Protein AF-A0AAE3E027-F1 (afdb_monomer)

Secondary structure (DSSP, 8-state):
--PPPPGGGGGGTTTS-------------EETTEE-----------S---------------HHHHHHHHHHHH---TTB--SEEEEE--HHHHHHHHHTTPPP--EEETTEEEPPTT-EEEEEGGGS-TT---EEEEE--STT---EEEEEHHHHHHHHHHHSS--S--SHHHHHHHHT--HHHHHHHHHHHHHHHSSPPPGGG-STTTT-SS-HHHHHHHHHHTT--HHHHHHHHHGGG-SS--GGGHHHHHHHHHHHHHH-HHHHH-GGGGGSTTHHHHHT---HHHHHHT-SSTT--SHHHHHHHTT---SS--HHHHHHHHHHHHHH-SS---GGGG-S--TTPPPHHHHHHHHSSHHHHHHHTT----SS--------HHHHHHHHHHHHHHHHHTT-SEEEHHHHHH-TTSPPHHHHHHHHHHHHSS-HHHHHHTTT-EEEPTTS---EE-TT--EE-SHHHHHHHHHHHHTT--BTTTEEEEEEGGGT-TT--S--EEEEEEEETTEEEEEEE-GGGGGGHHHHHTT---TT-HHHHHHHHHHHHHHHHHHHTT-EEEEE-GGG--HHHHHHHHH---HHHHHHHHH---TTB-TTHHHHS-SS--TTS--B----------

Solvent-accessible surface area (backbone atoms only — not comparable to full-atom values): 38681 Å² total; per-residue (Å²): 143,79,84,86,77,72,79,79,62,66,76,67,62,80,78,62,96,74,90,80,87,84,83,87,82,90,77,89,64,88,51,100,88,54,79,70,84,75,82,82,84,82,85,85,79,84,82,85,84,93,79,92,77,84,79,84,78,93,69,90,70,57,71,71,59,54,47,52,56,46,37,76,74,67,70,67,65,85,24,60,66,52,66,58,42,78,42,71,60,45,83,72,51,47,59,54,41,47,75,72,70,51,88,74,80,62,44,80,54,95,96,36,80,41,65,60,87,80,42,66,49,80,39,50,48,88,74,54,59,74,80,32,75,56,73,38,45,31,37,30,62,47,92,94,40,90,55,70,46,77,40,35,44,30,59,51,49,55,42,24,73,72,53,71,44,33,61,86,57,87,49,69,69,48,50,27,61,61,69,60,62,43,75,63,53,54,51,52,42,51,48,57,38,24,76,74,63,80,44,77,81,56,77,88,51,44,30,64,92,64,63,29,97,51,43,49,70,57,51,53,57,48,30,52,74,71,75,45,48,68,65,59,61,45,39,75,75,45,50,55,71,48,94,65,76,52,75,94,48,46,67,61,51,51,53,50,48,52,52,50,23,71,79,38,38,67,35,54,68,38,53,66,53,36,55,43,85,64,36,26,68,72,68,42,41,76,38,53,67,56,54,38,74,66,41,88,56,81,85,34,80,43,69,68,54,35,27,58,74,71,73,43,68,56,98,75,65,50,72,67,60,43,49,55,52,51,55,53,50,48,72,73,39,101,53,66,82,52,77,71,78,27,62,73,86,55,55,83,57,65,31,57,66,56,40,34,73,76,48,62,33,72,65,51,40,28,60,76,68,75,46,68,79,80,71,88,65,89,64,74,82,77,73,50,72,64,62,47,53,54,49,52,51,53,52,53,50,55,34,51,76,70,75,46,52,58,52,40,62,53,58,42,53,54,39,88,91,47,68,39,42,72,56,46,37,52,47,28,37,71,77,66,73,36,56,47,52,64,58,35,47,77,71,65,25,46,65,54,63,90,91,60,64,44,79,46,68,48,98,85,70,51,75,33,59,32,64,69,48,47,56,50,54,50,51,43,45,77,73,69,46,42,81,81,75,30,31,40,63,63,43,49,46,48,81,82,33,96,88,44,87,63,90,52,56,36,52,32,42,35,54,51,96,94,41,66,40,38,36,38,75,40,61,90,44,52,94,39,58,71,34,59,80,66,71,50,83,49,84,93,37,70,69,56,33,53,50,50,54,52,48,50,54,50,50,50,53,43,57,77,67,74,54,52,63,47,78,36,36,61,94,50,68,37,74,68,50,52,50,43,52,73,75,58,74,43,74,65,55,42,52,50,56,71,67,59,65,73,89,28,60,38,63,66,55,54,72,68,46,68,83,59,78,60,82,92,51,91,57,58,52,80,76,74,74,75,73,79,83,126

pLDDT: mean 76.15, std 21.7, range [22.39, 96.75]

Mean predicted aligned error: 21.8 Å

Organism: NCBI:txid2885356

Structure (mmCIF, N/CA/C/O backbone):
data_AF-A0AAE3E027-F1
#
_entry.id   AF-A0AAE3E027-F1
#
loop_
_atom_site.group_PDB
_atom_site.id
_atom_site.type_symbol
_atom_site.label_atom_id
_atom_site.label_alt_id
_atom_site.label_comp_id
_atom_site.label_asym_id
_atom_site.label_entity_id
_atom_site.label_seq_id
_atom_site.pdbx_PDB_ins_code
_atom_site.Cartn_x
_atom_site.Cartn_y
_atom_site.Cartn_z
_atom_site.occupancy
_atom_site.B_iso_or_equiv
_atom_site.auth_seq_id
_atom_site.auth_comp_id
_atom_site.auth_asym_id
_atom_site.auth_atom_id
_atom_site.pdbx_PDB_model_num
ATOM 1 N N . MET A 1 1 ? 6.559 -37.395 -34.380 1.00 34.12 1 MET A N 1
ATOM 2 C CA . MET A 1 1 ? 8.025 -37.565 -34.264 1.00 34.12 1 MET A CA 1
ATOM 3 C C . MET A 1 1 ? 8.654 -37.269 -35.619 1.00 34.12 1 MET A C 1
ATOM 5 O O . MET A 1 1 ? 8.547 -38.095 -36.511 1.00 34.12 1 MET A O 1
ATOM 9 N N . GLY A 1 2 ? 9.248 -36.088 -35.795 1.00 24.17 2 GLY A N 1
ATOM 10 C CA . GLY A 1 2 ? 9.972 -35.703 -37.011 1.00 24.17 2 GLY A CA 1
ATOM 11 C C . GLY A 1 2 ? 11.315 -35.102 -36.610 1.00 24.17 2 GLY A C 1
ATOM 12 O O . GLY A 1 2 ? 11.348 -34.114 -35.883 1.00 24.17 2 GLY A O 1
ATOM 13 N N . LYS A 1 3 ? 12.409 -35.765 -36.992 1.00 25.02 3 LYS A N 1
ATOM 14 C CA . LYS A 1 3 ? 13.788 -35.429 -36.615 1.00 25.02 3 LYS A CA 1
ATOM 15 C C . LYS A 1 3 ? 14.210 -34.086 -37.230 1.00 25.02 3 LYS A C 1
ATOM 17 O O . LYS A 1 3 ? 14.207 -33.952 -38.450 1.00 25.02 3 LYS A O 1
ATOM 22 N N . MET A 1 4 ? 14.648 -33.139 -36.397 1.00 23.20 4 MET A N 1
ATOM 23 C CA . MET A 1 4 ? 15.481 -32.012 -36.834 1.00 23.20 4 MET A CA 1
ATOM 24 C C . MET A 1 4 ? 16.811 -32.565 -37.354 1.00 23.20 4 MET A C 1
ATOM 26 O O . MET A 1 4 ? 17.573 -33.172 -36.602 1.00 23.20 4 MET A O 1
ATOM 30 N N . VAL A 1 5 ? 17.087 -32.365 -38.640 1.00 25.25 5 VAL A N 1
ATOM 31 C CA . VAL A 1 5 ? 18.410 -32.600 -39.227 1.00 25.25 5 VAL A CA 1
ATOM 32 C C . VAL A 1 5 ? 19.217 -31.311 -39.083 1.00 25.25 5 VAL A C 1
ATOM 34 O O . VAL A 1 5 ? 18.739 -30.230 -39.421 1.00 25.25 5 VAL A O 1
ATOM 37 N N . SER A 1 6 ? 20.426 -31.421 -38.533 1.00 24.94 6 SER A N 1
ATOM 38 C CA . SER A 1 6 ? 21.315 -30.296 -38.250 1.00 24.94 6 SER A CA 1
ATOM 39 C C . SER A 1 6 ? 21.799 -29.591 -39.525 1.00 24.94 6 SER A C 1
ATOM 41 O O . SER A 1 6 ? 22.130 -30.218 -40.534 1.00 24.94 6 SER A O 1
ATOM 43 N N . LEU A 1 7 ? 21.929 -28.263 -39.437 1.00 26.86 7 LEU A N 1
ATOM 44 C CA . LEU A 1 7 ? 22.453 -27.363 -40.475 1.00 26.86 7 LEU A CA 1
ATOM 45 C C . LEU A 1 7 ? 23.914 -27.642 -40.898 1.00 26.86 7 LEU A C 1
ATOM 47 O O . LEU A 1 7 ? 24.432 -26.973 -41.790 1.00 26.86 7 LEU A O 1
ATOM 51 N N . SER A 1 8 ? 24.604 -28.618 -40.299 1.00 28.25 8 SER A N 1
ATOM 52 C CA . SER A 1 8 ? 26.025 -28.874 -40.570 1.00 28.25 8 SER A CA 1
ATOM 53 C C . SER A 1 8 ? 26.293 -29.574 -41.909 1.00 28.25 8 SER A C 1
ATOM 55 O O . SER A 1 8 ? 27.425 -29.542 -42.386 1.00 28.25 8 SER A O 1
ATOM 57 N N . ARG A 1 9 ? 25.277 -30.156 -42.565 1.00 27.02 9 ARG A N 1
ATOM 58 C CA . ARG A 1 9 ? 25.437 -30.810 -43.881 1.00 27.02 9 ARG A CA 1
ATOM 59 C C . ARG A 1 9 ? 25.280 -29.886 -45.093 1.00 27.02 9 ARG A C 1
ATOM 61 O O . ARG A 1 9 ? 25.721 -30.262 -46.176 1.00 27.02 9 ARG A O 1
ATOM 68 N N . PHE A 1 10 ? 24.732 -28.678 -44.941 1.00 27.59 10 PHE A N 1
ATOM 69 C CA . PHE A 1 10 ? 24.501 -27.780 -46.086 1.00 27.59 10 PHE A CA 1
ATOM 70 C C . PHE A 1 10 ? 25.797 -27.151 -46.631 1.00 27.59 10 PHE A C 1
ATOM 72 O O . PHE A 1 10 ? 25.920 -26.908 -47.829 1.00 27.59 10 PHE A O 1
ATOM 79 N N . ASN A 1 11 ? 26.817 -26.986 -45.781 1.00 28.62 11 ASN A N 1
ATOM 80 C CA . ASN A 1 11 ? 28.118 -26.446 -46.192 1.00 28.62 11 ASN A CA 1
ATOM 81 C C . ASN A 1 11 ? 28.963 -27.422 -47.032 1.00 28.62 11 ASN A C 1
ATOM 83 O O . ASN A 1 11 ? 29.933 -26.998 -47.653 1.00 28.62 11 ASN A O 1
ATOM 87 N N . SER A 1 12 ? 28.609 -28.712 -47.092 1.00 29.92 12 SER A N 1
ATOM 88 C CA . SER A 1 12 ? 29.393 -29.721 -47.823 1.00 29.92 12 SER A CA 1
ATOM 89 C C . SER A 1 12 ? 28.960 -29.910 -49.286 1.00 29.92 12 SER A C 1
ATOM 91 O O . SER A 1 12 ? 29.723 -30.488 -50.059 1.00 29.92 12 SER A O 1
ATOM 93 N N . LEU A 1 13 ? 27.783 -29.417 -49.689 1.00 28.62 13 LEU A N 1
ATOM 94 C CA . LEU A 1 13 ? 27.249 -29.594 -51.051 1.00 28.62 13 LEU A CA 1
ATOM 95 C C . LEU A 1 13 ? 27.563 -28.430 -52.004 1.00 28.62 13 LEU A C 1
ATOM 97 O O . LEU A 1 13 ? 27.483 -28.602 -53.215 1.00 28.62 13 LEU A O 1
ATOM 101 N N . ILE A 1 14 ? 28.014 -27.282 -51.490 1.00 33.12 14 ILE A N 1
ATOM 102 C CA . ILE A 1 14 ? 28.446 -26.132 -52.313 1.00 33.12 14 ILE A CA 1
ATOM 103 C C . ILE A 1 14 ? 29.815 -26.385 -52.988 1.00 33.12 14 ILE A C 1
ATOM 105 O O . ILE A 1 14 ? 30.245 -25.626 -53.850 1.00 33.12 14 ILE A O 1
ATOM 109 N N . ALA A 1 15 ? 30.495 -27.489 -52.662 1.00 30.72 15 ALA A N 1
ATOM 110 C CA . ALA A 1 15 ? 31.842 -27.775 -53.150 1.00 30.72 15 ALA A CA 1
ATOM 111 C C . ALA A 1 15 ? 31.930 -28.576 -54.469 1.00 30.72 15 ALA A C 1
ATOM 113 O O . ALA A 1 15 ? 33.044 -28.907 -54.872 1.00 30.72 15 ALA A O 1
ATOM 114 N N . ARG A 1 16 ? 30.833 -28.914 -55.170 1.00 28.50 16 ARG A N 1
ATOM 115 C CA . ARG A 1 16 ? 30.929 -29.648 -56.453 1.00 28.50 16 ARG A CA 1
ATOM 116 C C . ARG A 1 16 ? 29.951 -29.147 -57.523 1.00 28.50 16 ARG A C 1
ATOM 118 O O . ARG A 1 16 ? 28.751 -29.345 -57.408 1.00 28.50 16 ARG A O 1
ATOM 125 N N . ASN A 1 17 ? 30.522 -28.521 -58.559 1.00 32.72 17 ASN A N 1
ATOM 126 C CA . ASN A 1 17 ? 30.022 -28.297 -59.926 1.00 32.72 17 ASN A CA 1
ATOM 127 C C . ASN A 1 17 ? 28.503 -28.419 -60.161 1.00 32.72 17 ASN A C 1
ATOM 129 O O . ASN A 1 17 ? 28.043 -29.396 -60.747 1.00 32.72 17 ASN A O 1
ATOM 133 N N . VAL A 1 18 ? 27.746 -27.371 -59.827 1.00 25.92 18 VAL A N 1
ATOM 134 C CA . VAL A 1 18 ? 26.419 -27.128 -60.416 1.00 25.92 18 VAL A CA 1
ATOM 135 C C . VAL A 1 18 ? 26.422 -25.731 -61.031 1.00 25.92 18 VAL A C 1
ATOM 137 O O . VAL A 1 18 ? 26.598 -24.731 -60.335 1.00 25.92 18 VAL A O 1
ATOM 140 N N . MET A 1 19 ? 26.280 -25.667 -62.356 1.00 23.00 19 MET A N 1
ATOM 141 C CA . MET A 1 19 ? 26.126 -24.418 -63.101 1.00 23.00 19 MET A CA 1
ATOM 142 C C . MET A 1 19 ? 24.682 -23.928 -62.920 1.00 23.00 19 MET A C 1
ATOM 144 O O . MET A 1 19 ? 23.746 -24.598 -63.348 1.00 23.00 19 MET A O 1
ATOM 148 N N . PHE A 1 20 ? 24.490 -22.777 -62.273 1.00 25.72 20 PHE A N 1
ATOM 149 C CA . PHE A 1 20 ? 23.180 -22.132 -62.158 1.00 25.72 20 PHE A CA 1
ATOM 150 C C . PHE A 1 20 ? 23.041 -21.058 -63.238 1.00 25.72 20 PHE A C 1
ATOM 152 O O . PHE A 1 20 ? 23.797 -20.088 -63.236 1.00 25.72 20 PHE A O 1
ATOM 159 N N . PHE A 1 21 ? 22.052 -21.201 -64.121 1.00 24.36 21 PHE A N 1
ATOM 160 C CA . PHE A 1 21 ? 21.601 -20.115 -64.990 1.00 24.36 21 PHE A CA 1
ATOM 161 C C . PHE A 1 21 ? 20.495 -19.335 -64.273 1.00 24.36 21 PHE A C 1
ATOM 163 O O . PHE A 1 21 ? 19.489 -19.912 -63.862 1.00 24.36 21 PHE A O 1
ATOM 170 N N . VAL A 1 22 ? 20.696 -18.029 -64.101 1.00 26.83 22 VAL A N 1
ATOM 171 C CA . VAL A 1 22 ? 19.682 -17.092 -63.603 1.00 26.83 22 VAL A CA 1
ATOM 172 C C . VAL A 1 22 ? 19.236 -16.250 -64.792 1.00 26.83 22 VAL A C 1
ATOM 174 O O . VAL A 1 22 ? 20.073 -15.614 -65.425 1.00 26.83 22 VAL A O 1
ATOM 177 N N . TYR A 1 23 ? 17.940 -16.256 -65.091 1.00 26.05 23 TYR A N 1
ATOM 178 C CA . TYR A 1 23 ? 17.322 -15.303 -66.011 1.00 26.05 23 TYR A CA 1
ATOM 179 C C . TYR A 1 23 ? 16.543 -14.279 -65.180 1.00 26.05 23 TYR A C 1
ATOM 181 O O . TYR A 1 23 ? 15.740 -14.664 -64.329 1.00 26.05 23 TYR A O 1
ATOM 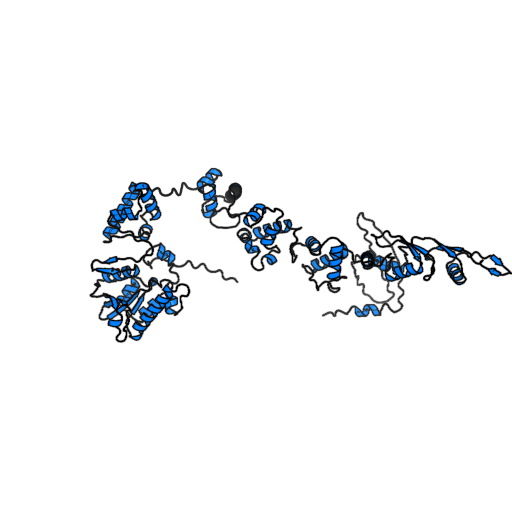189 N N . GLU A 1 24 ? 16.796 -12.991 -65.403 1.00 27.47 24 GLU A N 1
ATOM 190 C CA . GLU A 1 24 ? 16.038 -11.893 -64.802 1.00 27.47 24 GLU A CA 1
ATOM 191 C C . GLU A 1 24 ? 14.844 -11.517 -65.687 1.00 27.47 24 GLU A C 1
ATOM 193 O O . GLU A 1 24 ? 14.972 -11.367 -66.900 1.00 27.47 24 GLU A O 1
ATOM 198 N N . THR A 1 25 ? 13.690 -11.296 -65.061 1.00 25.61 25 THR A N 1
ATOM 199 C CA . THR A 1 25 ? 12.670 -10.380 -65.583 1.00 25.61 25 THR A CA 1
ATOM 200 C C . THR A 1 25 ? 12.332 -9.401 -64.468 1.00 25.61 25 THR A C 1
ATOM 202 O O . THR A 1 25 ? 11.731 -9.789 -63.462 1.00 25.61 25 THR A O 1
ATOM 205 N N . GLU A 1 26 ? 12.755 -8.150 -64.625 1.00 30.52 26 GLU A N 1
ATOM 206 C CA . GLU A 1 26 ? 12.481 -7.069 -63.683 1.00 30.52 26 GLU A CA 1
ATOM 207 C C . GLU A 1 26 ? 11.067 -6.512 -63.893 1.00 30.52 26 GLU A C 1
ATOM 209 O O . GLU A 1 26 ? 10.654 -6.233 -65.014 1.00 30.52 26 GLU A O 1
ATOM 214 N N . ASN A 1 27 ? 10.327 -6.297 -62.804 1.00 30.11 27 ASN A N 1
ATOM 215 C CA . ASN A 1 27 ? 9.174 -5.399 -62.795 1.00 30.11 27 ASN A CA 1
ATOM 216 C C . ASN A 1 27 ? 9.273 -4.505 -61.557 1.00 30.11 27 ASN A C 1
ATOM 218 O O . ASN A 1 27 ? 9.023 -4.938 -60.430 1.00 30.11 27 ASN A O 1
ATOM 222 N N . MET A 1 28 ? 9.665 -3.250 -61.774 1.00 25.52 28 MET A N 1
ATOM 223 C CA . MET A 1 28 ? 9.849 -2.238 -60.736 1.00 25.52 28 MET A CA 1
ATOM 224 C C . MET A 1 28 ? 8.574 -1.390 -60.613 1.00 25.52 28 MET A C 1
ATOM 226 O O . MET A 1 28 ? 8.144 -0.769 -61.581 1.00 25.52 28 MET A O 1
ATOM 230 N N . LYS A 1 29 ? 7.964 -1.321 -59.422 1.00 27.62 29 LYS A N 1
ATOM 231 C CA . LYS A 1 29 ? 6.956 -0.293 -59.100 1.00 27.62 29 LYS A CA 1
ATOM 232 C C . LYS A 1 29 ? 7.437 0.549 -57.925 1.00 27.62 29 LYS A C 1
ATOM 234 O O . LYS A 1 29 ? 7.725 0.027 -56.851 1.00 27.62 29 LYS A O 1
ATOM 239 N N . VAL A 1 30 ? 7.520 1.857 -58.155 1.00 26.28 30 VAL A N 1
ATOM 240 C CA . VAL A 1 30 ? 8.028 2.856 -57.208 1.00 26.28 30 VAL A CA 1
ATOM 241 C C . VAL A 1 30 ? 6.856 3.472 -56.443 1.00 26.28 30 VAL A C 1
ATOM 243 O O . VAL A 1 30 ? 5.947 4.036 -57.046 1.00 26.28 30 VAL A O 1
ATOM 246 N N . GLY A 1 31 ? 6.876 3.364 -55.113 1.00 27.48 31 GLY A N 1
ATOM 247 C CA . GLY A 1 31 ? 5.954 4.043 -54.201 1.00 27.48 31 GLY A CA 1
ATOM 248 C C . GLY A 1 31 ? 6.713 4.980 -53.260 1.00 27.48 31 GLY A C 1
ATOM 249 O O . GLY A 1 31 ? 7.850 4.704 -52.885 1.00 27.48 31 GLY A O 1
ATOM 250 N N . ARG A 1 32 ? 6.080 6.095 -52.874 1.00 32.22 32 ARG A N 1
ATOM 251 C CA . ARG A 1 32 ? 6.736 7.304 -52.336 1.00 32.22 32 ARG A CA 1
ATOM 252 C C . ARG A 1 32 ? 7.582 7.136 -51.058 1.00 32.22 32 ARG A C 1
ATOM 254 O O . ARG A 1 32 ? 8.336 8.051 -50.776 1.00 32.22 32 ARG A O 1
ATOM 261 N N . HIS A 1 33 ? 7.495 6.029 -50.310 1.00 26.09 33 HIS A N 1
ATOM 262 C CA . HIS A 1 33 ? 8.287 5.815 -49.077 1.00 26.09 33 HIS A CA 1
ATOM 263 C C . HIS A 1 33 ? 8.760 4.358 -48.847 1.00 26.09 33 HIS A C 1
ATOM 265 O O . HIS A 1 33 ? 9.191 4.018 -47.751 1.00 26.09 33 HIS A O 1
ATOM 271 N N . SER A 1 34 ? 8.702 3.473 -49.852 1.00 25.50 34 SER A N 1
ATOM 272 C CA . SER A 1 34 ? 9.380 2.161 -49.804 1.00 25.50 34 SER A CA 1
ATOM 273 C C . SER A 1 34 ? 9.502 1.539 -51.200 1.00 25.50 34 SER A C 1
ATOM 275 O O . SER A 1 34 ? 8.567 1.593 -51.999 1.00 25.50 34 SER A O 1
ATOM 277 N N . ILE A 1 35 ? 10.657 0.929 -51.495 1.00 26.38 35 ILE A N 1
ATOM 278 C CA . ILE A 1 35 ? 10.858 0.092 -52.687 1.00 26.38 35 ILE A CA 1
ATOM 279 C C . ILE A 1 35 ? 10.559 -1.351 -52.282 1.00 26.38 35 ILE A C 1
ATOM 281 O O . ILE A 1 35 ? 11.258 -1.928 -51.450 1.00 26.38 35 ILE A O 1
ATOM 285 N N . ARG A 1 36 ? 9.513 -1.942 -52.864 1.00 26.28 36 ARG A N 1
ATOM 286 C CA . ARG A 1 36 ? 9.154 -3.350 -52.656 1.00 26.28 36 ARG A CA 1
ATOM 287 C C . ARG A 1 36 ? 9.624 -4.155 -53.869 1.00 26.28 36 ARG A C 1
ATOM 289 O O . ARG A 1 36 ? 8.917 -4.249 -54.868 1.00 26.28 36 ARG A O 1
ATOM 296 N N . LEU A 1 37 ? 10.832 -4.710 -53.794 1.00 28.89 37 LEU A N 1
ATOM 297 C CA . LEU A 1 37 ? 11.343 -5.642 -54.802 1.00 28.89 37 LEU A CA 1
ATOM 298 C C . LEU A 1 37 ? 10.680 -7.006 -54.599 1.00 28.89 37 LEU A C 1
ATOM 300 O O . LEU A 1 37 ? 10.876 -7.658 -53.576 1.00 28.89 37 LEU A O 1
ATOM 304 N N . THR A 1 38 ? 9.869 -7.421 -55.570 1.00 28.81 38 THR A N 1
ATOM 305 C CA . THR A 1 38 ? 9.307 -8.775 -55.618 1.00 28.81 38 THR A CA 1
ATOM 306 C C . THR A 1 38 ? 10.137 -9.567 -56.617 1.00 28.81 38 THR A C 1
ATOM 308 O O . THR A 1 38 ? 9.944 -9.431 -57.821 1.00 28.81 38 THR A O 1
ATOM 311 N N . ILE A 1 39 ? 11.098 -10.349 -56.129 1.00 29.61 39 ILE A N 1
ATOM 312 C CA . ILE A 1 39 ? 11.898 -11.237 -56.978 1.00 29.61 39 ILE A CA 1
ATOM 313 C C . ILE A 1 39 ? 11.171 -12.582 -57.036 1.00 29.61 39 ILE A C 1
ATOM 315 O O . ILE A 1 39 ? 11.129 -13.316 -56.050 1.00 29.61 39 ILE A O 1
ATOM 319 N N . ASN A 1 40 ? 10.566 -12.892 -58.182 1.00 27.31 40 ASN A N 1
ATOM 320 C CA . ASN A 1 40 ? 10.004 -14.214 -58.444 1.00 27.31 40 ASN A CA 1
ATOM 321 C C . ASN A 1 40 ? 11.126 -15.129 -58.941 1.00 27.31 40 ASN A C 1
ATOM 323 O O . ASN A 1 40 ? 11.589 -14.985 -60.069 1.00 27.31 40 ASN A O 1
ATOM 327 N N . TYR A 1 41 ? 11.561 -16.077 -58.115 1.00 30.22 41 TYR A N 1
ATOM 328 C CA . TYR A 1 41 ? 12.465 -17.129 -58.572 1.00 30.22 41 TYR A CA 1
ATOM 329 C C . TYR A 1 41 ? 11.654 -18.241 -59.248 1.00 30.22 41 TYR A C 1
ATOM 331 O O . TYR A 1 41 ? 10.816 -18.873 -58.609 1.00 30.22 41 TYR A O 1
ATOM 339 N N . VAL A 1 42 ? 11.920 -18.506 -60.529 1.00 27.22 42 VAL A N 1
ATOM 340 C CA . VAL A 1 42 ? 11.448 -19.715 -61.218 1.00 27.22 42 VAL A CA 1
ATOM 341 C C . VAL A 1 42 ? 12.635 -20.662 -61.351 1.00 27.22 42 VAL A C 1
ATOM 343 O O . VAL A 1 42 ? 13.556 -20.412 -62.125 1.00 27.22 42 VAL A O 1
ATOM 346 N N . PHE A 1 43 ? 12.628 -21.753 -60.588 1.00 27.45 43 PHE A N 1
ATOM 347 C CA . PHE A 1 43 ? 13.632 -22.807 -60.709 1.00 27.45 43 PHE A CA 1
ATOM 348 C C . PHE A 1 43 ? 13.131 -23.864 -61.697 1.00 27.45 43 PHE A C 1
ATOM 350 O O . PHE A 1 43 ? 12.151 -24.555 -61.423 1.00 27.45 43 PHE A O 1
ATOM 357 N N . ARG A 1 44 ? 13.798 -24.017 -62.846 1.00 26.81 44 ARG A N 1
ATOM 358 C CA . ARG A 1 44 ? 13.620 -25.193 -63.711 1.00 26.81 44 ARG A CA 1
ATOM 359 C C . ARG A 1 44 ? 14.703 -26.212 -63.377 1.00 26.81 44 ARG A C 1
ATOM 361 O O . ARG A 1 44 ? 15.871 -25.992 -63.678 1.00 26.81 44 ARG A O 1
ATOM 368 N N . ILE A 1 45 ? 14.301 -27.328 -62.779 1.00 30.39 45 ILE A N 1
ATOM 369 C CA . ILE A 1 45 ? 15.127 -28.531 -62.662 1.00 30.39 45 ILE A CA 1
ATOM 370 C C . ILE A 1 45 ? 14.723 -29.441 -63.828 1.00 30.39 45 ILE A C 1
ATOM 372 O O . ILE A 1 45 ? 13.542 -29.743 -64.000 1.00 30.39 45 ILE A O 1
ATOM 376 N N . GLY A 1 46 ? 15.675 -29.820 -64.679 1.00 26.59 46 GLY A N 1
ATOM 377 C CA . GLY A 1 46 ? 15.421 -30.744 -65.782 1.00 26.59 46 GLY A CA 1
ATOM 378 C C . GLY A 1 46 ? 15.290 -32.186 -65.284 1.00 26.59 46 GLY A C 1
ATOM 379 O O . GLY A 1 46 ? 16.284 -32.721 -64.816 1.00 26.59 46 GLY A O 1
ATOM 380 N N . GLN A 1 47 ? 14.079 -32.753 -65.442 1.00 26.38 47 GLN A N 1
ATOM 381 C CA . GLN A 1 47 ? 13.677 -34.183 -65.484 1.00 26.38 47 GLN A CA 1
ATOM 382 C C . GLN A 1 47 ? 14.067 -35.078 -64.276 1.00 26.38 47 GLN A C 1
ATOM 384 O O . GLN A 1 47 ? 15.232 -35.193 -63.942 1.00 26.38 47 GLN A O 1
ATOM 389 N N . VAL A 1 48 ? 13.201 -35.822 -63.573 1.00 26.94 48 VAL A N 1
ATOM 390 C CA . VAL A 1 48 ? 11.799 -36.274 -63.697 1.00 26.94 48 VAL A CA 1
ATOM 391 C C . VAL A 1 48 ? 11.280 -36.477 -62.259 1.00 26.94 48 VAL A C 1
ATOM 393 O O . VAL A 1 48 ? 12.014 -37.019 -61.439 1.00 26.94 48 VAL A O 1
ATOM 396 N N . GLY A 1 49 ? 10.029 -36.108 -61.956 1.00 24.06 49 GLY A N 1
ATOM 397 C CA . GLY A 1 49 ? 9.342 -36.557 -60.730 1.00 24.06 49 GLY A CA 1
ATOM 398 C C . GLY A 1 49 ? 8.843 -35.448 -59.797 1.00 24.06 49 GLY A C 1
ATOM 399 O O . GLY A 1 49 ? 9.585 -34.900 -58.996 1.00 24.06 49 GLY A O 1
ATOM 400 N N . VAL A 1 50 ? 7.552 -35.157 -59.942 1.00 29.78 50 VAL A N 1
ATOM 401 C CA . VAL A 1 50 ? 6.573 -34.530 -59.033 1.00 29.78 50 VAL A CA 1
ATOM 402 C C . VAL A 1 50 ? 7.022 -34.228 -57.585 1.00 29.78 50 VAL A C 1
ATOM 404 O O . VAL A 1 50 ? 7.197 -35.148 -56.794 1.00 29.78 50 VAL A O 1
ATOM 407 N N . ALA A 1 51 ? 7.071 -32.936 -57.228 1.00 22.39 51 ALA A N 1
ATOM 408 C CA . ALA A 1 51 ? 6.496 -32.332 -56.008 1.00 22.39 51 ALA A CA 1
ATOM 409 C C . ALA A 1 51 ? 6.815 -30.821 -55.991 1.00 22.39 51 ALA A C 1
ATOM 411 O O . ALA A 1 51 ? 7.960 -30.411 -55.813 1.00 22.39 51 ALA A O 1
ATOM 412 N N . THR A 1 52 ? 5.813 -29.972 -56.220 1.00 23.98 52 THR A N 1
ATOM 413 C CA . THR A 1 52 ? 5.937 -28.513 -56.082 1.00 23.98 52 THR A CA 1
ATOM 414 C C . THR A 1 52 ? 5.664 -28.099 -54.639 1.00 23.98 52 THR A C 1
ATOM 416 O O . THR A 1 52 ? 4.523 -27.793 -54.303 1.00 23.98 52 THR A O 1
ATOM 419 N N . ASP A 1 53 ? 6.703 -28.034 -53.807 1.00 23.52 53 ASP A N 1
ATOM 420 C CA . ASP A 1 53 ? 6.638 -27.311 -52.534 1.00 23.52 53 ASP A CA 1
ATOM 421 C C . ASP A 1 53 ? 7.124 -25.868 -52.739 1.00 23.52 53 ASP A C 1
ATOM 423 O O . ASP A 1 53 ? 8.312 -25.574 -52.889 1.00 23.52 53 ASP A O 1
ATOM 427 N N . LEU A 1 54 ? 6.160 -24.948 -52.789 1.00 23.34 54 LEU A N 1
ATOM 428 C CA . LEU A 1 54 ? 6.364 -23.501 -52.832 1.00 23.34 54 LEU A CA 1
ATOM 429 C C . LEU A 1 54 ? 6.873 -23.009 -51.467 1.00 23.34 54 LEU A C 1
ATOM 431 O O . LEU A 1 54 ? 6.095 -22.633 -50.590 1.00 23.34 54 LEU A O 1
ATOM 435 N N . TYR A 1 55 ? 8.192 -22.959 -51.284 1.00 25.72 55 TYR A N 1
ATOM 436 C CA . TYR A 1 55 ? 8.784 -22.277 -50.133 1.00 25.72 55 TYR A CA 1
ATOM 437 C C . TYR A 1 55 ? 8.746 -20.756 -50.335 1.00 25.72 55 TYR A C 1
ATOM 439 O O . TYR A 1 55 ? 9.576 -20.172 -51.030 1.00 25.72 55 TYR A O 1
ATOM 447 N N . ARG A 1 56 ? 7.782 -20.089 -49.690 1.00 24.66 56 ARG A N 1
ATOM 448 C CA . ARG A 1 56 ? 7.822 -18.637 -49.457 1.00 24.66 56 ARG A CA 1
ATOM 449 C C . ARG A 1 56 ? 8.842 -18.349 -48.356 1.00 24.66 56 ARG A C 1
ATOM 451 O O . ARG A 1 56 ? 8.594 -18.663 -47.197 1.00 24.66 56 ARG A O 1
ATOM 458 N N . VAL A 1 57 ? 9.955 -17.711 -48.706 1.00 25.47 57 VAL A N 1
ATOM 459 C CA . VAL A 1 57 ? 10.896 -17.141 -47.733 1.00 25.47 57 VAL A CA 1
ATOM 460 C C . VAL A 1 57 ? 10.602 -15.640 -47.616 1.00 25.47 57 VAL A C 1
ATOM 462 O O . VAL A 1 57 ? 10.838 -14.911 -48.578 1.00 25.47 57 VAL A O 1
ATOM 465 N N . PRO A 1 58 ? 10.061 -15.141 -46.490 1.00 25.75 58 PRO A N 1
ATOM 466 C CA . PRO A 1 58 ? 9.927 -13.713 -46.267 1.00 25.75 58 PRO A CA 1
ATOM 467 C C . PRO A 1 58 ? 11.212 -13.208 -45.611 1.00 25.75 58 PRO A C 1
ATOM 469 O O . PRO A 1 58 ? 11.376 -13.306 -44.398 1.00 25.75 58 PRO A O 1
ATOM 472 N N . THR A 1 59 ? 12.142 -12.669 -46.394 1.00 34.47 59 THR A N 1
ATOM 473 C CA . THR A 1 59 ? 13.290 -11.950 -45.832 1.00 34.47 59 THR A CA 1
ATOM 474 C C . THR A 1 59 ? 13.478 -10.615 -46.534 1.00 34.47 59 THR A C 1
ATOM 476 O O . THR A 1 59 ? 14.005 -10.513 -47.637 1.00 34.47 59 THR A O 1
ATOM 479 N N . THR A 1 60 ? 13.073 -9.551 -45.845 1.00 37.00 60 THR A N 1
ATOM 480 C CA . THR A 1 60 ? 13.697 -8.235 -45.979 1.00 37.00 60 THR A CA 1
ATOM 481 C C . THR A 1 60 ? 15.157 -8.380 -45.553 1.00 37.00 60 THR A C 1
ATOM 483 O O . THR A 1 60 ? 15.478 -8.322 -44.368 1.00 37.00 60 THR A O 1
ATOM 486 N N . LEU A 1 61 ? 16.041 -8.668 -46.507 1.00 34.25 61 LEU A N 1
ATOM 487 C CA . LEU A 1 61 ? 17.481 -8.676 -46.274 1.00 34.25 61 LEU A CA 1
ATOM 488 C C . LEU A 1 61 ? 17.962 -7.233 -46.039 1.00 34.25 61 LEU A C 1
ATOM 490 O O . LEU A 1 61 ? 17.622 -6.354 -46.834 1.00 34.25 61 LEU A O 1
ATOM 494 N N . PRO A 1 62 ? 18.754 -6.969 -44.982 1.00 35.03 62 PRO A N 1
ATOM 495 C CA . PRO A 1 62 ? 19.397 -5.677 -44.789 1.00 35.03 62 PRO A CA 1
ATOM 496 C C . PRO A 1 62 ? 20.225 -5.305 -46.020 1.00 35.03 62 PRO A C 1
ATOM 498 O O . PRO A 1 62 ? 20.937 -6.146 -46.577 1.00 35.03 62 PRO A O 1
ATOM 501 N N . TYR A 1 63 ? 20.163 -4.033 -46.413 1.00 38.44 63 TYR A N 1
ATOM 502 C CA . TYR A 1 63 ? 20.847 -3.486 -47.589 1.00 38.44 63 TYR A CA 1
ATOM 503 C C . TYR A 1 63 ? 22.340 -3.876 -47.621 1.00 38.44 63 TYR A C 1
ATOM 505 O O . TYR A 1 63 ? 22.862 -4.270 -48.657 1.00 38.44 63 TYR A O 1
ATOM 513 N N . SER A 1 64 ? 23.015 -3.906 -46.468 1.00 39.59 64 SER A N 1
ATOM 514 C CA . SER A 1 64 ? 24.423 -4.313 -46.339 1.00 39.59 64 SER A CA 1
ATOM 515 C C . SER A 1 64 ? 24.715 -5.752 -46.795 1.00 39.59 64 SER A C 1
ATOM 517 O O . SER A 1 64 ? 25.754 -5.997 -47.407 1.00 39.59 64 SER A O 1
ATOM 519 N N . ILE A 1 65 ? 23.805 -6.703 -46.556 1.00 39.88 65 ILE A N 1
ATOM 520 C CA . ILE A 1 65 ? 23.992 -8.118 -46.922 1.00 39.88 65 ILE A CA 1
ATOM 521 C C . ILE A 1 65 ? 23.750 -8.323 -48.422 1.00 39.88 65 ILE A C 1
ATOM 523 O O . ILE A 1 65 ? 24.520 -9.028 -49.077 1.00 39.88 65 ILE A O 1
ATOM 527 N N . TYR A 1 66 ? 22.744 -7.648 -48.992 1.00 42.06 66 TYR A N 1
ATOM 528 C CA . TYR A 1 66 ? 22.522 -7.621 -50.443 1.00 42.06 66 TYR A CA 1
ATOM 529 C C . TYR A 1 66 ? 23.765 -7.099 -51.178 1.00 42.06 66 TYR A C 1
ATOM 531 O O . TYR A 1 66 ? 24.247 -7.736 -52.113 1.00 42.06 66 TYR A O 1
ATOM 539 N N . TYR A 1 67 ? 24.365 -6.008 -50.692 1.00 47.16 67 TYR A N 1
ATOM 540 C CA . TYR A 1 67 ? 25.582 -5.450 -51.282 1.00 47.16 67 TYR A CA 1
ATOM 541 C C . TYR A 1 67 ? 26.800 -6.356 -51.132 1.00 47.16 67 TYR A C 1
ATOM 543 O O . TYR A 1 67 ? 27.574 -6.462 -52.074 1.00 47.16 67 TYR A O 1
ATOM 551 N N . GLN A 1 68 ? 26.966 -7.071 -50.017 1.00 41.84 68 GLN A N 1
ATOM 552 C CA . GLN A 1 68 ? 28.046 -8.058 -49.899 1.00 41.84 68 GLN A CA 1
ATOM 553 C C . GLN A 1 68 ? 27.898 -9.206 -50.910 1.00 41.84 68 GLN A C 1
ATOM 555 O O . GLN A 1 68 ? 28.897 -9.683 -51.458 1.00 41.84 68 GLN A O 1
ATOM 560 N N . MET A 1 69 ? 26.664 -9.638 -51.192 1.00 40.56 69 MET A N 1
ATOM 561 C CA . MET A 1 69 ? 26.384 -10.678 -52.187 1.00 40.56 69 MET A CA 1
ATOM 562 C C . MET A 1 69 ? 26.576 -10.173 -53.625 1.00 40.56 69 MET A C 1
ATOM 564 O O . MET A 1 69 ? 27.191 -10.869 -54.435 1.00 40.56 69 MET A O 1
ATOM 568 N N . VAL A 1 70 ? 26.117 -8.956 -53.934 1.00 39.44 70 VAL A N 1
ATOM 569 C CA . VAL A 1 70 ? 26.260 -8.332 -55.260 1.00 39.44 70 VAL A CA 1
ATOM 570 C C . VAL A 1 70 ? 27.708 -7.909 -55.529 1.00 39.44 70 VAL A C 1
ATOM 572 O O . VAL A 1 70 ? 28.233 -8.195 -56.599 1.00 39.44 70 VAL A O 1
ATOM 575 N N . ALA A 1 71 ? 28.422 -7.335 -54.559 1.00 37.81 71 ALA A N 1
ATOM 576 C CA . ALA A 1 71 ? 29.826 -6.940 -54.709 1.00 37.81 71 ALA A CA 1
ATOM 577 C C . ALA A 1 71 ? 30.746 -8.143 -54.973 1.00 37.81 71 ALA A C 1
ATOM 579 O O . ALA A 1 71 ? 31.653 -8.052 -55.803 1.00 37.81 71 ALA A O 1
ATOM 580 N N . ARG A 1 72 ? 30.476 -9.299 -54.342 1.00 38.12 72 ARG A N 1
ATOM 581 C CA . ARG A 1 72 ? 31.206 -10.551 -54.614 1.00 38.12 72 ARG A CA 1
ATOM 582 C C . ARG A 1 72 ? 30.950 -11.117 -56.012 1.00 38.12 72 ARG A C 1
ATOM 584 O O . ARG A 1 72 ? 31.829 -11.797 -56.533 1.00 38.12 72 ARG A O 1
ATOM 591 N N . LYS A 1 73 ? 29.780 -10.858 -56.608 1.00 36.38 73 LYS A N 1
ATOM 592 C CA . LYS A 1 73 ? 29.407 -11.370 -57.938 1.00 36.38 73 LYS A CA 1
ATOM 593 C C . LYS A 1 73 ? 29.685 -10.397 -59.087 1.00 36.38 73 LYS A C 1
ATOM 595 O O . LYS A 1 73 ? 29.918 -10.862 -60.195 1.00 36.38 73 LYS A O 1
ATOM 600 N N . VAL A 1 74 ? 29.666 -9.084 -58.840 1.00 35.69 74 VAL A N 1
ATOM 601 C CA . VAL A 1 74 ? 29.627 -8.058 -59.904 1.00 35.69 74 VAL A CA 1
ATOM 602 C C . VAL A 1 74 ? 30.806 -7.070 -59.850 1.00 35.69 74 VAL A C 1
ATOM 604 O O . VAL A 1 74 ? 30.988 -6.288 -60.773 1.00 35.69 74 VAL A O 1
ATOM 607 N N . GLY A 1 75 ? 31.680 -7.112 -58.835 1.00 41.94 75 GLY A N 1
ATOM 608 C CA . GLY A 1 75 ? 32.933 -6.337 -58.860 1.00 41.94 75 GLY A CA 1
ATOM 609 C C . GLY A 1 75 ? 32.747 -4.812 -58.921 1.00 41.94 75 GLY A C 1
ATOM 610 O O . GLY A 1 75 ? 33.540 -4.121 -59.556 1.00 41.94 75 GLY A O 1
ATOM 611 N N . TYR A 1 76 ? 31.708 -4.277 -58.276 1.00 46.03 76 TYR A N 1
ATOM 612 C CA . TYR A 1 76 ? 31.524 -2.832 -58.125 1.00 46.03 76 TYR A CA 1
ATOM 613 C C . TYR A 1 76 ? 32.541 -2.262 -57.118 1.00 46.03 76 TYR A C 1
ATOM 615 O O . TYR A 1 76 ? 32.508 -2.580 -55.930 1.00 46.03 76 TYR A O 1
ATOM 623 N N . PHE A 1 77 ? 33.452 -1.411 -57.595 1.00 53.78 77 PHE A N 1
ATOM 624 C CA . PHE A 1 77 ? 34.488 -0.733 -56.803 1.00 53.78 77 PHE A CA 1
ATOM 625 C C . PHE A 1 77 ? 33.940 0.566 -56.194 1.00 53.78 77 PHE A C 1
ATOM 627 O O . PHE A 1 77 ? 34.206 1.652 -56.694 1.00 53.78 77 PHE A O 1
ATOM 634 N N . MET A 1 78 ? 33.133 0.452 -55.136 1.00 64.38 78 MET A N 1
ATOM 635 C CA . MET A 1 78 ? 32.277 1.550 -54.646 1.00 64.38 78 MET A CA 1
ATOM 636 C C . MET A 1 78 ? 33.036 2.805 -54.170 1.00 64.38 78 MET A C 1
ATOM 638 O O . MET A 1 78 ? 32.586 3.916 -54.435 1.00 64.38 78 MET A O 1
ATOM 642 N N . GLY A 1 79 ? 34.214 2.645 -53.559 1.00 69.94 79 GLY A N 1
ATOM 643 C CA . GLY A 1 79 ? 35.029 3.771 -53.085 1.00 69.94 79 GLY A CA 1
ATOM 644 C C . GLY A 1 79 ? 36.060 4.335 -54.076 1.00 69.94 79 GLY A C 1
ATOM 645 O O . GLY A 1 79 ? 36.837 5.202 -53.684 1.00 69.94 79 GLY A O 1
ATOM 646 N N . LEU A 1 80 ? 36.161 3.838 -55.316 1.00 85.00 80 LEU A N 1
ATOM 647 C CA . LEU A 1 80 ? 37.184 4.289 -56.275 1.00 85.00 80 LEU A CA 1
ATOM 648 C C . LEU A 1 80 ? 36.712 5.539 -57.031 1.00 85.00 80 LEU A C 1
ATOM 650 O O . LEU A 1 80 ? 35.703 5.485 -57.723 1.00 85.00 80 LEU A O 1
ATOM 654 N N . ILE A 1 81 ? 37.443 6.653 -56.910 1.00 86.38 81 ILE A N 1
ATOM 655 C CA . ILE A 1 81 ? 37.060 7.932 -57.536 1.00 86.38 81 ILE A CA 1
ATOM 656 C C . ILE A 1 81 ? 37.611 8.042 -58.962 1.00 86.38 81 ILE A C 1
ATOM 658 O O . ILE A 1 81 ? 36.947 8.583 -59.839 1.00 86.38 81 ILE A O 1
ATOM 662 N N . ASN A 1 82 ? 38.838 7.570 -59.203 1.00 84.88 82 ASN A N 1
ATOM 663 C CA . ASN A 1 82 ? 39.448 7.657 -60.529 1.00 84.88 82 ASN A CA 1
ATOM 664 C C . ASN A 1 82 ? 38.706 6.773 -61.535 1.00 84.88 82 ASN A C 1
ATOM 666 O O . ASN A 1 82 ? 38.648 5.558 -61.360 1.00 84.88 82 ASN A O 1
ATOM 670 N N . GLU A 1 83 ? 38.233 7.369 -62.626 1.00 82.12 83 GLU A N 1
ATOM 671 C CA . GLU A 1 83 ? 37.740 6.620 -63.785 1.00 82.12 83 GLU A CA 1
ATOM 672 C C . GLU A 1 83 ? 38.908 6.092 -64.628 1.00 82.12 83 GLU A C 1
ATOM 674 O O . GLU A 1 83 ? 38.934 4.914 -64.994 1.00 82.12 83 GLU A O 1
ATOM 679 N N . GLU A 1 84 ? 39.927 6.931 -64.839 1.00 87.69 84 GLU A N 1
ATOM 680 C CA . GLU A 1 84 ? 41.141 6.621 -65.595 1.00 87.69 84 GLU A CA 1
ATOM 681 C C . GLU A 1 84 ? 42.409 7.015 -64.828 1.00 87.69 84 GLU A C 1
ATOM 683 O O . GLU A 1 84 ? 42.408 7.921 -63.988 1.00 87.69 84 GLU A O 1
ATOM 688 N N . VAL A 1 85 ? 43.501 6.309 -65.119 1.00 88.56 85 VAL A N 1
ATOM 689 C CA . VAL A 1 85 ? 44.844 6.582 -64.602 1.00 88.56 85 VAL A CA 1
ATOM 690 C C . VAL A 1 85 ? 45.876 6.444 -65.714 1.00 88.56 85 VAL A C 1
ATOM 692 O O . VAL A 1 85 ? 45.746 5.597 -66.599 1.00 88.56 85 VAL A O 1
ATOM 695 N N . GLU A 1 86 ? 46.920 7.265 -65.655 1.00 89.00 86 GLU A N 1
ATOM 696 C CA . GLU A 1 86 ? 48.075 7.137 -66.539 1.00 89.00 86 GLU A CA 1
ATOM 697 C C . GLU A 1 86 ? 49.066 6.132 -65.962 1.00 89.00 86 GLU A C 1
ATOM 699 O O . GLU A 1 86 ? 49.416 6.177 -64.780 1.00 89.00 86 GLU A O 1
ATOM 704 N N . ILE A 1 87 ? 49.506 5.202 -66.805 1.00 88.44 87 ILE A N 1
ATOM 705 C CA . ILE A 1 87 ? 50.468 4.171 -66.432 1.00 88.44 87 ILE A CA 1
ATOM 706 C C . ILE A 1 87 ? 51.630 4.149 -67.409 1.00 88.44 87 ILE A C 1
ATOM 708 O O . ILE A 1 87 ? 51.432 4.256 -68.615 1.00 88.44 87 ILE A O 1
ATOM 712 N N . GLU A 1 88 ? 52.839 3.959 -66.894 1.00 88.31 88 GLU A N 1
ATOM 713 C CA . GLU A 1 88 ? 54.004 3.667 -67.723 1.00 88.31 88 GLU A CA 1
ATOM 714 C C . GLU A 1 88 ? 54.012 2.180 -68.097 1.00 88.31 88 GLU A C 1
ATOM 716 O O . GLU A 1 88 ? 53.865 1.297 -67.243 1.00 88.31 88 GLU A O 1
ATOM 721 N N . LEU A 1 89 ? 54.157 1.893 -69.390 1.00 84.25 89 LEU A N 1
ATOM 722 C CA . LEU A 1 89 ? 54.137 0.532 -69.906 1.00 84.25 89 LEU A CA 1
ATOM 723 C C . LEU A 1 89 ? 55.460 -0.188 -69.638 1.00 84.25 89 LEU A C 1
ATOM 725 O O . LEU A 1 89 ? 56.542 0.287 -69.966 1.00 84.25 89 LEU A O 1
ATOM 729 N N . ASN A 1 90 ? 55.354 -1.408 -69.115 1.00 83.38 90 ASN A N 1
ATOM 730 C CA . ASN A 1 90 ? 56.440 -2.383 -69.091 1.00 83.38 90 ASN A CA 1
ATOM 731 C C . ASN A 1 90 ? 56.002 -3.668 -69.810 1.00 83.38 90 ASN A C 1
ATOM 733 O O . ASN A 1 90 ? 54.811 -3.878 -70.040 1.00 83.38 90 ASN A O 1
ATOM 737 N N . ASN A 1 91 ? 56.948 -4.560 -70.117 1.00 79.25 91 ASN A N 1
ATOM 738 C CA . ASN A 1 91 ? 56.674 -5.795 -70.868 1.00 79.25 91 ASN A CA 1
ATOM 739 C C . ASN A 1 91 ? 55.536 -6.653 -70.283 1.00 79.25 91 ASN A C 1
ATOM 741 O O . ASN A 1 91 ? 54.819 -7.293 -71.041 1.00 79.25 91 ASN A O 1
ATOM 745 N N . ARG A 1 92 ? 55.333 -6.655 -68.955 1.00 81.88 92 ARG A N 1
ATOM 746 C CA . ARG A 1 92 ? 54.234 -7.401 -68.311 1.00 81.88 92 ARG A CA 1
ATOM 747 C C . ARG A 1 92 ? 52.882 -6.705 -68.477 1.00 81.88 92 ARG A C 1
ATOM 749 O O . ARG A 1 92 ? 51.869 -7.375 -68.642 1.00 81.88 92 ARG A O 1
ATOM 756 N N . LEU A 1 93 ? 52.860 -5.375 -68.412 1.00 84.31 93 LEU A N 1
ATOM 757 C CA . LEU A 1 93 ? 51.644 -4.576 -68.563 1.00 84.31 93 LEU A CA 1
ATOM 758 C C . LEU A 1 93 ? 51.162 -4.540 -70.016 1.00 84.31 93 LEU A C 1
ATOM 760 O O . LEU A 1 93 ? 49.958 -4.564 -70.238 1.00 84.31 93 LEU A O 1
ATOM 764 N N . ILE A 1 94 ? 52.078 -4.554 -70.989 1.00 84.00 94 ILE A N 1
ATOM 765 C CA . ILE A 1 94 ? 51.745 -4.572 -72.422 1.00 84.00 94 ILE A CA 1
ATOM 766 C C . ILE A 1 94 ? 50.838 -5.766 -72.747 1.00 84.00 94 ILE A C 1
ATOM 768 O O . ILE A 1 94 ? 49.727 -5.568 -73.229 1.00 84.00 94 ILE A O 1
ATOM 772 N N . THR A 1 95 ? 51.245 -6.987 -72.380 1.00 84.81 95 THR A N 1
ATOM 773 C CA . THR A 1 95 ? 50.431 -8.195 -72.600 1.00 84.81 95 THR A CA 1
ATOM 774 C C . THR A 1 95 ? 49.077 -8.125 -71.888 1.00 84.81 95 THR A C 1
ATOM 776 O O . THR A 1 95 ? 48.066 -8.554 -72.439 1.00 84.81 95 THR A O 1
ATOM 779 N N . HIS A 1 96 ? 49.041 -7.580 -70.665 1.00 86.69 96 HIS A N 1
ATOM 780 C CA . HIS A 1 96 ? 47.811 -7.451 -69.876 1.00 86.69 96 HIS A CA 1
ATOM 781 C C . HIS A 1 96 ? 46.791 -6.529 -70.554 1.00 86.69 96 HIS A C 1
ATOM 783 O O . HIS A 1 96 ? 45.638 -6.915 -70.719 1.00 86.69 96 HIS A O 1
ATOM 789 N N . TYR A 1 97 ? 47.204 -5.332 -70.977 1.00 88.62 97 TYR A N 1
ATOM 790 C CA . TYR A 1 97 ? 46.284 -4.358 -71.569 1.00 88.62 97 TYR A CA 1
ATOM 791 C C . TYR A 1 97 ? 45.931 -4.668 -73.026 1.00 88.62 97 TYR A C 1
ATOM 793 O O . TYR A 1 97 ? 44.794 -4.421 -73.420 1.00 88.62 97 TYR A O 1
ATOM 801 N N . GLU A 1 98 ? 46.830 -5.282 -73.802 1.00 85.94 98 GLU A N 1
ATOM 802 C CA . GLU A 1 98 ? 46.481 -5.824 -75.126 1.00 85.94 98 GLU A CA 1
ATOM 803 C C . GLU A 1 98 ? 45.401 -6.907 -75.015 1.00 85.94 98 GLU A C 1
ATOM 805 O O . GLU A 1 98 ? 44.431 -6.885 -75.771 1.00 85.94 98 GLU A O 1
ATOM 810 N N . GLY A 1 99 ? 45.504 -7.798 -74.021 1.00 84.94 99 GLY A N 1
ATOM 811 C CA . GLY A 1 99 ? 44.480 -8.811 -73.740 1.00 84.94 99 GLY A CA 1
ATOM 812 C C . GLY A 1 99 ? 43.127 -8.235 -73.301 1.00 84.94 99 GLY A C 1
ATOM 813 O O . GLY A 1 99 ? 42.103 -8.893 -73.460 1.00 84.94 99 GLY A O 1
ATOM 814 N N . LEU A 1 100 ? 43.110 -7.001 -72.786 1.00 86.94 100 LEU A N 1
ATOM 815 C CA . LEU A 1 100 ? 41.897 -6.249 -72.447 1.00 86.94 100 LEU A CA 1
ATOM 816 C C . LEU A 1 100 ? 41.399 -5.349 -73.597 1.00 86.94 100 LEU A C 1
ATOM 818 O O . LEU A 1 100 ? 40.387 -4.671 -73.434 1.00 86.94 100 LEU A O 1
ATOM 822 N N . GLY A 1 101 ? 42.080 -5.344 -74.750 1.00 87.12 101 GLY A N 1
ATOM 823 C CA . GLY A 1 101 ? 41.676 -4.606 -75.952 1.00 87.12 101 GLY A CA 1
ATOM 824 C C . GLY A 1 101 ? 42.176 -3.160 -76.047 1.00 87.12 101 GLY A C 1
ATOM 825 O O . GLY A 1 101 ? 41.679 -2.404 -76.880 1.00 87.12 101 GLY A O 1
ATOM 826 N N . TYR A 1 102 ? 43.145 -2.747 -75.224 1.00 88.62 102 TYR A N 1
ATOM 827 C CA . TYR A 1 102 ? 43.749 -1.414 -75.321 1.00 88.62 102 TYR A CA 1
ATOM 828 C C . TYR A 1 102 ? 44.736 -1.329 -76.496 1.00 88.62 102 TYR A C 1
ATOM 830 O O . TYR A 1 102 ? 45.534 -2.239 -76.725 1.00 88.62 102 TYR A O 1
ATOM 838 N N . ILE A 1 103 ? 44.726 -0.204 -77.217 1.00 85.06 103 ILE A N 1
ATOM 839 C CA . ILE A 1 103 ? 45.614 0.033 -78.365 1.00 85.06 103 ILE A CA 1
ATOM 840 C C . ILE A 1 103 ? 46.998 0.459 -77.867 1.00 85.06 103 ILE A C 1
ATOM 842 O O . ILE A 1 103 ? 47.129 1.468 -77.174 1.00 85.06 103 ILE A O 1
ATOM 846 N N . MET A 1 104 ? 48.038 -0.296 -78.236 1.00 85.81 104 MET A N 1
ATOM 847 C CA . MET A 1 104 ? 49.413 0.003 -77.832 1.00 85.81 104 MET A CA 1
ATOM 848 C C . MET A 1 104 ? 50.141 0.888 -78.858 1.00 85.81 104 MET A C 1
ATOM 850 O O . MET A 1 104 ? 50.216 0.522 -80.035 1.00 85.81 104 MET A O 1
ATOM 854 N N . PRO A 1 105 ? 50.756 2.005 -78.433 1.00 82.88 105 PRO A N 1
ATOM 855 C CA . PRO A 1 105 ? 51.538 2.888 -79.301 1.00 82.88 105 PRO A CA 1
ATOM 856 C C . PRO A 1 105 ? 52.893 2.253 -79.671 1.00 82.88 105 PRO A C 1
ATOM 858 O O . PRO A 1 105 ? 53.915 2.456 -79.013 1.00 82.88 105 PRO A O 1
ATOM 861 N N . ARG A 1 106 ? 52.903 1.439 -80.730 1.00 85.06 106 ARG A N 1
ATOM 862 C CA . ARG A 1 106 ? 54.104 0.769 -81.255 1.00 85.06 106 ARG A CA 1
ATOM 863 C C . ARG A 1 106 ? 54.761 1.623 -82.343 1.00 85.06 106 ARG A C 1
ATOM 865 O O . ARG A 1 106 ? 54.091 2.089 -83.258 1.00 85.06 106 ARG A O 1
ATOM 872 N N . ILE A 1 107 ? 56.084 1.758 -82.294 1.00 83.62 107 ILE A N 1
ATOM 873 C CA . ILE A 1 107 ? 56.901 2.351 -83.362 1.00 83.62 107 ILE A CA 1
ATOM 874 C C . ILE A 1 107 ? 57.759 1.278 -84.034 1.00 83.62 107 ILE A C 1
ATOM 876 O O . ILE A 1 107 ? 58.124 0.274 -83.421 1.00 83.62 107 ILE A O 1
ATOM 880 N N . LYS A 1 108 ? 58.116 1.481 -85.302 1.00 81.75 108 LYS A N 1
ATOM 881 C CA . LYS A 1 108 ? 59.001 0.567 -86.030 1.00 81.75 108 LYS A CA 1
ATOM 882 C C . LYS A 1 108 ? 60.461 0.966 -85.791 1.00 81.75 108 LYS A C 1
ATOM 884 O O . LYS A 1 108 ? 60.885 2.029 -86.230 1.00 81.75 108 LYS A O 1
ATOM 889 N N . LYS A 1 109 ? 61.240 0.112 -85.122 1.00 79.12 109 LYS A N 1
ATOM 890 C CA . LYS A 1 109 ? 62.687 0.286 -84.899 1.00 79.12 109 LYS A CA 1
ATOM 891 C C . LYS A 1 109 ? 63.417 -0.972 -85.366 1.00 79.12 109 LYS A C 1
ATOM 893 O O . LYS A 1 109 ? 63.076 -2.067 -84.930 1.00 79.12 109 LYS A O 1
ATOM 898 N N . ASN A 1 110 ? 64.394 -0.834 -86.267 1.00 76.19 110 ASN A N 1
ATOM 899 C CA . ASN A 1 110 ? 65.191 -1.947 -86.814 1.00 76.19 110 ASN A CA 1
ATOM 900 C C . ASN A 1 110 ? 64.332 -3.155 -87.250 1.00 76.19 110 ASN A C 1
ATOM 902 O O . ASN A 1 110 ? 64.545 -4.277 -86.796 1.00 76.19 110 ASN A O 1
ATOM 906 N N . TYR A 1 111 ? 63.319 -2.909 -88.090 1.00 77.25 111 TYR A N 1
ATOM 907 C CA . TYR A 1 111 ? 62.378 -3.918 -88.612 1.00 77.25 111 TYR A CA 1
ATOM 908 C C . TYR A 1 111 ? 61.469 -4.612 -87.576 1.00 77.25 111 TYR A C 1
ATOM 910 O O . TYR A 1 111 ? 60.713 -5.506 -87.946 1.00 77.25 111 TYR A O 1
ATOM 918 N N . LYS A 1 112 ? 61.463 -4.177 -86.308 1.00 77.75 112 LYS A N 1
ATOM 919 C CA . LYS A 1 112 ? 60.575 -4.692 -85.253 1.00 77.75 112 LYS A CA 1
ATOM 920 C C . LYS A 1 112 ? 59.644 -3.600 -84.727 1.00 77.75 112 LYS A C 1
ATOM 922 O O . LYS A 1 112 ? 60.039 -2.443 -84.593 1.00 77.75 112 LYS A O 1
ATOM 927 N N . TRP A 1 113 ? 58.406 -3.974 -84.411 1.00 79.81 113 TRP A N 1
ATOM 928 C CA . TRP A 1 113 ? 57.459 -3.106 -83.711 1.00 79.81 113 TRP A CA 1
ATOM 929 C C . TRP A 1 113 ? 57.772 -3.115 -82.218 1.00 79.81 113 TRP A C 1
ATOM 931 O O . TRP A 1 113 ? 57.589 -4.133 -81.550 1.00 79.81 113 TRP A O 1
ATOM 941 N N . VAL A 1 114 ? 58.250 -1.988 -81.703 1.00 81.44 114 VAL A N 1
ATOM 942 C CA . VAL A 1 114 ? 58.645 -1.818 -80.303 1.00 81.44 114 VAL A CA 1
ATOM 943 C C . VAL A 1 114 ? 57.863 -0.674 -79.670 1.00 81.44 114 VAL A C 1
ATOM 945 O O . VAL A 1 114 ? 57.491 0.281 -80.347 1.00 81.44 114 VAL A O 1
ATOM 948 N N . ILE A 1 115 ? 57.617 -0.765 -78.368 1.00 82.88 115 ILE A N 1
ATOM 949 C CA . ILE A 1 115 ? 57.044 0.333 -77.584 1.00 82.88 115 ILE A CA 1
ATOM 950 C C . ILE A 1 115 ? 58.221 1.111 -76.982 1.00 82.88 115 ILE A C 1
ATOM 952 O O . ILE A 1 115 ? 59.088 0.482 -76.366 1.00 82.88 115 ILE A O 1
ATOM 956 N N . PRO A 1 116 ? 58.318 2.437 -77.191 1.00 81.56 116 PRO A N 1
ATOM 957 C CA . PRO A 1 116 ? 59.385 3.241 -76.602 1.00 81.56 116 PRO A CA 1
ATOM 958 C C . PRO A 1 116 ? 59.409 3.130 -75.073 1.00 81.56 116 PRO A C 1
ATOM 960 O O . PRO A 1 116 ? 58.365 3.031 -74.425 1.00 81.56 116 PRO A O 1
ATOM 963 N N . GLN A 1 117 ? 60.600 3.181 -74.481 1.00 79.12 117 GLN A N 1
ATOM 964 C CA . GLN A 1 117 ? 60.736 3.266 -73.026 1.00 79.12 117 GLN A CA 1
ATOM 965 C C . GLN A 1 117 ? 60.128 4.585 -72.521 1.00 79.12 117 GLN A C 1
ATOM 967 O O . GLN A 1 117 ? 60.274 5.611 -73.182 1.00 79.12 117 GLN A O 1
ATOM 972 N N . GLY A 1 118 ? 59.434 4.553 -71.380 1.00 80.94 118 GLY A N 1
ATOM 973 C CA . GLY A 1 118 ? 58.729 5.720 -70.839 1.00 80.94 118 GLY A CA 1
ATOM 974 C C . GLY A 1 118 ? 57.365 5.996 -71.479 1.00 80.94 118 GLY A C 1
ATOM 975 O O . GLY A 1 118 ? 56.739 7.000 -71.152 1.00 80.94 118 GLY A O 1
ATOM 976 N N . THR A 1 119 ? 56.878 5.135 -72.383 1.00 86.62 119 THR A N 1
ATOM 977 C CA . THR A 1 119 ? 55.553 5.327 -72.988 1.00 86.62 119 THR A CA 1
ATOM 978 C C . THR A 1 119 ? 54.452 5.137 -71.952 1.00 86.62 119 THR A C 1
ATOM 980 O O . THR A 1 119 ? 54.374 4.084 -71.311 1.00 86.62 119 THR A O 1
ATOM 983 N N . THR A 1 120 ? 53.571 6.128 -71.832 1.00 88.31 120 THR A N 1
ATOM 984 C CA . THR A 1 120 ? 52.396 6.071 -70.965 1.00 88.31 120 THR A CA 1
ATOM 985 C C . THR A 1 120 ? 51.111 5.879 -71.764 1.00 88.31 120 THR A C 1
ATOM 987 O O . THR A 1 120 ? 50.990 6.324 -72.905 1.00 88.31 120 THR A O 1
ATOM 990 N N . ILE A 1 121 ? 50.136 5.195 -71.165 1.00 88.69 121 ILE A N 1
ATOM 991 C CA . ILE A 1 121 ? 48.769 5.094 -71.690 1.00 88.69 121 ILE A CA 1
ATOM 992 C C . ILE A 1 121 ? 47.761 5.421 -70.589 1.00 88.69 121 ILE A C 1
ATOM 994 O O . ILE A 1 121 ? 48.022 5.185 -69.407 1.00 88.69 121 ILE A O 1
ATOM 998 N N . LYS A 1 122 ? 46.594 5.937 -70.983 1.00 89.31 122 LYS A N 1
ATOM 999 C CA . LYS A 1 122 ? 45.437 6.080 -70.095 1.00 89.31 122 LYS A CA 1
ATOM 1000 C C . LYS A 1 122 ? 44.654 4.777 -70.086 1.00 89.31 122 LYS A C 1
ATOM 1002 O O . LYS A 1 122 ? 44.242 4.288 -71.136 1.00 89.31 122 LYS A O 1
ATOM 1007 N N . VAL A 1 123 ? 44.471 4.211 -68.900 1.00 90.12 123 VAL A N 1
ATOM 1008 C CA . VAL A 1 123 ? 43.687 2.989 -68.694 1.00 90.12 123 VAL A CA 1
ATOM 1009 C C . VAL A 1 123 ? 42.606 3.234 -67.663 1.00 90.12 123 VAL A C 1
ATOM 1011 O O . VAL A 1 123 ? 42.782 4.043 -66.750 1.00 90.12 123 VAL A O 1
ATOM 1014 N N . LYS A 1 124 ? 41.494 2.502 -67.762 1.00 88.31 124 LYS A N 1
ATOM 1015 C CA . LYS A 1 124 ? 40.452 2.562 -66.736 1.00 88.31 124 LYS A CA 1
ATOM 1016 C C . LYS A 1 124 ? 41.011 2.039 -65.419 1.00 88.31 124 LYS A C 1
ATOM 1018 O O . LYS A 1 124 ? 41.625 0.973 -65.378 1.00 88.31 124 LYS A O 1
ATOM 1023 N N . ALA A 1 125 ? 40.752 2.738 -64.318 1.00 86.25 125 ALA A N 1
ATOM 1024 C CA . ALA A 1 125 ? 41.313 2.376 -63.015 1.00 86.25 125 ALA A CA 1
ATOM 1025 C C . ALA A 1 125 ? 40.879 0.969 -62.542 1.00 86.25 125 ALA A C 1
ATOM 1027 O O . ALA A 1 125 ? 41.626 0.288 -61.841 1.00 86.25 125 ALA A O 1
ATOM 1028 N N . LYS A 1 126 ? 39.703 0.492 -62.978 1.00 82.75 126 LYS A N 1
ATOM 1029 C CA . LYS A 1 126 ? 39.200 -0.870 -62.713 1.00 82.75 126 LYS A CA 1
ATOM 1030 C C . LYS A 1 126 ? 39.999 -1.983 -63.410 1.00 82.75 126 LYS A C 1
ATOM 1032 O O . LYS A 1 126 ? 40.008 -3.113 -62.924 1.00 82.75 126 LYS A O 1
ATOM 1037 N N . ASP A 1 127 ? 40.676 -1.655 -64.511 1.00 87.38 127 ASP A N 1
ATOM 1038 C CA . ASP A 1 127 ? 41.435 -2.599 -65.341 1.00 87.38 127 ASP A CA 1
ATOM 1039 C C . ASP A 1 127 ? 42.889 -2.750 -64.859 1.00 87.38 127 ASP A C 1
ATOM 1041 O O . ASP A 1 127 ? 43.652 -3.569 -65.384 1.00 87.38 127 ASP A O 1
ATOM 1045 N N . LEU A 1 128 ? 43.273 -1.996 -63.818 1.00 88.12 128 LEU A N 1
ATOM 1046 C CA . LEU A 1 128 ? 44.561 -2.135 -63.153 1.00 88.12 128 LEU A CA 1
ATOM 1047 C C . LEU A 1 128 ? 44.743 -3.563 -62.595 1.00 88.12 128 LEU A C 1
ATOM 1049 O O . LEU A 1 128 ? 43.846 -4.098 -61.929 1.00 88.12 128 LEU A O 1
ATOM 1053 N N . PRO A 1 129 ? 45.931 -4.174 -62.765 1.00 86.94 129 PRO A N 1
ATOM 1054 C CA . PRO A 1 129 ? 46.260 -5.445 -62.135 1.00 86.94 129 PRO A CA 1
ATOM 1055 C C . PRO A 1 129 ? 46.105 -5.397 -60.610 1.00 86.94 129 PRO A C 1
ATOM 1057 O O . PRO A 1 129 ? 46.432 -4.397 -59.968 1.00 86.94 129 PRO A O 1
ATOM 1060 N N . LYS A 1 130 ? 45.696 -6.518 -59.999 1.00 85.19 130 LYS A N 1
ATOM 1061 C CA . LYS A 1 130 ? 45.472 -6.625 -58.539 1.00 85.19 130 LYS A CA 1
ATOM 1062 C C . LYS A 1 130 ? 46.683 -6.192 -57.695 1.00 85.19 130 LYS A C 1
ATOM 1064 O O . LYS A 1 130 ? 46.515 -5.676 -56.596 1.00 85.19 130 LYS A O 1
ATOM 1069 N N . SER A 1 131 ? 47.898 -6.397 -58.202 1.00 85.94 131 SER A N 1
ATOM 1070 C CA . SER A 1 131 ? 49.160 -6.039 -57.545 1.00 85.94 131 SER A CA 1
ATOM 1071 C C . SER A 1 131 ? 49.717 -4.669 -57.964 1.00 85.94 131 SER A C 1
ATOM 1073 O O . SER A 1 131 ? 50.885 -4.396 -57.704 1.00 85.94 131 SER A O 1
ATOM 1075 N N . SER A 1 132 ? 48.930 -3.821 -58.636 1.00 87.94 132 SER A N 1
ATOM 1076 C CA . SER A 1 132 ? 49.392 -2.520 -59.132 1.00 87.94 132 SER A CA 1
ATOM 1077 C C . SER A 1 132 ? 49.767 -1.558 -57.996 1.00 87.94 132 SER A C 1
ATOM 1079 O O . SER A 1 132 ? 49.028 -1.401 -57.021 1.00 87.94 132 SER A O 1
ATOM 1081 N N . ASN A 1 133 ? 50.910 -0.884 -58.149 1.00 89.12 133 ASN A N 1
ATOM 1082 C CA . ASN A 1 133 ? 51.395 0.155 -57.232 1.00 89.12 133 ASN A CA 1
ATOM 1083 C C . ASN A 1 133 ? 50.982 1.573 -57.657 1.00 89.12 133 ASN A C 1
ATOM 1085 O O . ASN A 1 133 ? 51.388 2.536 -57.012 1.00 89.12 133 ASN A O 1
ATOM 1089 N N . VAL A 1 134 ? 50.185 1.704 -58.722 1.00 90.12 134 VAL A N 1
ATOM 1090 C CA . VAL A 1 134 ? 49.639 2.990 -59.178 1.00 90.12 134 VAL A CA 1
ATOM 1091 C C . VAL A 1 134 ? 48.777 3.592 -58.072 1.00 90.12 134 VAL A C 1
ATOM 1093 O O . VAL A 1 134 ? 47.987 2.883 -57.439 1.00 90.12 134 VAL A O 1
ATOM 1096 N N . TYR A 1 135 ? 48.949 4.888 -57.822 1.00 91.31 135 TYR A N 1
ATOM 1097 C CA . TYR A 1 135 ? 48.163 5.615 -56.835 1.00 91.31 135 TYR A CA 1
ATOM 1098 C C . TYR A 1 135 ? 46.799 5.990 -57.410 1.00 91.31 135 TYR A C 1
ATOM 1100 O O . TYR A 1 135 ? 46.696 6.502 -58.521 1.00 91.31 135 TYR A O 1
ATOM 1108 N N . VAL A 1 136 ? 45.758 5.731 -56.628 1.00 90.94 136 VAL A N 1
ATOM 1109 C CA . VAL A 1 136 ? 44.367 6.060 -56.923 1.00 90.94 136 VAL A CA 1
ATOM 1110 C C . VAL A 1 136 ? 43.770 6.830 -55.750 1.00 90.94 136 VAL A C 1
ATOM 1112 O O . VAL A 1 136 ? 44.058 6.552 -54.583 1.00 90.94 136 VAL A O 1
ATOM 1115 N N . ASN A 1 137 ? 42.918 7.793 -56.064 1.00 90.38 137 ASN A N 1
ATOM 1116 C CA . ASN A 1 137 ? 42.080 8.498 -55.115 1.00 90.38 137 ASN A CA 1
ATOM 1117 C C . ASN A 1 137 ? 40.857 7.641 -54.800 1.00 90.38 137 ASN A C 1
ATOM 1119 O O . ASN A 1 137 ? 40.119 7.203 -55.686 1.00 90.38 137 ASN A O 1
ATOM 1123 N N . VAL A 1 138 ? 40.652 7.408 -53.510 1.00 89.75 138 VAL A N 1
ATOM 1124 C CA . VAL A 1 138 ? 39.562 6.583 -52.996 1.00 89.75 138 VAL A CA 1
ATOM 1125 C C . VAL A 1 138 ? 38.815 7.334 -51.903 1.00 89.75 138 VAL A C 1
ATOM 1127 O O . VAL A 1 138 ? 39.430 7.948 -51.024 1.00 89.75 138 VAL A O 1
ATOM 1130 N N . LYS A 1 139 ? 37.485 7.289 -51.957 1.00 88.06 139 LYS A N 1
ATOM 1131 C CA . LYS A 1 139 ? 36.580 7.831 -50.944 1.00 88.06 139 LYS A CA 1
ATOM 1132 C C . LYS A 1 139 ? 36.190 6.719 -49.981 1.00 88.06 139 LYS A C 1
ATOM 1134 O O . LYS A 1 139 ? 35.877 5.616 -50.416 1.00 88.06 139 LYS A O 1
ATOM 1139 N N . CYS A 1 140 ? 36.212 7.005 -48.681 1.00 86.62 140 CYS A N 1
ATOM 1140 C CA . CYS A 1 140 ? 35.695 6.082 -47.673 1.00 86.62 140 CYS A CA 1
ATOM 1141 C C . CYS A 1 140 ? 34.213 5.752 -47.927 1.00 86.62 140 CYS A C 1
ATOM 1143 O O . CYS A 1 140 ? 33.415 6.663 -48.132 1.00 86.62 140 CYS A O 1
ATOM 1145 N N . ASP A 1 141 ? 33.844 4.470 -47.851 1.00 79.19 141 ASP A N 1
ATOM 1146 C CA . ASP A 1 141 ? 32.459 4.013 -48.033 1.00 79.19 141 ASP A CA 1
ATOM 1147 C C . ASP A 1 141 ? 31.597 4.177 -46.762 1.00 79.19 141 ASP A C 1
ATOM 1149 O O . ASP A 1 141 ? 30.391 3.931 -46.790 1.00 79.19 141 ASP A O 1
ATOM 1153 N N . CYS A 1 142 ? 32.188 4.574 -45.627 1.00 77.19 142 CYS A N 1
ATOM 1154 C CA . CYS A 1 142 ? 31.447 4.833 -44.390 1.00 77.19 142 CYS A CA 1
ATOM 1155 C C . CYS A 1 142 ? 30.648 6.152 -44.507 1.00 77.19 142 CYS A C 1
ATOM 1157 O O . CYS A 1 142 ? 31.259 7.193 -44.738 1.00 77.19 142 CYS A O 1
ATOM 1159 N N . PRO A 1 143 ? 29.316 6.163 -44.283 1.00 67.88 143 PRO A N 1
ATOM 1160 C CA . PRO A 1 143 ? 28.445 7.315 -44.565 1.00 67.88 143 PRO A CA 1
ATOM 1161 C C . PRO A 1 143 ? 28.779 8.561 -43.740 1.00 67.88 143 PRO A C 1
ATOM 1163 O O . PRO A 1 143 ? 28.575 9.685 -44.183 1.00 67.88 143 PRO A O 1
ATOM 1166 N N . ASN A 1 144 ? 29.350 8.359 -42.555 1.00 70.12 144 ASN A N 1
ATOM 1167 C CA . ASN A 1 144 ? 29.758 9.429 -41.648 1.00 70.12 144 ASN A CA 1
ATOM 1168 C C . ASN A 1 144 ? 31.249 9.790 -41.808 1.00 70.12 144 ASN A C 1
ATOM 1170 O O . ASN A 1 144 ? 31.816 10.464 -40.950 1.00 70.12 144 ASN A O 1
ATOM 1174 N N . CYS A 1 145 ? 31.906 9.316 -42.872 1.00 76.62 145 CYS A N 1
ATOM 1175 C CA . CYS A 1 145 ? 33.301 9.594 -43.176 1.00 76.62 145 CYS A CA 1
ATOM 1176 C C . CYS A 1 145 ? 33.445 10.125 -44.606 1.00 76.62 145 CYS A C 1
ATOM 1178 O O . CYS A 1 145 ? 33.309 9.390 -45.577 1.00 76.62 145 CYS A O 1
ATOM 1180 N N . ASN A 1 146 ? 33.818 11.396 -44.742 1.00 78.19 146 ASN A N 1
ATOM 1181 C CA . ASN A 1 146 ? 34.060 12.023 -46.046 1.00 78.19 146 ASN A CA 1
ATOM 1182 C C . ASN A 1 146 ? 35.544 12.027 -46.452 1.00 78.19 146 ASN A C 1
ATOM 1184 O O . ASN A 1 146 ? 35.947 12.791 -47.324 1.00 78.19 146 ASN A O 1
ATOM 1188 N N . ASN A 1 147 ? 36.370 11.179 -45.831 1.00 85.88 147 ASN A N 1
ATOM 1189 C CA . ASN A 1 147 ? 37.803 11.160 -46.102 1.00 85.88 147 ASN A CA 1
ATOM 1190 C C . ASN A 1 147 ? 38.104 10.601 -47.495 1.00 85.88 147 ASN A C 1
ATOM 1192 O O . ASN A 1 147 ? 37.720 9.476 -47.831 1.00 85.88 147 ASN A O 1
ATOM 1196 N N . ILE A 1 148 ? 38.879 11.370 -48.254 1.00 89.06 148 ILE A N 1
ATOM 1197 C CA . ILE A 1 148 ? 39.473 10.965 -49.525 1.00 89.06 148 ILE A CA 1
ATOM 1198 C C . ILE A 1 148 ? 40.970 10.772 -49.295 1.00 89.06 148 ILE A C 1
ATOM 1200 O O . ILE A 1 148 ? 41.622 11.614 -48.678 1.00 89.06 148 ILE A O 1
ATOM 1204 N N . LYS A 1 149 ? 41.522 9.648 -49.755 1.00 88.62 149 LYS A N 1
ATOM 1205 C CA . LYS A 1 149 ? 42.960 9.360 -49.659 1.00 88.62 149 LYS A CA 1
ATOM 1206 C C . LYS A 1 149 ? 43.505 8.940 -51.016 1.00 88.62 149 LYS A C 1
ATOM 1208 O O . LYS A 1 149 ? 42.846 8.194 -51.733 1.00 88.62 149 LYS A O 1
ATOM 1213 N N . SER A 1 150 ? 44.728 9.363 -51.316 1.00 91.00 150 SER A N 1
ATOM 1214 C CA . SER A 1 150 ? 45.517 8.803 -52.413 1.00 91.00 150 SER A CA 1
ATOM 1215 C C . SER A 1 150 ? 46.305 7.603 -51.890 1.00 91.00 150 SER A C 1
ATOM 1217 O O . SER A 1 150 ? 47.142 7.744 -50.995 1.00 91.00 150 SER A O 1
ATOM 1219 N N . ILE A 1 151 ? 46.000 6.403 -52.387 1.00 91.31 151 ILE A N 1
ATOM 1220 C CA . ILE A 1 151 ? 46.654 5.153 -51.973 1.00 91.31 151 ILE A CA 1
ATOM 1221 C C . ILE A 1 151 ? 46.967 4.274 -53.181 1.00 91.31 151 ILE A C 1
ATOM 1223 O O . ILE A 1 151 ? 46.341 4.381 -54.226 1.00 91.31 151 ILE A O 1
ATOM 1227 N N . GLN A 1 152 ? 47.904 3.343 -53.022 1.00 93.12 152 GLN A N 1
ATOM 1228 C CA . GLN A 1 152 ? 48.196 2.341 -54.049 1.00 93.12 152 GLN A CA 1
ATOM 1229 C C . GLN A 1 152 ? 46.978 1.439 -54.309 1.00 93.12 152 GLN A C 1
ATOM 1231 O O . GLN A 1 152 ? 46.350 0.957 -53.359 1.00 93.12 152 GLN A O 1
ATOM 1236 N N . TYR A 1 153 ? 46.693 1.139 -55.578 1.00 90.12 153 TYR A N 1
ATOM 1237 C CA . TYR A 1 153 ? 45.566 0.293 -55.985 1.00 90.12 153 TYR A CA 1
ATOM 1238 C C . TYR A 1 153 ? 45.594 -1.093 -55.323 1.00 90.12 153 TYR A C 1
ATOM 1240 O O . TYR A 1 153 ? 44.569 -1.586 -54.853 1.00 90.12 153 TYR A O 1
ATOM 1248 N N . SER A 1 154 ? 46.777 -1.694 -55.171 1.00 89.88 154 SER A N 1
ATOM 1249 C CA . SER A 1 154 ? 46.949 -2.959 -54.446 1.00 89.88 154 SER A CA 1
ATOM 1250 C C . SER A 1 154 ? 46.508 -2.887 -52.974 1.00 89.88 154 SER A C 1
ATOM 1252 O O . SER A 1 154 ? 45.948 -3.850 -52.447 1.00 89.88 154 SER A O 1
ATOM 1254 N N . LYS A 1 155 ? 46.707 -1.745 -52.298 1.00 89.88 155 LYS A N 1
ATOM 1255 C CA . LYS A 1 155 ? 46.250 -1.520 -50.914 1.00 89.88 155 LYS A CA 1
ATOM 1256 C C . LYS A 1 155 ? 44.740 -1.301 -50.848 1.00 89.88 155 LYS A C 1
ATOM 1258 O O . LYS A 1 155 ? 44.098 -1.862 -49.961 1.00 89.88 155 LYS A O 1
ATOM 1263 N N . TYR A 1 156 ? 44.180 -0.541 -51.791 1.00 89.50 156 TYR A N 1
ATOM 1264 C CA . TYR A 1 156 ? 42.730 -0.378 -51.945 1.00 89.50 156 TYR A CA 1
ATOM 1265 C C . TYR A 1 156 ? 42.042 -1.738 -52.107 1.00 89.50 156 TYR A C 1
ATOM 1267 O O . TYR A 1 156 ? 41.163 -2.091 -51.322 1.00 89.50 156 TYR A O 1
ATOM 1275 N N . ARG A 1 157 ? 42.522 -2.550 -53.056 1.00 86.56 157 ARG A N 1
ATOM 1276 C CA . ARG A 1 157 ? 42.001 -3.892 -53.339 1.00 86.56 157 ARG A CA 1
ATOM 1277 C C . ARG A 1 157 ? 42.016 -4.795 -52.114 1.00 86.56 157 ARG A C 1
ATOM 1279 O O . ARG A 1 157 ? 40.991 -5.388 -51.805 1.00 86.56 157 ARG A O 1
ATOM 1286 N N . LYS A 1 158 ? 43.130 -4.851 -51.378 1.00 87.12 158 LYS A N 1
ATOM 1287 C CA . LYS A 1 158 ? 43.223 -5.641 -50.136 1.00 87.12 158 LYS A CA 1
ATOM 1288 C C . LYS A 1 158 ? 42.218 -5.191 -49.069 1.00 87.12 158 LYS A C 1
ATOM 1290 O O . LYS A 1 158 ? 41.696 -6.027 -48.338 1.00 87.12 158 LYS A O 1
ATOM 1295 N N . ASN A 1 159 ? 41.951 -3.888 -48.962 1.00 87.19 159 ASN A N 1
ATOM 1296 C CA . ASN A 1 159 ? 40.972 -3.349 -48.014 1.00 87.19 159 ASN A CA 1
ATOM 1297 C C . ASN A 1 159 ? 39.541 -3.767 -48.396 1.00 87.19 159 ASN A C 1
ATOM 1299 O O . ASN A 1 159 ? 38.828 -4.325 -47.562 1.00 87.19 159 ASN A O 1
ATOM 1303 N N . VAL A 1 160 ? 39.177 -3.602 -49.672 1.00 83.88 160 VAL A N 1
ATOM 1304 C CA . VAL A 1 160 ? 37.867 -4.005 -50.206 1.00 83.88 160 VAL A CA 1
ATOM 1305 C C . VAL A 1 160 ? 37.671 -5.518 -50.140 1.00 83.88 160 VAL A C 1
ATOM 1307 O O . VAL A 1 160 ? 36.612 -5.974 -49.734 1.00 83.88 160 VAL A O 1
ATOM 1310 N N . GLU A 1 161 ? 38.680 -6.325 -50.467 1.00 82.69 161 GLU A N 1
ATOM 1311 C CA . GLU A 1 161 ? 38.587 -7.791 -50.385 1.00 82.69 161 GLU A CA 1
ATOM 1312 C C . GLU A 1 161 ? 38.385 -8.278 -48.942 1.00 82.69 161 GLU A C 1
ATOM 1314 O O . GLU A 1 161 ? 37.665 -9.250 -48.714 1.00 82.69 161 GLU A O 1
ATOM 1319 N N . ARG A 1 162 ? 38.971 -7.580 -47.961 1.00 79.00 162 ARG A N 1
ATOM 1320 C CA . ARG A 1 162 ? 38.812 -7.897 -46.537 1.00 79.00 162 ARG A CA 1
ATOM 1321 C C . ARG A 1 162 ? 37.437 -7.507 -45.991 1.00 79.00 162 ARG A C 1
ATOM 1323 O O . ARG A 1 162 ? 36.863 -8.276 -45.227 1.00 79.00 162 ARG A O 1
ATOM 1330 N N . ASN A 1 163 ? 36.940 -6.320 -46.336 1.00 73.12 163 ASN A N 1
ATOM 1331 C CA . ASN A 1 163 ? 35.754 -5.726 -45.702 1.00 73.12 163 ASN A CA 1
ATOM 1332 C C . ASN A 1 163 ? 34.495 -5.749 -46.594 1.00 73.12 163 ASN A C 1
ATOM 1334 O O . ASN A 1 163 ? 33.415 -5.389 -46.140 1.00 73.12 163 ASN A O 1
ATOM 1338 N N . GLY A 1 164 ? 34.626 -6.113 -47.871 1.00 75.69 164 GLY A N 1
ATOM 1339 C CA . GLY A 1 164 ? 33.598 -5.942 -48.907 1.00 75.69 164 GLY A CA 1
ATOM 1340 C C . GLY A 1 164 ? 33.450 -4.504 -49.429 1.00 75.69 164 GLY A C 1
ATOM 1341 O O . GLY A 1 164 ? 32.731 -4.287 -50.397 1.00 75.69 164 GLY A O 1
ATOM 1342 N N . MET A 1 165 ? 34.127 -3.535 -48.807 1.00 82.31 165 MET A N 1
ATOM 1343 C CA . MET A 1 165 ? 34.054 -2.089 -49.063 1.00 82.31 165 MET A CA 1
ATOM 1344 C C . MET A 1 165 ? 35.368 -1.416 -48.640 1.00 82.31 165 MET A C 1
ATOM 1346 O O . MET A 1 165 ? 36.163 -2.020 -47.917 1.00 82.31 165 MET A O 1
ATOM 1350 N N . TYR A 1 166 ? 35.613 -0.176 -49.054 1.00 86.31 166 TYR A N 1
ATOM 1351 C CA . TYR A 1 166 ? 36.801 0.574 -48.663 1.00 86.31 166 TYR A CA 1
ATOM 1352 C C . TYR A 1 166 ? 36.576 1.412 -47.398 1.00 86.31 166 TYR A C 1
ATOM 1354 O O . TYR A 1 166 ? 35.742 2.316 -47.350 1.00 86.31 166 TYR A O 1
ATOM 1362 N N . LEU A 1 167 ? 37.401 1.156 -46.381 1.00 85.25 167 LEU A N 1
ATOM 1363 C CA . LEU A 1 167 ? 37.428 1.907 -45.127 1.00 85.25 167 LEU A CA 1
ATOM 1364 C C . LEU A 1 167 ? 38.780 2.597 -44.940 1.00 85.25 167 LEU A C 1
ATOM 1366 O O . LEU A 1 167 ? 39.832 1.954 -44.989 1.00 85.25 167 LEU A O 1
ATOM 1370 N N . CYS A 1 168 ? 38.758 3.912 -44.704 1.00 85.06 168 CYS A N 1
ATOM 1371 C CA . CYS A 1 168 ? 39.970 4.735 -44.661 1.00 85.06 168 CYS A CA 1
ATOM 1372 C C . CYS A 1 168 ? 40.810 4.558 -43.379 1.00 85.06 168 CYS A C 1
ATOM 1374 O O . CYS A 1 168 ? 41.994 4.923 -43.360 1.00 85.06 168 CYS A O 1
ATOM 1376 N N . THR A 1 169 ? 40.201 4.018 -42.322 1.00 81.50 169 THR A N 1
ATOM 1377 C CA . THR A 1 169 ? 40.780 3.714 -41.006 1.00 81.50 169 THR A CA 1
ATOM 1378 C C . THR A 1 169 ? 40.187 2.404 -40.471 1.00 81.50 169 THR A C 1
ATOM 1380 O O . THR A 1 169 ? 39.209 1.878 -40.999 1.00 81.50 169 THR A O 1
ATOM 1383 N N . CYS A 1 170 ? 40.802 1.853 -39.420 1.00 74.19 170 CYS A N 1
ATOM 1384 C CA . CYS A 1 170 ? 40.315 0.662 -38.705 1.00 74.19 170 CYS A CA 1
ATOM 1385 C C . CYS A 1 170 ? 39.726 1.016 -37.329 1.00 74.19 170 CYS A C 1
ATOM 1387 O O . CYS A 1 170 ? 39.778 0.206 -36.399 1.00 74.19 170 CYS A O 1
ATOM 1389 N N . ASP A 1 171 ? 39.221 2.240 -37.169 1.00 79.88 171 ASP A N 1
ATOM 1390 C CA . ASP A 1 171 ? 38.583 2.645 -35.920 1.00 79.88 171 ASP A CA 1
ATOM 1391 C C . ASP A 1 171 ? 37.279 1.862 -35.672 1.00 79.88 171 ASP A C 1
ATOM 1393 O O . ASP A 1 171 ? 36.849 1.008 -36.452 1.00 79.88 171 ASP A O 1
ATOM 1397 N N . VAL A 1 172 ? 36.685 2.087 -34.503 1.00 71.19 172 VAL A N 1
ATOM 1398 C CA . VAL A 1 172 ? 35.471 1.384 -34.079 1.00 71.19 172 VAL A CA 1
ATOM 1399 C C . VAL A 1 172 ? 34.308 1.656 -35.039 1.00 71.19 172 VAL A C 1
ATOM 1401 O O . VAL A 1 172 ? 33.663 0.710 -35.472 1.00 71.19 172 VAL A O 1
ATOM 1404 N N . GLN A 1 173 ? 34.118 2.908 -35.455 1.00 73.56 173 GLN A N 1
ATOM 1405 C CA . GLN A 1 173 ? 33.026 3.327 -36.334 1.00 73.56 173 GLN A CA 1
ATOM 1406 C C . GLN A 1 173 ? 33.085 2.641 -37.705 1.00 73.56 173 GLN A C 1
ATOM 1408 O O . GLN A 1 173 ? 32.073 2.147 -38.201 1.00 73.56 173 GLN A O 1
ATOM 1413 N N . HIS A 1 174 ? 34.272 2.561 -38.305 1.00 77.94 174 HIS A N 1
ATOM 1414 C CA . HIS A 1 174 ? 34.466 1.894 -39.590 1.00 77.94 174 HIS A CA 1
ATOM 1415 C C . HIS A 1 174 ? 34.285 0.374 -39.473 1.00 77.94 174 HIS A C 1
ATOM 1417 O O . HIS A 1 174 ? 33.679 -0.242 -40.349 1.00 77.94 174 HIS A O 1
ATOM 1423 N N . ARG A 1 175 ? 34.747 -0.240 -38.374 1.00 73.31 175 ARG A N 1
ATOM 1424 C CA . ARG A 1 175 ? 34.529 -1.675 -38.111 1.00 73.31 175 ARG A CA 1
ATOM 1425 C C . ARG A 1 175 ? 33.059 -2.016 -37.869 1.00 73.31 175 ARG A C 1
ATOM 1427 O O . ARG A 1 175 ? 32.597 -3.064 -38.314 1.00 73.31 175 ARG A O 1
ATOM 1434 N N . ASP A 1 176 ? 32.320 -1.143 -37.198 1.00 70.81 176 ASP A N 1
ATOM 1435 C CA . ASP A 1 176 ? 30.884 -1.319 -36.972 1.00 70.81 176 ASP A CA 1
ATOM 1436 C C . ASP A 1 176 ? 30.100 -1.213 -38.271 1.00 70.81 176 ASP A C 1
ATOM 1438 O O . ASP A 1 176 ? 29.256 -2.059 -38.552 1.00 70.81 176 ASP A O 1
ATOM 1442 N N . TYR A 1 177 ? 30.442 -0.232 -39.107 1.00 70.69 177 TYR A N 1
ATOM 1443 C CA . TYR A 1 177 ? 29.842 -0.094 -40.427 1.00 70.69 177 TYR A CA 1
ATOM 1444 C C . TYR A 1 177 ? 30.109 -1.325 -41.307 1.00 70.69 177 TYR A C 1
ATOM 1446 O O . TYR A 1 177 ? 29.171 -1.885 -41.870 1.00 70.69 177 TYR A O 1
ATOM 1454 N N . ALA A 1 178 ? 31.351 -1.823 -41.347 1.00 68.81 178 ALA A N 1
ATOM 1455 C CA . ALA A 1 178 ? 31.670 -3.060 -42.068 1.00 68.81 178 ALA A CA 1
ATOM 1456 C C . ALA A 1 178 ? 30.973 -4.305 -41.497 1.00 68.81 178 ALA A C 1
ATOM 1458 O O . ALA A 1 178 ? 30.663 -5.224 -42.253 1.00 68.81 178 ALA A O 1
ATOM 1459 N N . SER A 1 179 ? 30.726 -4.358 -40.185 1.00 68.50 179 SER A N 1
ATOM 1460 C CA . SER A 1 179 ? 30.026 -5.482 -39.547 1.00 68.50 179 SER A CA 1
ATOM 1461 C C . SER A 1 179 ? 28.496 -5.363 -39.580 1.00 68.50 179 SER A C 1
ATOM 1463 O O . SER A 1 179 ? 27.812 -6.325 -39.239 1.00 68.50 179 SER A O 1
ATOM 1465 N N . GLY A 1 180 ? 27.950 -4.217 -40.007 1.00 71.44 180 GLY A N 1
ATOM 1466 C CA . GLY A 1 180 ? 26.511 -3.937 -39.995 1.00 71.44 180 GLY A CA 1
ATOM 1467 C C . GLY A 1 180 ? 25.939 -3.648 -38.601 1.00 71.44 180 GLY A C 1
ATOM 1468 O O . GLY A 1 180 ? 24.723 -3.649 -38.428 1.00 71.44 180 GLY A O 1
ATOM 1469 N N . LEU A 1 181 ? 26.792 -3.404 -37.602 1.00 77.25 181 LEU A N 1
ATOM 1470 C CA . LEU A 1 181 ? 26.399 -3.165 -36.215 1.00 77.25 181 LEU A CA 1
ATOM 1471 C C . LEU A 1 181 ? 26.030 -1.687 -35.994 1.00 77.25 181 LEU A C 1
ATOM 1473 O O . LEU A 1 181 ? 26.802 -0.920 -35.420 1.00 77.25 181 LEU A O 1
ATOM 1477 N N . THR A 1 182 ? 24.856 -1.274 -36.470 1.00 80.75 182 THR A N 1
ATOM 1478 C CA . THR A 1 182 ? 24.332 0.085 -36.238 1.00 80.75 182 THR A CA 1
ATOM 1479 C C . THR A 1 182 ? 23.497 0.174 -34.958 1.00 80.75 182 THR A C 1
ATOM 1481 O O . THR A 1 182 ? 23.128 -0.843 -34.359 1.00 80.75 182 THR A O 1
ATOM 1484 N N . LYS A 1 183 ? 23.169 1.403 -34.532 1.00 83.31 183 LYS A N 1
ATOM 1485 C CA . LYS A 1 183 ? 22.263 1.645 -33.399 1.00 83.31 183 LYS A CA 1
ATOM 1486 C C . LYS A 1 183 ? 20.897 1.000 -33.644 1.00 83.31 183 LYS A C 1
ATOM 1488 O O . LYS A 1 183 ? 20.356 0.354 -32.752 1.00 83.31 183 LYS A O 1
ATOM 1493 N N . GLU A 1 184 ? 20.375 1.152 -34.855 1.00 85.12 184 GLU A N 1
ATOM 1494 C CA . GLU A 1 184 ? 19.086 0.616 -35.292 1.00 85.12 184 GLU A CA 1
ATOM 1495 C C . GLU A 1 184 ? 19.100 -0.910 -35.231 1.00 85.12 184 GLU A C 1
ATOM 1497 O O . GLU A 1 184 ? 18.214 -1.495 -34.621 1.00 85.12 184 GLU A O 1
ATOM 1502 N N . HIS A 1 185 ? 20.162 -1.553 -35.734 1.00 85.88 185 HIS A N 1
ATOM 1503 C CA . HIS A 1 185 ? 20.315 -3.010 -35.662 1.00 85.88 185 HIS A CA 1
ATOM 1504 C C . HIS A 1 185 ? 20.306 -3.535 -34.218 1.00 85.88 185 HIS A C 1
ATOM 1506 O O . HIS A 1 185 ? 19.681 -4.558 -33.922 1.00 85.88 185 HIS A O 1
ATOM 1512 N N . ILE A 1 186 ? 20.973 -2.831 -33.296 1.00 89.62 186 ILE A N 1
ATOM 1513 C CA . ILE A 1 186 ? 20.964 -3.183 -31.869 1.00 89.62 186 ILE A CA 1
ATOM 1514 C C . ILE A 1 186 ? 19.544 -3.066 -31.296 1.00 89.62 186 ILE A C 1
ATOM 1516 O O . ILE A 1 186 ? 19.081 -3.990 -30.626 1.00 89.62 186 ILE A O 1
ATOM 1520 N N . ILE A 1 187 ? 18.847 -1.960 -31.570 1.00 90.75 187 ILE A N 1
ATOM 1521 C CA . ILE A 1 187 ? 17.479 -1.716 -31.085 1.00 90.75 187 ILE A CA 1
ATOM 1522 C C . ILE A 1 187 ? 16.499 -2.744 -31.659 1.00 90.75 187 ILE A C 1
ATOM 1524 O O . ILE A 1 187 ? 15.689 -3.292 -30.913 1.00 90.75 187 ILE A O 1
ATOM 1528 N N . ASP A 1 188 ? 16.588 -3.055 -32.948 1.00 91.12 188 ASP A N 1
ATOM 1529 C CA . ASP A 1 188 ? 15.719 -4.033 -33.603 1.00 91.12 188 ASP A CA 1
ATOM 1530 C C . ASP A 1 188 ? 15.961 -5.446 -33.063 1.00 91.12 188 ASP A C 1
ATOM 1532 O O . ASP A 1 188 ? 15.014 -6.200 -32.844 1.00 91.12 188 ASP A O 1
ATOM 1536 N N . SER A 1 189 ? 17.213 -5.797 -32.756 1.00 91.81 189 SER A N 1
ATOM 1537 C CA . SER A 1 189 ? 17.536 -7.064 -32.086 1.00 91.81 189 SER A CA 1
ATOM 1538 C C . SER A 1 189 ? 16.912 -7.138 -30.684 1.00 91.81 189 SER A C 1
ATOM 1540 O O . SER A 1 189 ? 16.356 -8.171 -30.308 1.00 91.81 189 SER A O 1
ATOM 1542 N N . LEU A 1 190 ? 16.947 -6.037 -29.921 1.00 93.81 190 LEU A N 1
ATOM 1543 C CA . LEU A 1 190 ? 16.316 -5.949 -28.598 1.00 93.81 190 LEU A CA 1
ATOM 1544 C C . LEU A 1 190 ? 14.786 -6.060 -28.677 1.00 93.81 190 LEU A C 1
ATOM 1546 O O . LEU A 1 190 ? 14.199 -6.797 -27.885 1.00 93.81 190 LEU A O 1
ATOM 1550 N N . LYS A 1 191 ? 14.150 -5.388 -29.645 1.00 93.56 191 LYS A N 1
ATOM 1551 C CA . LYS A 1 191 ? 12.702 -5.495 -29.901 1.00 93.56 191 LYS A CA 1
ATOM 1552 C C . LYS A 1 191 ? 12.304 -6.914 -30.286 1.00 93.56 191 LYS A C 1
ATOM 1554 O O . LYS A 1 191 ? 11.435 -7.489 -29.650 1.00 93.56 191 LYS A O 1
ATOM 1559 N N . ASN A 1 192 ? 13.017 -7.528 -31.230 1.00 92.88 192 ASN A N 1
ATOM 1560 C CA . ASN A 1 192 ? 12.759 -8.907 -31.645 1.00 92.88 192 ASN A CA 1
ATOM 1561 C C . ASN A 1 192 ? 12.874 -9.905 -30.483 1.00 92.88 192 ASN A C 1
ATOM 1563 O O . ASN A 1 192 ? 12.112 -10.870 -30.418 1.00 92.88 192 ASN A O 1
ATOM 1567 N N . PHE A 1 193 ? 13.828 -9.704 -29.567 1.00 94.19 193 PHE A N 1
ATOM 1568 C CA . PHE A 1 193 ? 13.916 -10.522 -28.358 1.00 94.19 193 PHE A CA 1
ATOM 1569 C C . PHE A 1 193 ? 12.721 -10.279 -27.432 1.00 94.19 193 PHE A C 1
ATOM 1571 O O . PHE A 1 193 ? 12.133 -11.242 -26.932 1.00 94.19 193 PHE A O 1
ATOM 1578 N N . TYR A 1 194 ? 12.361 -9.012 -27.215 1.00 94.00 194 TYR A N 1
ATOM 1579 C CA . TYR A 1 194 ? 11.233 -8.620 -26.378 1.00 94.00 194 TYR A CA 1
ATOM 1580 C C . TYR A 1 194 ? 9.914 -9.195 -26.899 1.00 94.00 194 TYR A C 1
ATOM 1582 O O . TYR A 1 194 ? 9.212 -9.856 -26.143 1.00 94.00 194 TYR A O 1
ATOM 1590 N N . ASP A 1 195 ? 9.629 -9.061 -28.192 1.00 92.94 195 ASP A N 1
ATOM 1591 C CA . ASP A 1 195 ? 8.395 -9.550 -28.814 1.00 92.94 195 ASP A CA 1
ATOM 1592 C C . ASP A 1 195 ? 8.246 -11.074 -28.690 1.00 92.94 195 ASP A C 1
ATOM 1594 O O . ASP A 1 195 ? 7.143 -11.593 -28.532 1.00 92.94 195 ASP A O 1
ATOM 1598 N N . LYS A 1 196 ? 9.365 -11.812 -28.708 1.00 92.44 196 LYS A N 1
ATOM 1599 C CA . LYS A 1 196 ? 9.373 -13.275 -28.548 1.00 92.44 196 LY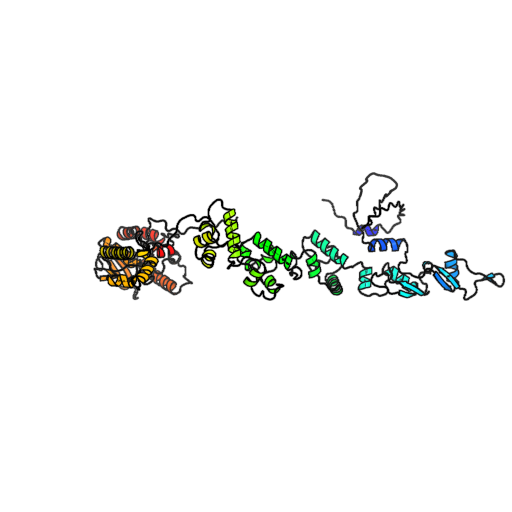S A CA 1
ATOM 1600 C C . LYS A 1 196 ? 9.218 -13.736 -27.100 1.00 92.44 196 LYS A C 1
ATOM 1602 O O . LYS A 1 196 ? 8.669 -14.808 -26.867 1.00 92.44 196 LYS A O 1
ATOM 1607 N N . ASN A 1 197 ? 9.748 -12.979 -26.140 1.00 90.88 197 ASN A N 1
ATOM 1608 C CA . ASN A 1 197 ? 9.897 -13.435 -24.751 1.00 90.88 197 ASN A CA 1
ATOM 1609 C C . ASN A 1 197 ? 9.049 -12.646 -23.743 1.00 90.88 197 ASN A C 1
ATOM 1611 O O . ASN A 1 197 ? 8.989 -13.028 -22.575 1.00 90.88 197 ASN A O 1
ATOM 1615 N N . ASN A 1 198 ? 8.433 -11.542 -24.169 1.00 90.31 198 ASN A N 1
ATOM 1616 C CA . ASN A 1 198 ? 7.705 -10.575 -23.347 1.00 90.31 198 ASN A CA 1
ATOM 1617 C C . ASN A 1 198 ? 8.509 -10.067 -22.131 1.00 90.31 198 ASN A C 1
ATOM 1619 O O . ASN A 1 198 ? 7.964 -9.840 -21.052 1.00 90.31 198 ASN A O 1
ATOM 1623 N N . ARG A 1 199 ? 9.833 -9.954 -22.291 1.00 91.88 199 ARG A N 1
ATOM 1624 C CA . ARG A 1 199 ? 10.785 -9.446 -21.292 1.00 91.88 199 ARG A CA 1
ATOM 1625 C C . ARG A 1 199 ? 12.082 -9.019 -21.965 1.00 91.88 199 ARG A C 1
ATOM 1627 O O . ARG A 1 199 ? 12.401 -9.478 -23.062 1.00 91.88 199 ARG A O 1
ATOM 1634 N N . PHE A 1 200 ? 12.882 -8.219 -21.271 1.00 93.38 200 PHE A N 1
ATOM 1635 C CA . PHE A 1 200 ? 14.215 -7.853 -21.744 1.00 93.38 200 PHE A CA 1
ATOM 1636 C C . PHE A 1 200 ? 15.269 -8.951 -21.485 1.00 93.38 200 PHE A C 1
ATOM 1638 O O . PHE A 1 200 ? 15.116 -9.761 -20.557 1.00 93.38 200 PHE A O 1
ATOM 1645 N N . PRO A 1 201 ? 16.333 -9.009 -22.311 1.00 92.38 201 PRO A N 1
ATOM 1646 C CA . PRO A 1 201 ? 17.418 -9.975 -22.156 1.00 92.38 201 PRO A CA 1
ATOM 1647 C C . PRO A 1 201 ? 18.300 -9.644 -20.947 1.00 92.38 201 PRO A C 1
ATOM 1649 O O . PRO A 1 201 ? 18.640 -8.486 -20.692 1.00 92.38 201 PRO A O 1
ATOM 1652 N N . LYS A 1 202 ? 18.723 -10.679 -20.219 1.00 91.88 202 LYS A N 1
ATOM 1653 C CA . LYS A 1 202 ? 19.748 -10.593 -19.173 1.00 91.88 202 LYS A CA 1
ATOM 1654 C C . LYS A 1 202 ? 21.140 -10.499 -19.796 1.00 91.88 202 LYS A C 1
ATOM 1656 O O . LYS A 1 202 ? 21.350 -10.865 -20.949 1.00 91.88 202 LYS A O 1
ATOM 1661 N N . ASN A 1 203 ? 22.124 -10.072 -19.008 1.00 89.75 203 ASN A N 1
ATOM 1662 C CA . ASN A 1 203 ? 23.495 -9.829 -19.479 1.00 89.75 203 ASN A CA 1
ATOM 1663 C C . ASN A 1 203 ? 24.137 -11.039 -20.187 1.00 89.75 203 ASN A C 1
ATOM 1665 O O . ASN A 1 203 ? 24.922 -10.856 -21.112 1.00 89.75 203 ASN A O 1
ATOM 1669 N N . ASN A 1 204 ? 23.802 -12.266 -19.780 1.00 91.38 204 ASN A N 1
ATOM 1670 C CA . ASN A 1 204 ? 24.319 -13.507 -20.363 1.00 91.38 204 ASN A CA 1
ATOM 1671 C C . ASN A 1 204 ? 23.510 -14.029 -21.567 1.00 91.38 204 ASN A C 1
ATOM 1673 O O . ASN A 1 204 ? 23.879 -15.047 -22.140 1.00 91.38 204 ASN A O 1
ATOM 1677 N N . GLU A 1 205 ? 22.424 -13.358 -21.955 1.00 92.50 205 GLU A N 1
ATOM 1678 C CA . GLU A 1 205 ? 21.526 -13.789 -23.036 1.00 92.50 205 GLU A CA 1
ATOM 1679 C C . GLU A 1 205 ? 21.817 -13.100 -24.375 1.00 92.50 205 GLU A C 1
ATOM 1681 O O . GLU A 1 205 ? 21.160 -13.392 -25.370 1.00 92.50 205 GLU A O 1
ATOM 1686 N N . TYR A 1 206 ? 22.824 -12.226 -24.429 1.00 91.75 206 TYR A N 1
ATOM 1687 C CA . TYR A 1 206 ? 23.297 -11.579 -25.655 1.00 91.75 206 TYR A CA 1
ATOM 1688 C C . TYR A 1 206 ? 24.161 -12.553 -26.471 1.00 91.75 206 TYR A C 1
ATOM 1690 O O . TYR A 1 206 ? 25.383 -12.415 -26.547 1.00 91.75 206 TYR A O 1
ATOM 1698 N N . THR A 1 207 ? 23.515 -13.584 -27.019 1.00 89.56 207 THR A N 1
ATOM 1699 C CA . THR A 1 207 ? 24.130 -14.689 -27.764 1.00 89.56 207 THR A CA 1
ATOM 1700 C C . THR A 1 207 ? 23.509 -14.844 -29.152 1.00 89.56 207 THR A C 1
ATOM 1702 O O . THR A 1 207 ? 22.380 -14.411 -29.401 1.00 89.56 207 THR A O 1
ATOM 1705 N N . ILE A 1 208 ? 24.232 -15.519 -30.053 1.00 85.94 208 ILE A N 1
ATOM 1706 C CA . ILE A 1 208 ? 23.767 -15.814 -31.419 1.00 85.94 208 ILE A CA 1
ATOM 1707 C C . ILE A 1 208 ? 22.472 -16.637 -31.393 1.00 85.94 208 ILE A C 1
ATOM 1709 O O . ILE A 1 208 ? 21.567 -16.377 -32.181 1.00 85.94 208 ILE A O 1
ATOM 1713 N N . GLU A 1 209 ? 22.354 -17.585 -30.458 1.00 87.00 209 GLU A N 1
ATOM 1714 C CA . GLU A 1 209 ? 21.158 -18.422 -30.276 1.00 87.00 209 GLU A CA 1
ATOM 1715 C C . GLU A 1 209 ? 19.908 -17.590 -29.967 1.00 87.00 209 GLU A C 1
ATOM 1717 O O . GLU A 1 209 ? 18.827 -17.868 -30.483 1.00 87.00 209 GLU A O 1
ATOM 1722 N N . ASN A 1 210 ? 20.073 -16.513 -29.198 1.00 86.88 210 ASN A N 1
ATOM 1723 C CA . ASN A 1 210 ? 19.005 -15.574 -28.865 1.00 86.88 210 ASN A CA 1
ATOM 1724 C C . ASN A 1 210 ? 18.805 -14.477 -29.927 1.00 86.88 210 ASN A C 1
ATOM 1726 O O . ASN A 1 210 ? 18.012 -13.558 -29.721 1.00 86.88 210 ASN A O 1
ATOM 1730 N N . GLY A 1 211 ? 19.490 -14.574 -31.071 1.00 84.19 211 GLY A N 1
ATOM 1731 C CA . GLY A 1 211 ? 19.352 -13.651 -32.197 1.00 84.19 211 GLY A CA 1
ATOM 1732 C C . GLY A 1 211 ? 20.235 -12.405 -32.123 1.00 84.19 211 GLY A C 1
ATOM 1733 O O . GLY A 1 211 ? 20.023 -11.481 -32.905 1.00 84.19 211 GLY A O 1
ATOM 1734 N N . PHE A 1 212 ? 21.227 -12.361 -31.229 1.00 89.19 212 PHE A N 1
ATOM 1735 C CA . PHE A 1 212 ? 22.161 -11.239 -31.123 1.00 89.19 212 PHE A CA 1
ATOM 1736 C C . PHE A 1 212 ? 23.473 -11.530 -31.856 1.00 89.19 212 PHE A C 1
ATOM 1738 O O . PHE A 1 212 ? 24.168 -12.503 -31.567 1.00 89.19 212 PHE A O 1
ATOM 1745 N N . SER A 1 213 ? 23.868 -10.637 -32.766 1.00 84.69 213 SER A N 1
ATOM 1746 C CA . SER A 1 213 ? 25.185 -10.672 -33.427 1.00 84.69 213 SER A CA 1
ATOM 1747 C C . SER A 1 213 ? 26.291 -9.972 -32.621 1.00 84.69 213 SER A C 1
ATOM 1749 O O . SER A 1 213 ? 27.407 -9.802 -33.109 1.00 84.69 213 SER A O 1
ATOM 1751 N N . PHE A 1 214 ? 25.986 -9.537 -31.397 1.00 86.75 214 PHE A N 1
ATOM 1752 C CA . PHE A 1 214 ? 26.854 -8.731 -30.544 1.00 86.75 214 PHE A CA 1
ATOM 1753 C C . PHE A 1 214 ? 26.722 -9.133 -29.075 1.00 86.75 214 PHE A C 1
ATOM 1755 O O . PHE A 1 214 ? 25.711 -9.688 -28.652 1.00 86.75 214 PHE A O 1
ATOM 1762 N N . THR A 1 215 ? 27.746 -8.807 -28.284 1.00 89.50 215 THR A N 1
ATOM 1763 C CA . THR A 1 215 ? 27.759 -9.071 -26.838 1.00 89.50 215 THR A CA 1
ATOM 1764 C C . THR A 1 215 ? 27.173 -7.904 -26.042 1.00 89.50 215 THR A C 1
ATOM 1766 O O . THR A 1 215 ? 27.140 -6.765 -26.520 1.00 89.50 215 THR A O 1
ATOM 1769 N N . TYR A 1 216 ? 26.791 -8.163 -24.787 1.00 91.38 216 TYR A N 1
ATOM 1770 C CA . TYR A 1 216 ? 26.336 -7.136 -23.843 1.00 91.38 216 TYR A CA 1
ATOM 1771 C C . TYR A 1 216 ? 27.335 -5.972 -23.711 1.00 91.38 216 TYR A C 1
ATOM 1773 O O . TYR A 1 216 ? 26.962 -4.807 -23.842 1.00 91.38 216 TYR A O 1
ATOM 1781 N N . SER A 1 217 ? 28.625 -6.281 -23.530 1.00 90.62 217 SER A N 1
ATOM 1782 C CA . SER A 1 217 ? 29.687 -5.275 -23.394 1.00 90.62 217 SER A CA 1
ATOM 1783 C C . SER A 1 217 ? 29.854 -4.427 -24.654 1.00 90.62 217 SER A C 1
ATOM 1785 O O . SER A 1 217 ? 30.063 -3.218 -24.560 1.00 90.62 217 SER A O 1
ATOM 1787 N N . THR A 1 218 ? 29.730 -5.044 -25.836 1.00 88.12 218 THR A N 1
ATOM 1788 C CA . THR A 1 218 ? 29.769 -4.324 -27.114 1.00 88.12 218 THR A CA 1
ATOM 1789 C C . THR A 1 218 ? 28.622 -3.325 -27.194 1.00 88.12 218 THR A C 1
ATOM 1791 O O . THR A 1 218 ? 28.860 -2.153 -27.467 1.00 88.12 218 THR A O 1
ATOM 1794 N N . MET A 1 219 ? 27.395 -3.758 -26.903 1.00 90.31 219 MET A N 1
ATOM 1795 C CA . MET A 1 219 ? 26.217 -2.891 -26.931 1.00 90.31 219 MET A CA 1
A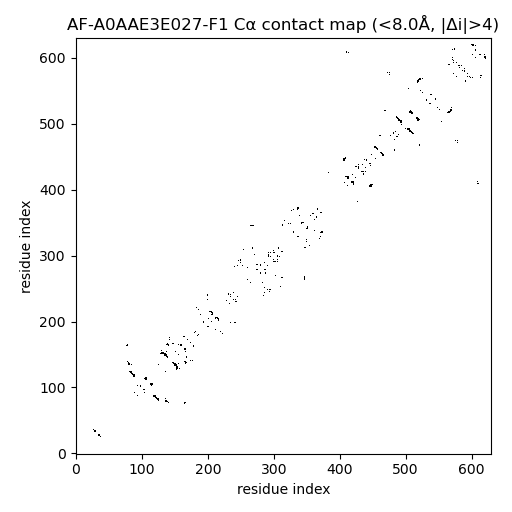TOM 1796 C C . MET A 1 219 ? 26.344 -1.712 -25.949 1.00 90.31 219 MET A C 1
ATOM 1798 O O . MET A 1 219 ? 26.070 -0.577 -26.339 1.00 90.31 219 MET A O 1
ATOM 1802 N N . LEU A 1 220 ? 26.834 -1.938 -24.721 1.00 91.69 220 LEU A N 1
ATOM 1803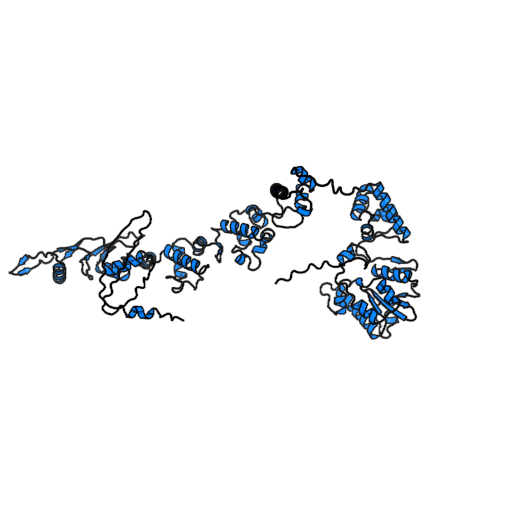 C CA . LEU A 1 220 ? 27.013 -0.859 -23.741 1.00 91.69 220 LEU A CA 1
ATOM 1804 C C . LEU A 1 220 ? 28.006 0.210 -24.214 1.00 91.69 220 LEU A C 1
ATOM 1806 O O . LEU A 1 220 ? 27.738 1.404 -24.063 1.00 91.69 220 LEU A O 1
ATOM 1810 N N . ASP A 1 221 ? 29.140 -0.199 -24.795 1.00 88.25 221 ASP A N 1
ATOM 1811 C CA . ASP A 1 221 ? 30.110 0.741 -25.371 1.00 88.25 221 ASP A CA 1
ATOM 1812 C C . ASP A 1 221 ? 29.482 1.556 -26.512 1.00 88.25 221 ASP A C 1
ATOM 1814 O O . ASP A 1 221 ? 29.711 2.762 -26.611 1.00 88.25 221 ASP A O 1
ATOM 1818 N N . ARG A 1 222 ? 28.640 0.928 -27.345 1.00 86.19 222 ARG A N 1
ATOM 1819 C CA . ARG A 1 222 ? 27.943 1.619 -28.440 1.00 86.19 222 ARG A CA 1
ATOM 1820 C C . ARG A 1 222 ? 26.946 2.647 -27.937 1.00 86.19 222 ARG A C 1
ATOM 1822 O O . ARG A 1 222 ? 27.032 3.798 -28.353 1.00 86.19 222 ARG A O 1
ATOM 1829 N N . PHE A 1 223 ? 26.058 2.287 -27.013 1.00 89.50 223 PHE A N 1
ATOM 1830 C CA . PHE A 1 223 ? 25.115 3.260 -26.459 1.00 89.50 223 PHE A CA 1
ATOM 1831 C C . PHE A 1 223 ? 25.828 4.437 -25.793 1.00 89.50 223 PHE A C 1
ATOM 1833 O O . PHE A 1 223 ? 25.467 5.581 -26.070 1.00 89.50 223 PHE A O 1
ATOM 1840 N N . ARG A 1 224 ? 26.925 4.192 -25.060 1.00 88.75 224 ARG A N 1
ATOM 1841 C CA . ARG A 1 224 ? 27.755 5.272 -24.505 1.00 88.75 224 ARG A CA 1
ATOM 1842 C C . ARG A 1 224 ? 28.272 6.222 -25.590 1.00 88.75 224 ARG A C 1
ATOM 1844 O O . ARG A 1 224 ? 28.190 7.434 -25.418 1.00 88.75 224 ARG A O 1
ATOM 1851 N N . ARG A 1 225 ? 28.776 5.697 -26.714 1.00 84.44 225 ARG A N 1
ATOM 1852 C CA . ARG A 1 225 ? 29.235 6.513 -27.858 1.00 84.44 225 ARG A CA 1
ATOM 1853 C C . ARG A 1 225 ? 28.101 7.284 -28.531 1.00 84.44 225 ARG A C 1
ATOM 1855 O O . ARG A 1 225 ? 28.338 8.373 -29.035 1.00 84.44 225 ARG A O 1
ATOM 1862 N N . TYR A 1 226 ? 26.887 6.740 -28.522 1.00 83.88 226 TYR A N 1
ATOM 1863 C CA . TYR A 1 226 ? 25.691 7.417 -29.025 1.00 83.88 226 TYR A CA 1
ATOM 1864 C C . TYR A 1 226 ? 25.081 8.412 -28.025 1.00 83.88 226 TYR A C 1
ATOM 1866 O O . TYR A 1 226 ? 24.013 8.952 -28.302 1.00 83.88 226 TYR A O 1
ATOM 1874 N N . GLY A 1 227 ? 25.716 8.642 -26.869 1.00 87.06 227 GLY A N 1
ATOM 1875 C CA . GLY A 1 227 ? 25.214 9.566 -25.849 1.00 87.06 227 GLY A CA 1
ATOM 1876 C C . GLY A 1 227 ? 23.932 9.084 -25.167 1.00 87.06 227 GLY A C 1
ATOM 1877 O O . GLY A 1 227 ? 23.122 9.898 -24.740 1.00 87.06 227 GLY A O 1
ATOM 1878 N N . THR A 1 228 ? 23.715 7.770 -25.093 1.00 91.75 228 THR A N 1
ATOM 1879 C CA . THR A 1 228 ? 22.528 7.171 -24.473 1.00 91.75 228 THR A CA 1
ATOM 1880 C C . THR A 1 228 ? 22.912 5.994 -23.578 1.00 91.75 228 THR A C 1
ATOM 1882 O O . THR A 1 228 ? 24.064 5.554 -23.554 1.00 91.75 228 THR A O 1
ATOM 1885 N N . THR A 1 229 ? 21.957 5.469 -22.819 1.00 92.12 229 THR A N 1
ATOM 1886 C CA . THR A 1 229 ? 22.153 4.277 -21.994 1.00 92.12 229 THR A CA 1
ATOM 1887 C C . THR A 1 229 ? 21.257 3.138 -22.463 1.00 92.12 229 THR A C 1
ATOM 1889 O O . THR A 1 229 ? 20.228 3.357 -23.098 1.00 92.12 229 THR A O 1
ATOM 1892 N N . LEU A 1 230 ? 21.617 1.901 -22.105 1.00 91.56 230 LEU A N 1
ATOM 1893 C CA . LEU A 1 230 ? 20.727 0.757 -22.318 1.00 91.56 230 LEU A CA 1
ATOM 1894 C C . LEU A 1 230 ? 19.357 1.002 -21.674 1.00 91.56 230 LEU A C 1
ATOM 1896 O O . LEU A 1 230 ? 18.340 0.708 -22.288 1.00 91.56 230 LEU A O 1
ATOM 1900 N N . ASN A 1 231 ? 19.322 1.567 -20.465 1.00 92.69 231 ASN A N 1
ATOM 1901 C CA . ASN A 1 231 ? 18.067 1.820 -19.765 1.00 92.69 231 ASN A CA 1
ATOM 1902 C C . ASN A 1 231 ? 17.168 2.810 -20.520 1.00 92.69 231 ASN A C 1
ATOM 1904 O O . ASN A 1 231 ? 15.954 2.644 -20.523 1.00 92.69 231 ASN A O 1
ATOM 1908 N N . ASP A 1 232 ? 17.745 3.820 -21.178 1.00 92.31 232 ASP A N 1
ATOM 1909 C CA . ASP A 1 232 ? 16.987 4.776 -21.997 1.00 92.31 232 ASP A CA 1
ATOM 1910 C C . ASP A 1 232 ? 16.416 4.124 -23.252 1.00 92.31 232 ASP A C 1
ATOM 1912 O O . ASP A 1 232 ? 15.257 4.344 -23.595 1.00 92.31 232 ASP A O 1
ATOM 1916 N N . GLU A 1 233 ? 17.210 3.302 -23.935 1.00 92.31 233 GLU A N 1
ATOM 1917 C CA . GLU A 1 233 ? 16.764 2.638 -25.160 1.00 92.31 233 GLU A CA 1
ATOM 1918 C C . GLU A 1 233 ? 15.743 1.523 -24.876 1.00 92.31 233 GLU A C 1
ATOM 1920 O O . GLU A 1 233 ? 14.792 1.363 -25.638 1.00 92.31 233 GLU A O 1
ATOM 1925 N N . LEU A 1 234 ? 15.862 0.801 -23.755 1.00 93.25 234 LEU A N 1
ATOM 1926 C CA . LEU A 1 234 ? 14.848 -0.170 -23.326 1.00 93.25 234 LEU A CA 1
ATOM 1927 C C . LEU A 1 234 ? 13.550 0.511 -22.870 1.00 93.25 234 LEU A C 1
ATOM 1929 O O . LEU A 1 234 ? 12.464 0.021 -23.184 1.00 93.25 234 LEU A O 1
ATOM 1933 N N . ALA A 1 235 ? 13.640 1.654 -22.180 1.00 92.94 235 ALA A N 1
ATOM 1934 C CA . ALA A 1 235 ? 12.465 2.405 -21.737 1.00 92.94 235 ALA A CA 1
ATOM 1935 C C . ALA A 1 235 ? 11.579 2.860 -22.907 1.00 92.94 235 ALA A C 1
ATOM 1937 O O . ALA A 1 235 ? 10.357 2.849 -22.781 1.00 92.94 235 ALA A O 1
ATOM 1938 N N . LYS A 1 236 ? 12.183 3.178 -24.062 1.00 92.88 236 LYS A N 1
ATOM 1939 C CA . LYS A 1 236 ? 11.461 3.496 -25.309 1.00 92.88 236 LYS A CA 1
ATOM 1940 C C . LYS A 1 236 ? 10.641 2.329 -25.854 1.00 92.88 236 LYS A C 1
ATOM 1942 O O . LYS A 1 236 ? 9.686 2.568 -26.585 1.00 92.88 236 LYS A O 1
ATOM 1947 N N . ILE A 1 237 ? 11.036 1.090 -25.555 1.00 92.12 237 ILE A N 1
ATOM 1948 C CA . ILE A 1 237 ? 10.302 -0.114 -25.957 1.00 92.12 237 ILE A CA 1
ATOM 1949 C C . ILE A 1 237 ? 9.166 -0.356 -24.963 1.00 92.12 237 ILE A C 1
ATOM 1951 O O . ILE A 1 237 ? 8.004 -0.405 -25.354 1.00 92.12 237 ILE A O 1
ATOM 1955 N N . ASN A 1 238 ? 9.501 -0.493 -23.677 1.00 91.44 238 ASN A N 1
ATOM 1956 C CA . ASN A 1 238 ? 8.524 -0.625 -22.601 1.00 91.44 238 ASN A CA 1
ATOM 1957 C C . ASN A 1 238 ? 9.153 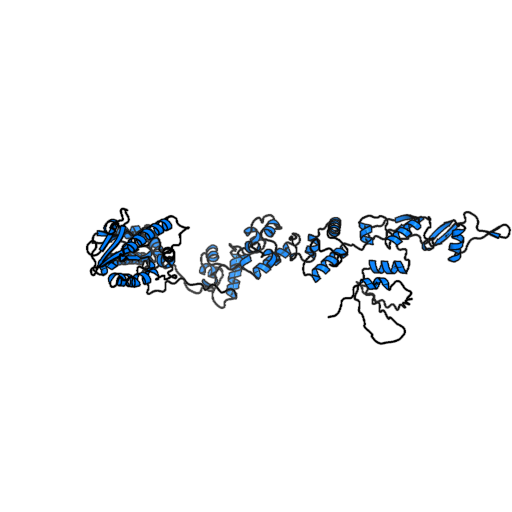-0.259 -21.249 1.00 91.44 238 ASN A C 1
ATOM 1959 O O . ASN A 1 238 ? 9.954 -1.016 -20.697 1.00 91.44 238 ASN A O 1
ATOM 1963 N N . CYS A 1 239 ? 8.758 0.878 -20.676 1.00 91.19 239 CYS A N 1
ATOM 1964 C CA . CYS A 1 239 ? 9.305 1.352 -19.407 1.00 91.19 239 CYS A CA 1
ATOM 1965 C C . CYS A 1 239 ? 8.850 0.532 -18.183 1.00 91.19 239 CYS A C 1
ATOM 1967 O O . CYS A 1 239 ? 9.514 0.580 -17.146 1.00 91.19 239 CYS A O 1
ATOM 1969 N N . TYR A 1 240 ? 7.757 -0.231 -18.269 1.00 91.25 240 TYR A N 1
ATOM 1970 C CA . TYR A 1 240 ? 7.219 -1.018 -17.150 1.00 91.25 240 TYR A CA 1
ATOM 1971 C C . TYR A 1 240 ? 7.971 -2.341 -16.919 1.00 91.25 240 TYR A C 1
ATOM 1973 O O . TYR A 1 240 ? 7.910 -2.901 -15.829 1.00 91.25 240 TYR A O 1
ATOM 1981 N N . GLU A 1 241 ? 8.708 -2.836 -17.918 1.00 89.44 241 GLU A N 1
ATOM 1982 C CA . GLU A 1 241 ? 9.458 -4.107 -17.848 1.00 89.44 241 GLU A CA 1
ATOM 1983 C C . GLU A 1 241 ? 10.924 -3.934 -17.421 1.00 89.44 241 GLU A C 1
ATOM 1985 O O . GLU A 1 241 ? 11.717 -4.879 -17.438 1.00 89.44 241 GLU A O 1
ATOM 1990 N N . LEU A 1 242 ? 11.314 -2.713 -17.055 1.00 88.75 242 LEU A N 1
ATOM 1991 C CA . LEU A 1 242 ? 12.676 -2.406 -16.642 1.00 88.75 242 LEU A CA 1
ATOM 1992 C C . LEU A 1 242 ? 12.961 -2.913 -15.229 1.00 88.75 242 LEU A C 1
ATOM 1994 O O . LEU A 1 242 ? 12.140 -2.808 -14.320 1.00 88.75 242 LEU A O 1
ATOM 1998 N N . SER A 1 243 ? 14.190 -3.385 -15.018 1.00 83.94 243 SER A N 1
ATOM 1999 C CA . SER A 1 243 ? 14.692 -3.697 -13.677 1.00 83.94 243 SER A CA 1
ATOM 2000 C C . SER A 1 243 ? 14.918 -2.439 -12.836 1.00 83.94 243 SER A C 1
ATOM 2002 O O . SER A 1 243 ? 14.737 -2.470 -11.619 1.00 83.94 243 SER A O 1
ATOM 2004 N N . VAL A 1 244 ? 15.304 -1.336 -13.483 1.00 88.19 244 VAL A N 1
ATOM 2005 C CA . VAL A 1 244 ? 15.514 -0.027 -12.864 1.00 88.19 244 VAL A CA 1
ATOM 2006 C C . VAL A 1 244 ? 14.620 0.989 -13.578 1.00 88.19 244 VAL A C 1
ATOM 2008 O O . VAL A 1 244 ? 14.811 1.216 -14.773 1.00 88.19 244 VAL A O 1
ATOM 2011 N N . PRO A 1 245 ? 13.659 1.619 -12.882 1.00 91.81 245 PRO A N 1
ATOM 2012 C CA . PRO A 1 245 ? 12.764 2.586 -13.504 1.00 91.81 245 PRO A CA 1
ATOM 2013 C C . PRO A 1 245 ? 13.507 3.767 -14.127 1.00 91.81 245 PRO A C 1
ATOM 2015 O O . PRO A 1 245 ? 14.481 4.269 -13.560 1.00 91.81 245 PRO A O 1
ATOM 2018 N N . ASN A 1 246 ? 13.025 4.234 -15.278 1.00 93.69 246 ASN A N 1
ATOM 2019 C CA . ASN A 1 246 ? 13.634 5.347 -15.997 1.00 93.69 246 ASN A CA 1
ATOM 2020 C C . ASN A 1 246 ? 12.908 6.669 -15.700 1.00 93.69 246 ASN A C 1
ATOM 2022 O O . ASN A 1 246 ? 11.731 6.824 -16.012 1.00 93.69 246 ASN A O 1
ATOM 2026 N N . VAL A 1 247 ? 13.622 7.643 -15.132 1.00 93.31 247 VAL A N 1
ATOM 2027 C CA . VAL A 1 247 ? 13.055 8.945 -14.733 1.00 93.31 247 VAL A CA 1
ATOM 2028 C C . VAL A 1 247 ? 12.477 9.725 -15.920 1.00 93.31 247 VAL A C 1
ATOM 2030 O O . VAL A 1 247 ? 11.497 10.439 -15.749 1.00 93.31 247 VAL A O 1
ATOM 2033 N N . ASN A 1 248 ? 12.987 9.527 -17.138 1.00 93.00 248 ASN A N 1
ATOM 2034 C CA . ASN A 1 248 ? 12.451 10.181 -18.340 1.00 93.00 248 ASN A CA 1
ATOM 2035 C C . ASN A 1 248 ? 11.002 9.765 -18.658 1.00 93.00 248 ASN A C 1
ATOM 2037 O O . ASN A 1 248 ? 10.323 10.442 -19.422 1.00 93.00 248 ASN A O 1
ATOM 2041 N N . TYR A 1 249 ? 10.530 8.663 -18.069 1.00 94.00 249 TYR A N 1
ATOM 2042 C CA . TYR A 1 249 ? 9.185 8.112 -18.242 1.00 94.00 249 TYR A CA 1
ATOM 2043 C C . TYR A 1 249 ? 8.341 8.249 -16.967 1.00 94.00 249 TYR A C 1
ATOM 2045 O O . TYR A 1 249 ? 7.383 7.504 -16.764 1.00 94.00 249 TYR A O 1
ATOM 2053 N N . TYR A 1 250 ? 8.695 9.199 -16.093 1.00 93.94 250 TYR A N 1
ATOM 2054 C CA . TYR A 1 250 ? 8.014 9.436 -14.820 1.00 93.94 250 TYR A CA 1
ATOM 2055 C C . TYR A 1 250 ? 6.491 9.574 -14.972 1.00 93.94 250 TYR A C 1
ATOM 2057 O O . TYR A 1 250 ? 5.744 8.919 -14.245 1.00 93.94 250 TYR A O 1
ATOM 2065 N N . ASP A 1 251 ? 6.030 10.338 -15.964 1.00 92.88 251 ASP A N 1
ATOM 2066 C CA . ASP A 1 251 ? 4.599 10.564 -16.205 1.00 92.88 251 ASP A CA 1
ATOM 2067 C C . ASP A 1 251 ? 3.847 9.268 -16.546 1.00 92.88 251 ASP A C 1
ATOM 2069 O O . ASP A 1 251 ? 2.760 9.027 -16.020 1.00 92.88 251 ASP A O 1
ATOM 2073 N N . GLN A 1 252 ? 4.457 8.359 -17.317 1.00 93.88 252 GLN A N 1
ATOM 2074 C CA . GLN A 1 252 ? 3.864 7.046 -17.609 1.00 93.88 252 GLN A CA 1
ATOM 2075 C C . GLN A 1 252 ? 3.740 6.186 -16.346 1.00 93.88 252 GLN A C 1
ATOM 2077 O O . GLN A 1 252 ? 2.770 5.438 -16.178 1.00 93.88 252 GLN A O 1
ATOM 2082 N N . TYR A 1 253 ? 4.690 6.291 -15.414 1.00 94.88 253 TYR A N 1
ATOM 2083 C CA . TYR A 1 253 ? 4.566 5.618 -14.124 1.00 94.88 253 TYR A CA 1
ATOM 2084 C C . TYR A 1 253 ? 3.472 6.243 -13.249 1.00 94.88 253 TYR A C 1
ATOM 2086 O O . TYR A 1 253 ? 2.808 5.507 -12.520 1.00 94.88 253 TYR A O 1
ATOM 2094 N N . ILE A 1 254 ? 3.232 7.558 -13.330 1.00 94.00 254 ILE A N 1
ATOM 2095 C CA . ILE A 1 254 ? 2.112 8.221 -12.637 1.00 94.00 254 ILE A CA 1
ATOM 2096 C C . ILE A 1 254 ? 0.767 7.754 -13.197 1.00 94.00 254 ILE A C 1
ATOM 2098 O O . ILE A 1 254 ? -0.138 7.422 -12.429 1.00 94.00 254 ILE A O 1
ATOM 2102 N N . GLU A 1 255 ? 0.629 7.665 -14.517 1.00 93.25 255 GLU A N 1
ATOM 2103 C CA . GLU A 1 255 ? -0.570 7.113 -15.155 1.00 93.25 255 GLU A CA 1
ATOM 2104 C C . GLU A 1 255 ? -0.796 5.650 -14.758 1.00 93.25 255 GLU A C 1
ATOM 2106 O O . GLU A 1 255 ? -1.900 5.272 -14.354 1.00 93.25 255 GLU A O 1
ATOM 2111 N N . GLY A 1 256 ? 0.269 4.844 -14.776 1.00 93.00 256 GLY A N 1
ATOM 2112 C CA . GLY A 1 256 ? 0.240 3.463 -14.297 1.00 93.00 256 GLY A CA 1
ATOM 2113 C C . GLY A 1 256 ? -0.185 3.368 -12.830 1.00 93.00 256 GLY A C 1
ATOM 2114 O O . GLY A 1 256 ? -1.008 2.523 -12.477 1.00 93.00 256 GLY A O 1
ATOM 2115 N N . LEU A 1 257 ? 0.306 4.273 -11.977 1.00 93.56 257 LEU A N 1
ATOM 2116 C CA . LEU A 1 257 ? -0.077 4.352 -10.569 1.00 93.56 257 LEU A CA 1
ATOM 2117 C C . LEU A 1 257 ? -1.562 4.688 -10.407 1.00 93.56 257 LEU A C 1
ATOM 2119 O O . LEU A 1 257 ? -2.254 4.022 -9.637 1.00 93.56 257 LEU A O 1
ATOM 2123 N N . ARG A 1 258 ? -2.078 5.670 -11.154 1.00 90.94 258 ARG A N 1
ATOM 2124 C CA . ARG A 1 258 ? -3.507 6.024 -11.149 1.00 90.94 258 ARG A CA 1
ATOM 2125 C C . ARG A 1 258 ? -4.374 4.841 -11.572 1.00 90.94 258 ARG A C 1
ATOM 2127 O O . ARG A 1 258 ? -5.362 4.543 -10.902 1.00 90.94 258 ARG A O 1
ATOM 2134 N N . LYS A 1 259 ? -3.972 4.115 -12.618 1.00 91.69 259 LYS A N 1
ATOM 2135 C CA . LYS A 1 259 ? -4.656 2.895 -13.068 1.00 91.69 259 LYS A CA 1
ATOM 2136 C C . LYS A 1 259 ? -4.637 1.800 -11.996 1.00 91.69 259 LYS A C 1
ATOM 2138 O O . LYS A 1 259 ? -5.682 1.235 -11.683 1.00 91.69 259 LYS A O 1
ATOM 2143 N N . ALA A 1 260 ? -3.484 1.550 -11.377 1.00 91.19 260 ALA A N 1
ATOM 2144 C CA . ALA A 1 260 ? -3.355 0.559 -10.310 1.00 91.19 260 ALA A CA 1
ATOM 2145 C C . ALA A 1 260 ? -4.231 0.901 -9.092 1.00 91.19 260 ALA A C 1
ATOM 2147 O O . ALA A 1 260 ? -4.830 0.008 -8.493 1.00 91.19 260 ALA A O 1
ATOM 2148 N N . ILE A 1 261 ? -4.345 2.186 -8.745 1.00 90.50 261 ILE A N 1
ATOM 2149 C CA . ILE A 1 261 ? -5.236 2.670 -7.684 1.00 90.50 261 ILE A CA 1
ATOM 2150 C C . ILE A 1 261 ? -6.707 2.500 -8.078 1.00 90.50 261 ILE A C 1
ATOM 2152 O O . ILE A 1 261 ? -7.502 2.073 -7.245 1.00 90.50 261 ILE A O 1
ATOM 2156 N N . HIS A 1 262 ? -7.075 2.791 -9.326 1.00 85.94 262 HIS A N 1
ATOM 2157 C CA . HIS A 1 262 ? -8.439 2.592 -9.818 1.00 85.94 262 HIS A CA 1
ATOM 2158 C C . HIS A 1 262 ? -8.861 1.113 -9.740 1.00 85.94 262 HIS A C 1
ATOM 2160 O O . HIS A 1 262 ? -9.943 0.799 -9.251 1.00 85.94 262 HIS A O 1
ATOM 2166 N N . GLU A 1 263 ? -7.988 0.193 -10.157 1.00 87.69 263 GLU A N 1
ATOM 2167 C CA . GLU A 1 263 ? -8.234 -1.254 -10.082 1.00 87.69 263 GLU A CA 1
ATOM 2168 C C . GLU A 1 263 ? -8.170 -1.793 -8.642 1.00 87.69 263 GLU A C 1
ATOM 2170 O O . GLU A 1 263 ? -8.882 -2.733 -8.292 1.00 87.69 263 GLU A O 1
ATOM 2175 N N . ASN A 1 264 ? -7.324 -1.205 -7.789 1.00 86.88 264 ASN A N 1
ATOM 2176 C CA . ASN A 1 264 ? -7.128 -1.612 -6.397 1.00 86.88 264 ASN A CA 1
ATOM 2177 C C . ASN A 1 264 ? -7.122 -0.391 -5.454 1.00 86.88 264 ASN A C 1
ATOM 2179 O O . ASN A 1 264 ? -6.055 0.033 -4.992 1.00 86.88 264 ASN A O 1
ATOM 2183 N N . PRO A 1 265 ? -8.306 0.125 -5.062 1.00 84.31 265 PRO A N 1
ATOM 2184 C CA . PRO A 1 265 ? -8.435 1.361 -4.276 1.00 84.31 265 PRO A CA 1
ATOM 2185 C C . PRO A 1 265 ? -7.669 1.365 -2.945 1.00 84.31 265 PRO A C 1
ATOM 2187 O O . PRO A 1 265 ? -7.274 2.415 -2.445 1.00 84.31 265 PRO A O 1
ATOM 2190 N N . GLN A 1 266 ? -7.394 0.190 -2.369 1.00 82.81 266 GLN A N 1
ATOM 2191 C CA . GLN A 1 266 ? -6.595 0.061 -1.145 1.00 82.81 266 GLN A CA 1
ATOM 2192 C C . GLN A 1 266 ? -5.183 0.657 -1.285 1.00 82.81 266 GLN A C 1
ATOM 2194 O O . GLN A 1 266 ? -4.655 1.201 -0.316 1.00 82.81 266 GLN A O 1
ATOM 2199 N N . ILE A 1 267 ? -4.590 0.611 -2.485 1.00 86.00 267 ILE A N 1
ATOM 2200 C CA . ILE A 1 267 ? -3.273 1.206 -2.755 1.00 86.00 267 ILE A CA 1
ATOM 2201 C C . ILE A 1 267 ? -3.334 2.724 -2.574 1.00 86.00 267 ILE A C 1
ATOM 2203 O O . ILE A 1 267 ? -2.449 3.297 -1.946 1.00 86.00 267 ILE A O 1
ATOM 2207 N N . GLY A 1 268 ? -4.403 3.377 -3.037 1.00 83.25 268 GLY A N 1
ATOM 2208 C CA . GLY A 1 268 ? -4.582 4.819 -2.851 1.00 83.25 268 GLY A CA 1
ATOM 2209 C C . GLY A 1 268 ? -4.685 5.210 -1.370 1.00 83.25 268 GLY A C 1
ATOM 2210 O O . GLY A 1 268 ? -4.085 6.197 -0.928 1.00 83.25 268 GLY A O 1
ATOM 2211 N N . ASN A 1 269 ? -5.383 4.393 -0.569 1.00 78.38 269 ASN A N 1
ATOM 2212 C CA . ASN A 1 269 ? -5.493 4.589 0.882 1.00 78.38 269 ASN A CA 1
ATOM 2213 C C . ASN A 1 269 ? -4.121 4.561 1.565 1.00 78.38 269 ASN A C 1
ATOM 2215 O O . ASN A 1 269 ? -3.821 5.415 2.405 1.00 78.38 269 ASN A O 1
ATOM 2219 N N . ASN A 1 270 ? -3.275 3.603 1.185 1.00 85.94 270 ASN A N 1
ATOM 2220 C CA . ASN A 1 270 ? -1.930 3.459 1.718 1.00 85.94 270 ASN A CA 1
ATOM 2221 C C . ASN A 1 270 ? -0.927 3.131 0.605 1.00 85.94 270 ASN A C 1
ATOM 2223 O O . ASN A 1 270 ? -0.705 1.963 0.286 1.00 85.94 270 ASN A O 1
ATOM 2227 N N . LEU A 1 271 ? -0.259 4.161 0.075 1.00 87.88 271 LEU A N 1
ATOM 2228 C CA . LEU A 1 271 ? 0.711 4.001 -1.013 1.00 87.88 271 LEU A CA 1
ATOM 2229 C C . LEU A 1 271 ? 1.925 3.146 -0.613 1.00 87.88 271 LEU A C 1
ATOM 2231 O O . LEU A 1 271 ? 2.575 2.579 -1.487 1.00 87.88 271 LEU A O 1
ATOM 2235 N N . TYR A 1 272 ? 2.204 2.955 0.685 1.00 88.44 272 TYR A N 1
ATOM 2236 C CA . TYR A 1 272 ? 3.228 1.997 1.119 1.00 88.44 272 TYR A CA 1
ATOM 2237 C C . TYR A 1 272 ? 2.904 0.557 0.723 1.00 88.44 272 TYR A C 1
ATOM 2239 O O . TYR A 1 272 ? 3.829 -0.241 0.596 1.00 88.44 272 TYR A O 1
ATOM 2247 N N . LEU A 1 273 ? 1.631 0.219 0.485 1.00 87.12 273 LEU A N 1
ATOM 2248 C CA . LEU A 1 273 ? 1.246 -1.099 -0.021 1.00 87.12 273 LEU A CA 1
ATOM 2249 C C . LEU A 1 273 ? 1.894 -1.395 -1.375 1.00 87.12 273 LEU A C 1
ATOM 2251 O O . LEU A 1 273 ? 2.190 -2.554 -1.648 1.00 87.12 273 LEU A O 1
ATOM 2255 N N . LEU A 1 274 ? 2.184 -0.374 -2.187 1.00 87.38 274 LEU A N 1
ATOM 2256 C CA . LEU A 1 274 ? 2.925 -0.548 -3.436 1.00 87.38 274 LEU A CA 1
ATOM 2257 C C . LEU A 1 274 ? 4.325 -1.127 -3.188 1.00 87.38 274 LEU A C 1
ATOM 2259 O O . LEU A 1 274 ? 4.786 -1.980 -3.939 1.00 87.38 274 LEU A O 1
ATOM 2263 N N . SER A 1 275 ? 4.968 -0.706 -2.098 1.00 86.44 275 SER A N 1
ATOM 2264 C CA . SER A 1 275 ? 6.319 -1.120 -1.706 1.00 86.44 275 SER A CA 1
ATOM 2265 C C . SER A 1 275 ? 6.363 -2.417 -0.890 1.00 86.44 275 SER A C 1
ATOM 2267 O O . SER A 1 275 ? 7.448 -2.849 -0.508 1.00 86.44 275 SER A O 1
ATOM 2269 N N . GLN A 1 276 ? 5.217 -3.021 -0.562 1.00 83.50 276 GLN A N 1
ATOM 2270 C CA . GLN A 1 276 ? 5.163 -4.245 0.241 1.00 83.50 276 GLN A CA 1
ATOM 2271 C C . GLN A 1 276 ? 5.222 -5.505 -0.629 1.00 83.50 276 GLN A C 1
ATOM 2273 O O . GLN A 1 276 ? 4.489 -5.634 -1.610 1.00 83.50 276 GLN A O 1
ATOM 2278 N N . GLY A 1 277 ? 6.055 -6.467 -0.220 1.00 80.62 277 GLY A N 1
ATOM 2279 C CA . GLY A 1 277 ? 6.199 -7.757 -0.900 1.00 80.62 277 GLY A CA 1
ATOM 2280 C C . GLY A 1 277 ? 6.594 -7.600 -2.372 1.00 80.62 277 GLY A C 1
ATOM 2281 O O . GLY A 1 277 ? 7.439 -6.775 -2.710 1.00 80.62 277 GLY A O 1
ATOM 2282 N N . ASP A 1 278 ? 5.950 -8.368 -3.252 1.00 84.06 278 ASP A N 1
ATOM 2283 C CA . ASP A 1 278 ? 6.170 -8.322 -4.704 1.00 84.06 278 ASP A CA 1
ATOM 2284 C C . ASP A 1 278 ? 5.216 -7.362 -5.446 1.00 84.06 278 ASP A C 1
ATOM 2286 O O . ASP A 1 278 ? 5.083 -7.438 -6.669 1.00 84.06 278 ASP A O 1
ATOM 2290 N N . ASN A 1 279 ? 4.549 -6.430 -4.751 1.00 86.19 279 ASN A N 1
ATOM 2291 C CA . ASN A 1 279 ? 3.566 -5.540 -5.381 1.00 86.19 279 ASN A CA 1
ATOM 2292 C C . ASN A 1 279 ? 4.171 -4.636 -6.467 1.00 86.19 279 ASN A C 1
ATOM 2294 O O . ASN A 1 279 ? 3.536 -4.447 -7.502 1.00 86.19 279 ASN A O 1
ATOM 2298 N N . CYS A 1 280 ? 5.407 -4.151 -6.302 1.00 86.25 280 CYS A N 1
ATOM 2299 C CA . CYS A 1 280 ? 6.110 -3.414 -7.363 1.00 86.25 280 CYS A CA 1
ATOM 2300 C C . CYS A 1 280 ? 6.213 -4.242 -8.657 1.00 86.25 280 CYS A C 1
ATOM 2302 O O . CYS A 1 280 ? 5.949 -3.727 -9.739 1.00 86.25 280 CYS A O 1
ATOM 2304 N N . LYS A 1 281 ? 6.515 -5.547 -8.553 1.00 85.69 281 LYS A N 1
ATOM 2305 C CA . LYS A 1 281 ? 6.558 -6.456 -9.712 1.00 85.69 281 LYS A CA 1
ATOM 2306 C C . LYS A 1 281 ? 5.162 -6.736 -10.258 1.00 85.69 281 LYS A C 1
ATOM 2308 O O . LYS A 1 281 ? 4.965 -6.715 -11.465 1.00 85.69 281 LYS A O 1
ATOM 2313 N N . LYS A 1 282 ? 4.189 -6.972 -9.370 1.00 88.38 282 LYS A N 1
ATOM 2314 C CA . LYS A 1 282 ? 2.793 -7.255 -9.734 1.00 88.38 282 LYS A CA 1
ATOM 2315 C C . LYS A 1 282 ? 2.186 -6.126 -10.568 1.00 88.38 282 LYS A C 1
ATOM 2317 O O . LYS A 1 282 ? 1.558 -6.396 -11.584 1.00 88.38 282 LYS A O 1
ATOM 2322 N N . TYR A 1 283 ? 2.367 -4.882 -10.129 1.00 88.25 283 TYR A N 1
ATOM 2323 C CA . TYR A 1 283 ? 1.831 -3.707 -10.817 1.00 88.25 283 TYR A CA 1
ATOM 2324 C C . TYR A 1 283 ? 2.790 -3.142 -11.867 1.00 88.25 283 TYR A C 1
ATOM 2326 O O . TYR A 1 283 ? 2.407 -2.224 -12.581 1.00 88.25 283 TYR A O 1
ATOM 2334 N N . LYS A 1 284 ? 4.010 -3.691 -11.976 1.00 90.12 284 LYS A N 1
ATOM 2335 C CA . LYS A 1 284 ? 5.081 -3.203 -12.858 1.00 90.12 284 LYS A CA 1
ATOM 2336 C C . LYS A 1 284 ? 5.373 -1.714 -12.650 1.00 90.12 284 LYS A C 1
ATOM 2338 O O . LYS A 1 284 ? 5.566 -0.954 -13.593 1.00 90.12 284 LYS A O 1
ATOM 2343 N N . LEU A 1 285 ? 5.359 -1.294 -11.386 1.00 93.06 285 LEU A N 1
ATOM 2344 C CA . LEU A 1 285 ? 5.532 0.095 -10.976 1.00 93.06 285 LEU A CA 1
ATOM 2345 C C . LEU A 1 285 ? 6.711 0.238 -10.008 1.00 93.06 285 LEU A C 1
ATOM 2347 O O . LEU A 1 285 ? 6.987 -0.679 -9.225 1.00 93.06 285 LEU A O 1
ATOM 2351 N N . PRO A 1 286 ? 7.374 1.406 -10.002 1.00 92.75 286 PRO A N 1
ATOM 2352 C CA . PRO A 1 286 ? 8.362 1.746 -8.989 1.00 92.75 286 PRO A CA 1
ATOM 2353 C C . PRO A 1 286 ? 7.767 1.729 -7.577 1.00 92.75 286 PRO A C 1
ATOM 2355 O O . PRO A 1 286 ? 6.566 1.903 -7.377 1.00 92.75 286 PRO A O 1
ATOM 2358 N N . ASN A 1 287 ? 8.625 1.583 -6.569 1.00 92.50 287 ASN A N 1
ATOM 2359 C CA . ASN A 1 287 ? 8.199 1.747 -5.180 1.00 92.50 287 ASN A CA 1
ATOM 2360 C C . ASN A 1 287 ? 7.837 3.216 -4.876 1.00 92.50 287 ASN A C 1
ATOM 2362 O O . ASN A 1 287 ? 8.286 4.135 -5.563 1.00 92.50 287 ASN A O 1
ATOM 2366 N N . ILE A 1 288 ? 7.071 3.460 -3.805 1.00 92.38 288 ILE A N 1
ATOM 2367 C CA . ILE A 1 288 ? 6.598 4.821 -3.486 1.00 92.38 288 ILE A CA 1
ATOM 2368 C C . ILE A 1 288 ? 7.737 5.818 -3.230 1.00 92.38 288 ILE A C 1
ATOM 2370 O O . ILE A 1 288 ? 7.617 6.999 -3.539 1.00 92.38 288 ILE A O 1
ATOM 2374 N N . ARG A 1 289 ? 8.871 5.350 -2.697 1.00 92.12 289 ARG A N 1
ATOM 2375 C CA . ARG A 1 289 ? 10.023 6.211 -2.416 1.00 92.12 289 ARG A CA 1
ATOM 2376 C C . ARG A 1 289 ? 10.684 6.693 -3.704 1.00 92.12 289 ARG A C 1
ATOM 2378 O O . ARG A 1 289 ? 11.168 7.816 -3.744 1.00 92.12 289 ARG A O 1
ATOM 2385 N N . TRP A 1 290 ? 10.671 5.874 -4.754 1.00 94.19 290 TRP A N 1
ATOM 2386 C CA . TRP A 1 290 ? 11.141 6.275 -6.074 1.00 94.19 290 TRP A CA 1
ATOM 2387 C C . TRP A 1 290 ? 10.292 7.413 -6.644 1.00 94.19 290 TRP A C 1
ATOM 2389 O O . TRP A 1 290 ? 10.874 8.378 -7.129 1.00 94.19 290 TRP A O 1
ATOM 2399 N N . PHE A 1 291 ? 8.960 7.343 -6.522 1.00 94.50 291 PHE A N 1
ATOM 2400 C CA . PHE A 1 291 ? 8.069 8.426 -6.955 1.00 94.50 291 PHE A CA 1
ATOM 2401 C C . PHE A 1 291 ? 8.391 9.738 -6.233 1.00 94.50 291 PHE A C 1
ATOM 2403 O O . PHE A 1 291 ? 8.704 10.729 -6.877 1.00 94.50 291 PHE A O 1
ATOM 2410 N N . VAL A 1 292 ? 8.428 9.724 -4.897 1.00 93.81 292 VAL A N 1
ATOM 2411 C CA . VAL A 1 292 ? 8.732 10.930 -4.107 1.00 93.81 292 VAL A CA 1
ATOM 2412 C C . VAL A 1 292 ? 10.111 11.504 -4.464 1.00 93.81 292 VAL A C 1
ATOM 2414 O O . VAL A 1 292 ? 10.231 12.695 -4.725 1.00 93.81 292 VAL A O 1
ATOM 2417 N N . ASN A 1 293 ? 11.148 10.664 -4.541 1.00 94.06 293 ASN A N 1
ATOM 2418 C CA . ASN A 1 293 ? 12.519 11.120 -4.793 1.00 94.06 293 ASN A CA 1
ATOM 2419 C C . ASN A 1 293 ? 12.743 11.667 -6.212 1.00 94.06 293 ASN A C 1
ATOM 2421 O O . ASN A 1 293 ? 13.627 12.499 -6.410 1.00 94.06 293 ASN A O 1
ATOM 2425 N N . ASN A 1 294 ? 12.001 11.161 -7.200 1.00 94.31 294 ASN A N 1
ATOM 2426 C CA . ASN A 1 294 ? 12.157 11.538 -8.607 1.00 94.31 294 ASN A CA 1
ATOM 2427 C C . ASN A 1 294 ? 11.044 12.470 -9.091 1.00 94.31 294 ASN A C 1
ATOM 2429 O O . ASN A 1 294 ? 10.939 12.710 -10.291 1.00 94.31 294 ASN A O 1
ATOM 2433 N N . CYS A 1 295 ? 10.244 13.015 -8.170 1.00 93.56 295 CYS A N 1
ATOM 2434 C CA . CYS A 1 295 ? 9.232 13.999 -8.503 1.00 93.56 295 CYS A CA 1
ATOM 2435 C C . CYS A 1 295 ? 9.878 15.201 -9.231 1.00 93.56 295 CYS A C 1
ATOM 2437 O O . CYS A 1 295 ? 10.919 15.716 -8.781 1.00 93.56 295 CYS A O 1
ATOM 2439 N N . PRO A 1 296 ? 9.296 15.654 -10.360 1.00 92.62 296 PRO A N 1
ATOM 2440 C CA . PRO A 1 296 ? 9.743 16.865 -11.043 1.00 92.62 296 PRO A CA 1
ATOM 2441 C C . PRO A 1 296 ? 9.680 18.095 -10.131 1.00 92.62 296 PRO A C 1
ATOM 2443 O O . PRO A 1 296 ? 10.588 18.926 -10.149 1.00 92.62 296 PRO A O 1
ATOM 2446 N N . ASP A 1 297 ? 8.650 18.168 -9.283 1.00 91.81 297 ASP A N 1
ATOM 2447 C CA . ASP A 1 297 ? 8.489 19.217 -8.283 1.00 91.81 297 ASP A CA 1
ATOM 2448 C C . ASP A 1 297 ? 9.329 18.924 -7.031 1.00 91.81 297 ASP A C 1
ATOM 2450 O O . ASP A 1 297 ? 9.119 17.932 -6.329 1.00 91.81 297 ASP A O 1
ATOM 2454 N N . LYS A 1 298 ? 10.290 19.810 -6.745 1.00 90.81 298 LYS A N 1
ATOM 2455 C CA . LYS A 1 298 ? 11.239 19.681 -5.628 1.00 90.81 298 LYS A CA 1
ATOM 2456 C C . LYS A 1 298 ? 10.647 20.032 -4.266 1.00 90.81 298 LYS A C 1
ATOM 2458 O O . LYS A 1 298 ? 11.290 19.767 -3.252 1.00 90.81 298 LYS A O 1
ATOM 2463 N N . THR A 1 299 ? 9.445 20.601 -4.224 1.00 91.25 299 THR A N 1
ATOM 2464 C CA . THR A 1 299 ? 8.720 20.840 -2.967 1.00 91.25 299 THR A CA 1
ATOM 2465 C C . THR A 1 299 ? 8.145 19.544 -2.386 1.00 91.25 299 THR A C 1
ATOM 2467 O O . THR A 1 299 ? 7.950 19.435 -1.173 1.00 91.25 299 THR A O 1
ATOM 2470 N N . VAL A 1 300 ? 7.950 18.523 -3.227 1.00 91.62 300 VAL A N 1
ATOM 2471 C CA . VAL A 1 300 ? 7.480 17.197 -2.824 1.00 91.62 300 VAL A CA 1
ATOM 2472 C C . VAL A 1 300 ? 8.599 16.441 -2.110 1.00 91.62 300 VAL A C 1
ATOM 2474 O O . VAL A 1 300 ? 9.577 16.013 -2.716 1.00 91.62 300 VAL A O 1
ATOM 2477 N N . ASN A 1 301 ? 8.443 16.250 -0.800 1.00 90.56 301 ASN A N 1
ATOM 2478 C CA . ASN A 1 301 ? 9.435 15.575 0.049 1.00 90.56 301 ASN A CA 1
ATOM 2479 C C . ASN A 1 301 ? 8.860 14.410 0.868 1.00 90.56 301 ASN A C 1
ATOM 2481 O O . ASN A 1 301 ? 9.602 13.682 1.530 1.00 90.56 301 ASN A O 1
ATOM 2485 N N . ASN A 1 302 ? 7.542 14.218 0.832 1.00 89.69 302 ASN A N 1
ATOM 2486 C CA . ASN A 1 302 ? 6.854 13.168 1.565 1.00 89.69 302 ASN A CA 1
ATOM 2487 C C . ASN A 1 302 ? 5.638 12.661 0.775 1.00 89.69 302 ASN A C 1
ATOM 2489 O O . ASN A 1 302 ? 5.333 13.134 -0.316 1.00 89.69 302 ASN A O 1
ATOM 2493 N N . ILE A 1 303 ? 4.962 11.643 1.309 1.00 87.62 303 ILE A N 1
ATOM 2494 C CA . ILE A 1 303 ? 3.848 10.986 0.613 1.00 87.62 303 ILE A CA 1
ATOM 2495 C C . ILE A 1 303 ? 2.608 11.874 0.534 1.00 87.62 303 ILE A C 1
ATOM 2497 O O . ILE A 1 303 ? 1.879 11.784 -0.449 1.00 87.62 303 ILE A O 1
ATOM 2501 N N . ASP A 1 304 ? 2.348 12.697 1.545 1.00 83.88 304 ASP A N 1
ATOM 2502 C CA . ASP A 1 304 ? 1.156 13.542 1.564 1.00 83.88 304 ASP A CA 1
ATOM 2503 C C . ASP A 1 304 ? 1.300 14.681 0.547 1.00 83.88 304 ASP A C 1
ATOM 2505 O O . ASP A 1 304 ? 0.425 14.839 -0.302 1.00 83.88 304 ASP A O 1
ATOM 2509 N N . THR A 1 305 ? 2.461 15.348 0.510 1.00 88.88 305 THR A N 1
ATOM 2510 C CA . THR A 1 305 ? 2.781 16.350 -0.527 1.00 88.88 305 THR A CA 1
ATOM 2511 C C . THR A 1 305 ? 2.827 15.735 -1.927 1.00 88.88 305 THR A C 1
ATOM 2513 O O . THR A 1 305 ? 2.360 16.341 -2.888 1.00 88.88 305 THR A O 1
ATOM 2516 N N . PHE A 1 306 ? 3.300 14.490 -2.058 1.00 92.12 306 PHE A N 1
ATOM 2517 C CA . PHE A 1 306 ? 3.239 13.760 -3.326 1.00 92.12 306 PHE A CA 1
ATOM 2518 C C . PHE A 1 306 ? 1.804 13.464 -3.767 1.00 92.12 306 PHE A C 1
ATOM 2520 O O . PHE A 1 306 ? 1.494 13.593 -4.948 1.00 92.12 306 PHE A O 1
ATOM 2527 N N . LYS A 1 307 ? 0.921 13.050 -2.848 1.00 88.38 307 LYS A N 1
ATOM 2528 C CA . LYS A 1 307 ? -0.483 12.775 -3.175 1.00 88.38 307 LYS A CA 1
ATOM 2529 C C . LYS A 1 307 ? -1.177 14.026 -3.699 1.00 88.38 307 LYS A C 1
ATOM 2531 O O . LYS A 1 307 ? -1.861 13.933 -4.713 1.00 88.38 307 LYS A O 1
ATOM 2536 N N . GLU A 1 308 ? -0.968 15.164 -3.044 1.00 85.88 308 GLU A N 1
ATOM 2537 C CA . GLU A 1 308 ? -1.505 16.454 -3.485 1.00 85.88 308 GLU A CA 1
ATOM 2538 C C . GLU A 1 308 ? -1.008 16.807 -4.888 1.00 85.88 308 GLU A C 1
ATOM 2540 O O . GLU A 1 308 ? -1.819 17.016 -5.789 1.00 85.88 308 GLU A O 1
ATOM 2545 N N . TRP A 1 309 ? 0.310 16.756 -5.103 1.00 90.00 309 TRP A N 1
ATOM 2546 C CA . TRP A 1 309 ? 0.927 17.028 -6.402 1.00 90.00 309 TRP A CA 1
ATOM 2547 C C . TRP A 1 309 ? 0.426 16.086 -7.510 1.00 90.00 309 TRP A C 1
ATOM 2549 O O . TRP A 1 309 ? 0.103 16.515 -8.615 1.00 90.00 309 TRP A O 1
ATOM 2559 N N . ALA A 1 310 ? 0.296 14.791 -7.211 1.00 87.12 310 ALA A N 1
ATOM 2560 C CA . ALA A 1 310 ? -0.156 13.782 -8.165 1.00 87.12 310 ALA A CA 1
ATOM 2561 C C . ALA A 1 310 ? -1.675 13.829 -8.437 1.00 87.12 310 ALA A C 1
ATOM 2563 O O . ALA A 1 310 ? -2.170 13.041 -9.255 1.00 87.12 310 ALA A O 1
ATOM 2564 N N . GLY A 1 311 ? -2.423 14.716 -7.768 1.00 83.38 311 GLY A N 1
ATOM 2565 C CA . GLY A 1 311 ? -3.882 14.804 -7.865 1.00 83.38 311 GLY A CA 1
ATOM 2566 C C . GLY A 1 311 ? -4.598 13.588 -7.267 1.00 83.38 311 GLY A C 1
ATOM 2567 O O . GLY A 1 311 ? -5.663 13.193 -7.736 1.00 83.38 311 GLY A O 1
ATOM 2568 N N . LEU A 1 312 ? -3.987 12.945 -6.273 1.00 85.19 312 LEU A N 1
ATOM 2569 C CA . LEU A 1 312 ? -4.515 11.783 -5.566 1.00 85.19 312 LEU A CA 1
ATOM 2570 C C . LEU A 1 312 ? -5.265 12.225 -4.304 1.00 85.19 312 LEU A C 1
ATOM 2572 O O . LEU A 1 312 ? -4.844 13.142 -3.602 1.00 85.19 312 LEU A O 1
ATOM 2576 N N . TYR A 1 313 ? -6.339 11.516 -3.948 1.00 77.56 313 TYR A N 1
ATOM 2577 C CA . TYR A 1 313 ? -7.066 11.795 -2.708 1.00 77.56 313 TYR A CA 1
ATOM 2578 C C . TYR A 1 313 ? -6.176 11.587 -1.474 1.00 77.56 313 TYR A C 1
ATOM 2580 O O . TYR A 1 313 ? -5.542 10.538 -1.290 1.00 77.56 313 TYR A O 1
ATOM 2588 N N . THR A 1 314 ? -6.152 12.589 -0.603 1.00 72.00 314 THR A N 1
ATOM 2589 C CA . THR A 1 314 ? -5.484 12.536 0.698 1.00 72.00 314 THR A CA 1
ATOM 2590 C C . THR A 1 314 ? -6.478 12.127 1.790 1.00 72.00 314 THR A C 1
ATOM 2592 O O . THR A 1 314 ? -7.679 11.975 1.559 1.00 72.00 314 THR A O 1
ATOM 2595 N N . ARG A 1 315 ? -5.988 11.946 3.024 1.00 66.00 315 ARG A N 1
ATOM 2596 C CA . ARG A 1 315 ? -6.865 11.798 4.202 1.00 66.00 315 ARG A CA 1
ATOM 2597 C C . ARG A 1 315 ? -7.625 13.086 4.540 1.00 66.00 315 ARG A C 1
ATOM 2599 O O . ARG A 1 315 ? -8.576 13.031 5.314 1.00 66.00 315 ARG A O 1
ATOM 2606 N N . HIS A 1 316 ? -7.206 14.215 3.979 1.00 72.31 316 HIS A N 1
ATOM 2607 C CA . HIS A 1 316 ? -7.738 15.545 4.235 1.00 72.31 316 HIS A CA 1
ATOM 2608 C C . HIS A 1 316 ? -8.154 16.165 2.900 1.00 72.31 316 HIS A C 1
ATOM 2610 O O . HIS A 1 316 ? -7.461 17.017 2.358 1.00 72.31 316 HIS A O 1
ATOM 2616 N N . MET A 1 317 ? -9.265 15.677 2.343 1.00 78.69 317 MET A N 1
ATOM 2617 C CA . MET A 1 317 ? -9.827 16.245 1.118 1.00 78.69 317 MET A CA 1
ATOM 2618 C C . MET A 1 317 ? -10.307 17.678 1.365 1.00 78.69 317 MET A C 1
ATOM 2620 O O . MET A 1 317 ? -10.851 17.974 2.433 1.00 78.69 317 MET A O 1
ATOM 2624 N N . THR A 1 318 ? -10.130 18.550 0.373 1.00 84.19 318 THR A N 1
ATOM 2625 C CA . THR A 1 318 ? -10.610 19.936 0.450 1.00 84.19 318 THR A CA 1
ATOM 2626 C C . THR A 1 318 ? -12.140 19.996 0.400 1.00 84.19 318 THR A C 1
ATOM 2628 O O . THR A 1 318 ? -12.806 19.008 0.055 1.00 84.19 318 THR A O 1
ATOM 2631 N N . LYS A 1 319 ? -12.718 21.161 0.732 1.00 88.12 319 LYS A N 1
ATOM 2632 C CA . LYS A 1 319 ? -14.169 21.382 0.634 1.00 88.12 319 LYS A CA 1
ATOM 2633 C C . LYS A 1 319 ? -14.660 21.118 -0.790 1.00 88.12 319 LYS A C 1
ATOM 2635 O O . LYS A 1 319 ? -15.644 20.411 -0.961 1.00 88.12 319 LYS A O 1
ATOM 2640 N N . GLU A 1 320 ? -13.937 21.589 -1.801 1.00 87.56 320 GLU A N 1
ATOM 2641 C CA . GLU A 1 320 ? -14.277 21.453 -3.222 1.00 87.56 320 GLU A CA 1
ATOM 2642 C C . GLU A 1 320 ? -14.268 19.986 -3.669 1.00 87.56 320 GLU A C 1
ATOM 2644 O O . GLU A 1 320 ? -15.213 19.527 -4.311 1.00 87.56 320 GLU A O 1
ATOM 2649 N N . GLN A 1 321 ? -13.235 19.228 -3.278 1.00 85.81 321 GLN A N 1
ATOM 2650 C CA . GLN A 1 321 ? -13.144 17.794 -3.566 1.00 85.81 321 GLN A CA 1
ATOM 2651 C C . GLN A 1 321 ? -14.306 17.028 -2.928 1.00 85.81 321 GLN A C 1
ATOM 2653 O O . GLN A 1 321 ? -14.944 16.203 -3.586 1.00 85.81 321 GLN A O 1
ATOM 2658 N N . CYS A 1 322 ? -14.607 17.325 -1.659 1.00 88.75 322 CYS A N 1
ATOM 2659 C CA . CYS A 1 322 ? -15.725 16.705 -0.958 1.00 88.75 322 CYS A CA 1
ATOM 2660 C C . CYS A 1 322 ? -17.060 17.051 -1.628 1.00 88.75 322 CYS A C 1
ATOM 2662 O O . CYS A 1 322 ? -17.861 16.151 -1.862 1.00 88.75 322 CYS A O 1
ATOM 2664 N N . THR A 1 323 ? -17.281 18.318 -1.990 1.00 91.56 323 THR A N 1
ATOM 2665 C CA . THR A 1 323 ? -18.490 18.770 -2.691 1.00 91.56 323 THR A CA 1
ATOM 2666 C C . THR A 1 323 ? -18.692 18.019 -4.003 1.00 91.56 323 THR A C 1
ATOM 2668 O O . THR A 1 323 ? -19.779 17.496 -4.239 1.00 91.56 323 THR A O 1
ATOM 2671 N N . ALA A 1 324 ? -17.653 17.900 -4.835 1.00 90.12 324 ALA A N 1
ATOM 2672 C CA . ALA A 1 324 ? -17.747 17.200 -6.114 1.00 90.12 324 ALA A CA 1
ATOM 2673 C C . ALA A 1 324 ? -18.175 15.730 -5.942 1.00 90.12 324 ALA A C 1
ATOM 2675 O O . ALA A 1 324 ? -19.072 15.261 -6.642 1.00 90.12 324 ALA A O 1
ATOM 2676 N N . ILE A 1 325 ? -17.583 15.025 -4.971 1.00 89.38 325 ILE A N 1
ATOM 2677 C CA . ILE A 1 325 ? -17.924 13.627 -4.669 1.00 89.38 325 ILE A CA 1
ATOM 2678 C C . ILE A 1 325 ? -19.355 13.515 -4.133 1.00 89.38 325 ILE A C 1
ATOM 2680 O O . ILE A 1 325 ? -20.103 12.642 -4.562 1.00 89.38 325 ILE A O 1
ATOM 2684 N N . ILE A 1 326 ? -19.753 14.393 -3.208 1.00 92.38 326 ILE A N 1
ATOM 2685 C CA . ILE A 1 326 ? -21.092 14.366 -2.604 1.00 92.38 326 ILE A CA 1
ATOM 2686 C C . ILE A 1 326 ? -22.174 14.617 -3.663 1.00 92.38 326 ILE A C 1
ATOM 2688 O O . ILE A 1 326 ? -23.185 13.917 -3.672 1.00 92.38 326 ILE A O 1
ATOM 2692 N N . LEU A 1 327 ? -21.969 15.576 -4.571 1.00 91.69 327 LEU A N 1
ATOM 2693 C CA . LEU A 1 327 ? -22.920 15.868 -5.646 1.00 91.69 327 LEU A CA 1
ATOM 2694 C C . LEU A 1 327 ? -23.021 14.717 -6.656 1.00 91.69 327 LEU A C 1
ATOM 2696 O O . LEU A 1 327 ? -24.117 14.402 -7.116 1.00 91.69 327 LEU A O 1
ATOM 2700 N N . ASP A 1 328 ? -21.907 14.060 -6.984 1.00 90.75 328 ASP A N 1
ATOM 2701 C CA . ASP A 1 328 ? -21.919 12.850 -7.815 1.00 90.75 328 ASP A CA 1
ATOM 2702 C C . ASP A 1 328 ? -22.649 11.688 -7.120 1.00 90.75 328 ASP A C 1
ATOM 2704 O O . ASP A 1 328 ? -23.455 10.997 -7.743 1.00 90.75 328 ASP A O 1
ATOM 2708 N N . MET A 1 329 ? -22.445 11.510 -5.809 1.00 89.62 329 MET A N 1
ATOM 2709 C CA . MET A 1 329 ? -23.205 10.542 -5.015 1.00 89.62 329 MET A CA 1
ATOM 2710 C C . MET A 1 329 ? -24.702 10.856 -5.048 1.00 89.62 329 MET A C 1
ATOM 2712 O O . MET A 1 329 ? -25.493 9.959 -5.321 1.00 89.62 329 MET A O 1
ATOM 2716 N N . ALA A 1 330 ? -25.093 12.113 -4.822 1.00 89.50 330 ALA A N 1
ATOM 2717 C CA . ALA A 1 330 ? -26.494 12.529 -4.842 1.00 89.50 330 ALA A CA 1
ATOM 2718 C C . ALA A 1 330 ? -27.171 12.233 -6.189 1.00 89.50 330 ALA A C 1
ATOM 2720 O O . ALA A 1 330 ? -28.311 11.795 -6.204 1.00 89.50 330 ALA A O 1
ATOM 2721 N N . LYS A 1 331 ? -26.461 12.397 -7.314 1.00 89.56 331 LYS A N 1
ATOM 2722 C CA . LYS A 1 331 ? -26.976 12.051 -8.652 1.00 89.56 331 LYS A CA 1
ATOM 2723 C C . LYS A 1 331 ? -27.170 10.549 -8.864 1.00 89.56 331 LYS A C 1
ATOM 2725 O O . LYS A 1 331 ? -28.014 10.151 -9.659 1.00 89.56 331 LYS A O 1
ATOM 2730 N N . LYS A 1 332 ? -26.349 9.718 -8.219 1.00 88.88 332 LYS A N 1
ATOM 2731 C CA . LYS A 1 332 ? -26.382 8.253 -8.370 1.00 88.88 332 LYS A CA 1
ATOM 2732 C C . LYS A 1 332 ? -27.466 7.590 -7.530 1.00 88.88 332 LYS A C 1
ATOM 2734 O O . LYS A 1 332 ? -27.877 6.480 -7.859 1.00 88.88 332 LYS A O 1
ATOM 2739 N N . TYR A 1 333 ? -27.883 8.224 -6.441 1.00 84.81 333 TYR A N 1
ATOM 2740 C CA . TYR A 1 333 ? -28.923 7.695 -5.573 1.00 84.81 333 TYR A CA 1
ATOM 2741 C C . TYR A 1 333 ? -30.269 8.321 -5.918 1.00 84.81 333 TYR A C 1
ATOM 2743 O O . TYR A 1 333 ? -30.429 9.531 -5.850 1.00 84.81 333 TYR A O 1
ATOM 2751 N N . ASP A 1 334 ? -31.270 7.480 -6.169 1.00 81.25 334 ASP A N 1
ATOM 2752 C CA . ASP A 1 334 ? -32.673 7.897 -6.312 1.00 81.25 334 ASP A CA 1
ATOM 2753 C C . ASP A 1 334 ? -33.340 8.150 -4.941 1.00 81.25 334 ASP A C 1
ATOM 2755 O O . ASP A 1 334 ? -34.484 7.794 -4.678 1.00 81.25 334 ASP A O 1
ATOM 2759 N N . ARG A 1 335 ? -32.555 8.662 -3.988 1.00 85.38 335 ARG A N 1
ATOM 2760 C CA . ARG A 1 335 ? -32.986 9.008 -2.634 1.00 85.38 335 ARG A CA 1
ATOM 2761 C C . ARG A 1 335 ? -32.028 10.025 -2.015 1.00 85.38 335 ARG A C 1
ATOM 2763 O O . ARG A 1 335 ? -30.841 10.035 -2.355 1.00 85.38 335 ARG A O 1
ATOM 2770 N N . PRO A 1 336 ? -32.474 10.793 -1.011 1.00 85.12 336 PRO A N 1
ATOM 2771 C CA . PRO A 1 336 ? -31.583 11.661 -0.256 1.00 85.12 336 PRO A CA 1
ATOM 2772 C C . PRO A 1 336 ? -30.432 10.899 0.410 1.00 85.12 336 PRO A C 1
ATOM 2774 O O . PRO A 1 336 ? -30.594 9.775 0.902 1.00 85.12 336 PRO A O 1
ATOM 2777 N N . LEU A 1 337 ? -29.266 11.547 0.467 1.00 87.00 337 LEU A N 1
ATOM 2778 C CA . LEU A 1 337 ? -28.072 10.993 1.108 1.00 87.00 337 LEU A CA 1
ATOM 2779 C C . LEU A 1 337 ? -28.300 10.810 2.614 1.00 87.00 337 LEU A C 1
ATOM 2781 O O . LEU A 1 337 ? -28.784 11.708 3.303 1.00 87.00 337 LEU A O 1
ATOM 2785 N N . MET A 1 338 ? -27.923 9.658 3.147 1.00 86.94 338 MET A N 1
ATOM 2786 C CA . MET A 1 338 ? -28.070 9.266 4.545 1.00 86.94 338 MET A CA 1
ATOM 2787 C C . MET A 1 338 ? -26.701 9.139 5.213 1.00 86.94 338 MET A C 1
ATOM 2789 O O . MET A 1 338 ? -25.673 9.023 4.553 1.00 86.94 338 MET A O 1
ATOM 2793 N N . TYR A 1 339 ? -26.674 9.122 6.548 1.00 81.81 339 TYR A N 1
ATOM 2794 C CA . TYR A 1 339 ? -25.434 8.953 7.317 1.00 81.81 339 TYR A CA 1
ATOM 2795 C C . TYR A 1 339 ? -24.647 7.698 6.900 1.00 81.81 339 TYR A C 1
ATOM 2797 O O . TYR A 1 339 ? -23.419 7.720 6.813 1.00 81.81 339 TYR A O 1
ATOM 2805 N N . ASP A 1 340 ? -25.366 6.613 6.609 1.00 82.25 340 ASP A N 1
ATOM 2806 C CA . ASP A 1 340 ? -24.785 5.323 6.244 1.00 82.25 340 ASP A CA 1
ATOM 2807 C C . ASP A 1 340 ? -24.072 5.342 4.884 1.00 82.25 340 ASP A C 1
ATOM 2809 O O . ASP A 1 340 ? -23.130 4.574 4.697 1.00 82.25 340 ASP A O 1
ATOM 2813 N N . ASP A 1 341 ? -24.402 6.283 3.992 1.00 84.69 341 ASP A N 1
ATOM 2814 C CA . ASP A 1 341 ? -23.704 6.458 2.706 1.00 84.69 341 ASP A CA 1
ATOM 2815 C C . ASP A 1 341 ? -22.257 6.942 2.888 1.00 84.69 341 ASP A C 1
ATOM 2817 O O . ASP A 1 341 ? -21.390 6.730 2.037 1.00 84.69 341 ASP A O 1
ATOM 2821 N N . PHE A 1 342 ? -21.976 7.551 4.039 1.00 87.69 342 PHE A N 1
ATOM 2822 C CA . PHE A 1 342 ? -20.662 8.058 4.424 1.00 87.69 342 PHE A CA 1
ATOM 2823 C C . PHE A 1 342 ? -19.961 7.153 5.449 1.00 87.69 342 PHE A C 1
ATOM 2825 O O . PHE A 1 342 ? -18.929 7.536 6.013 1.00 87.69 342 PHE A O 1
ATOM 2832 N N . ARG A 1 343 ? -20.505 5.954 5.721 1.00 79.56 343 ARG A N 1
ATOM 2833 C CA . ARG A 1 343 ? -19.826 4.938 6.535 1.00 79.56 343 ARG A CA 1
ATOM 2834 C C . ARG A 1 343 ? -18.764 4.217 5.700 1.00 79.56 343 ARG A C 1
ATOM 2836 O O . ARG A 1 343 ? -19.018 3.753 4.590 1.00 79.56 343 ARG A O 1
ATOM 2843 N N . GLY A 1 344 ? -17.570 4.071 6.274 1.00 71.81 344 GLY A N 1
ATOM 2844 C CA . GLY A 1 344 ? -16.443 3.357 5.669 1.00 71.81 344 GLY A CA 1
ATOM 2845 C C . GLY A 1 344 ? -15.215 4.233 5.421 1.00 71.81 344 GLY A C 1
ATOM 2846 O O . GLY A 1 344 ? -15.216 5.432 5.681 1.00 71.81 344 GLY A O 1
ATOM 2847 N N . TYR A 1 345 ? -14.146 3.590 4.943 1.00 71.75 345 TYR A N 1
ATOM 2848 C CA . TYR A 1 345 ? -12.841 4.209 4.675 1.00 71.75 345 TYR A CA 1
ATOM 2849 C C . TYR A 1 345 ? -12.299 3.782 3.303 1.00 71.75 345 TYR A C 1
ATOM 2851 O O . TYR A 1 345 ? -11.160 3.322 3.176 1.00 71.75 345 TYR A O 1
ATOM 2859 N N . LYS A 1 346 ? -13.136 3.845 2.261 1.00 76.69 346 LYS A N 1
ATOM 2860 C CA . LYS A 1 346 ? -12.668 3.582 0.894 1.00 76.69 346 LYS A CA 1
ATOM 2861 C C . LYS A 1 346 ? -11.875 4.783 0.372 1.00 76.69 346 LYS A C 1
ATOM 2863 O O . LYS A 1 346 ? -12.112 5.921 0.769 1.00 76.69 346 LYS A O 1
ATOM 2868 N N . TYR A 1 347 ? -10.931 4.515 -0.523 1.00 78.56 347 TYR A N 1
ATOM 2869 C CA . TYR A 1 347 ? -10.145 5.566 -1.158 1.00 78.56 347 TYR A CA 1
ATOM 2870 C C . TYR A 1 347 ? -11.037 6.484 -1.993 1.00 78.56 347 TYR A C 1
ATOM 2872 O O . TYR A 1 347 ? -11.868 5.995 -2.756 1.00 78.56 347 TYR A O 1
ATOM 2880 N N . GLY A 1 348 ? -10.881 7.798 -1.813 1.00 77.69 348 GLY A N 1
ATOM 2881 C CA . GLY A 1 348 ? -11.723 8.806 -2.463 1.00 77.69 348 GLY A CA 1
ATOM 2882 C C . GLY A 1 348 ? -13.162 8.878 -1.938 1.00 77.69 348 GLY A C 1
ATOM 2883 O O . GLY A 1 348 ? -13.982 9.563 -2.535 1.00 77.69 348 GLY A O 1
ATOM 2884 N N . GLN A 1 349 ? -13.499 8.189 -0.840 1.00 85.81 349 GLN A N 1
ATOM 2885 C CA . GLN A 1 349 ? -14.814 8.308 -0.207 1.00 85.81 349 GLN A CA 1
ATOM 2886 C C . GLN A 1 349 ? -14.813 9.456 0.806 1.00 85.81 349 GLN A C 1
ATOM 2888 O O . GLN A 1 349 ? -13.930 9.548 1.662 1.00 85.81 349 GLN A O 1
ATOM 2893 N N . VAL A 1 350 ? -15.842 10.301 0.753 1.00 87.56 350 VAL A N 1
ATOM 2894 C CA . VAL A 1 350 ? -16.089 11.306 1.792 1.00 87.56 350 VAL A CA 1
ATOM 2895 C C . VAL A 1 350 ? -16.582 10.607 3.057 1.00 87.56 350 VAL A C 1
ATOM 2897 O O . VAL A 1 350 ? -17.548 9.847 3.028 1.00 87.56 350 VAL A O 1
ATOM 2900 N N . SER A 1 351 ? -15.913 10.864 4.181 1.00 87.81 351 SER A N 1
ATOM 2901 C CA . SER A 1 351 ? -16.299 10.316 5.485 1.00 87.81 351 SER A CA 1
ATOM 2902 C C . SER A 1 351 ? -17.146 11.301 6.289 1.00 87.81 351 SER A C 1
ATOM 2904 O O . SER A 1 351 ? -17.041 12.519 6.124 1.00 87.81 351 SER A O 1
ATOM 2906 N N . ILE A 1 352 ? -17.912 10.790 7.258 1.00 87.50 352 ILE A N 1
ATOM 2907 C CA . ILE A 1 352 ? -18.633 11.642 8.217 1.00 87.50 352 ILE A CA 1
ATOM 2908 C C . ILE A 1 352 ? -17.695 12.599 8.958 1.00 87.50 352 ILE A C 1
ATOM 2910 O O . ILE A 1 352 ? -18.072 13.739 9.216 1.00 87.50 352 ILE A O 1
ATOM 2914 N N . GLN A 1 353 ? -16.477 12.171 9.299 1.00 85.56 353 GLN A N 1
ATOM 2915 C CA . GLN A 1 353 ? -15.543 13.044 10.008 1.00 85.56 353 GLN A CA 1
ATOM 2916 C C . GLN A 1 353 ? -15.123 14.238 9.143 1.00 85.56 353 GLN A C 1
ATOM 2918 O O . GLN A 1 353 ? -15.058 15.354 9.649 1.00 85.56 353 GLN A O 1
ATOM 2923 N N . MET A 1 354 ? -14.903 14.029 7.841 1.00 88.25 354 MET A N 1
ATOM 2924 C CA . MET A 1 354 ? -14.622 15.121 6.901 1.00 88.25 354 MET A CA 1
ATOM 2925 C C . MET A 1 354 ? -15.803 16.087 6.822 1.00 88.25 354 MET A C 1
ATOM 2927 O O . MET A 1 354 ? -15.613 17.295 6.924 1.00 88.25 354 MET A O 1
ATOM 2931 N N . ILE A 1 355 ? -17.026 15.554 6.745 1.00 89.06 355 ILE A N 1
ATOM 2932 C CA . ILE A 1 355 ? -18.241 16.375 6.725 1.00 89.06 355 ILE A CA 1
ATOM 2933 C C . ILE A 1 355 ? -18.350 17.226 7.995 1.00 89.06 355 ILE A C 1
ATOM 2935 O O . ILE A 1 355 ? -18.631 18.419 7.920 1.00 89.06 355 ILE A O 1
ATOM 2939 N N . ARG A 1 356 ? -18.083 16.638 9.167 1.00 86.44 356 ARG A N 1
ATOM 2940 C CA . ARG A 1 356 ? -18.096 17.359 10.449 1.00 86.44 356 ARG A CA 1
ATOM 2941 C C . ARG A 1 356 ? -17.008 18.424 10.529 1.00 86.44 356 ARG A C 1
ATOM 2943 O O . ARG A 1 356 ? -17.270 19.489 11.068 1.00 86.44 356 ARG A O 1
ATOM 2950 N N . ASN A 1 357 ? -15.823 18.167 9.985 1.00 85.56 357 ASN A N 1
ATOM 2951 C CA . ASN A 1 357 ? -14.735 19.143 9.999 1.00 85.56 357 ASN A CA 1
ATOM 2952 C C . ASN A 1 357 ? -15.015 20.340 9.073 1.00 85.56 357 ASN A C 1
ATOM 2954 O O . ASN A 1 357 ? -14.668 21.460 9.425 1.00 85.56 357 ASN A O 1
ATOM 2958 N N . ILE A 1 358 ? -15.635 20.109 7.910 1.00 90.06 358 ILE A N 1
ATOM 2959 C CA . ILE A 1 358 ? -15.863 21.146 6.889 1.00 90.06 358 ILE A CA 1
ATOM 2960 C C . ILE A 1 358 ? -17.177 21.909 7.131 1.00 90.06 358 ILE A C 1
ATOM 2962 O O . ILE A 1 358 ? -17.196 23.134 7.071 1.00 90.06 358 ILE A O 1
ATOM 2966 N N . TRP A 1 359 ? -18.277 21.201 7.410 1.00 90.62 359 TRP A N 1
ATOM 2967 C CA . TRP A 1 359 ? -19.624 21.782 7.545 1.00 90.62 359 TRP A CA 1
ATOM 2968 C C . TRP A 1 359 ? -20.194 21.703 8.968 1.00 90.62 359 TRP A C 1
ATOM 2970 O O . TRP A 1 359 ? -21.251 22.266 9.249 1.00 90.62 359 TRP A O 1
ATOM 2980 N N . GLY A 1 360 ? -19.554 20.981 9.890 1.00 85.38 360 GLY A N 1
ATOM 2981 C CA . GLY A 1 360 ? -20.049 20.762 11.256 1.00 85.38 360 GLY A CA 1
ATOM 2982 C C . GLY A 1 360 ? -21.039 19.599 11.383 1.00 85.38 360 GLY A C 1
ATOM 2983 O O . GLY A 1 360 ? -20.941 18.806 12.321 1.00 85.38 360 GLY A O 1
ATOM 2984 N N . SER A 1 361 ? -21.976 19.449 10.442 1.00 85.00 361 SER A N 1
ATOM 2985 C CA . SER A 1 361 ? -22.953 18.351 10.433 1.00 85.00 361 SER A CA 1
ATOM 2986 C C . SER A 1 361 ? -23.410 17.972 9.022 1.00 85.00 361 SER A C 1
ATOM 2988 O O . SER A 1 361 ? -23.234 18.730 8.069 1.00 85.00 361 SER A O 1
ATOM 2990 N N . LEU A 1 362 ? -24.033 16.793 8.896 1.00 86.38 362 LEU A N 1
ATOM 2991 C CA . LEU A 1 362 ? -24.593 16.315 7.629 1.00 86.38 362 LEU A CA 1
ATOM 2992 C C . LEU A 1 362 ? -25.692 17.249 7.101 1.00 86.38 362 LEU A C 1
ATOM 2994 O O . LEU A 1 362 ? -25.715 17.540 5.912 1.00 86.38 362 LEU A O 1
ATOM 2998 N N . ASN A 1 363 ? -26.562 17.760 7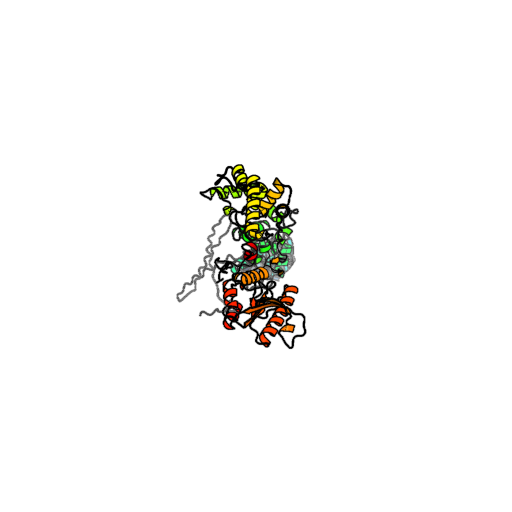.976 1.00 83.62 363 ASN A N 1
ATOM 2999 C CA . ASN A 1 363 ? -27.646 18.658 7.566 1.00 83.62 363 ASN A CA 1
ATOM 3000 C C . ASN A 1 363 ? -27.119 20.028 7.134 1.00 83.62 363 ASN A C 1
ATOM 3002 O O . ASN A 1 363 ? -27.594 20.558 6.138 1.00 83.62 363 ASN A O 1
ATOM 3006 N N . LYS A 1 364 ? -26.091 20.561 7.814 1.00 87.50 364 LYS A N 1
ATOM 3007 C CA . LYS A 1 364 ? -25.420 21.795 7.377 1.00 87.50 364 LYS A CA 1
ATOM 3008 C C . LYS A 1 364 ? -24.777 21.630 6.003 1.00 87.50 364 LYS A C 1
ATOM 3010 O O . LYS A 1 364 ? -24.884 22.525 5.178 1.00 87.50 364 LYS A O 1
ATOM 3015 N N . MET A 1 365 ? -24.160 20.476 5.743 1.00 92.25 365 MET A N 1
ATOM 3016 C CA . MET A 1 365 ? -23.639 20.147 4.416 1.00 92.25 365 MET A CA 1
ATOM 3017 C C . MET A 1 365 ? -24.758 20.089 3.372 1.00 92.25 365 MET A C 1
ATOM 3019 O O . MET A 1 365 ? -24.651 20.735 2.339 1.00 92.25 365 MET A O 1
ATOM 3023 N N . LYS A 1 366 ? -25.855 19.372 3.644 1.00 88.81 366 LYS A N 1
ATOM 3024 C CA . LYS A 1 366 ? -26.986 19.284 2.709 1.00 88.81 366 LYS A CA 1
ATOM 3025 C C . LYS A 1 366 ? -27.586 20.653 2.401 1.00 88.81 366 LYS A C 1
ATOM 3027 O O . LYS A 1 366 ? -27.847 20.939 1.242 1.00 88.81 366 LYS A O 1
ATOM 3032 N N . GLN A 1 367 ? -27.740 21.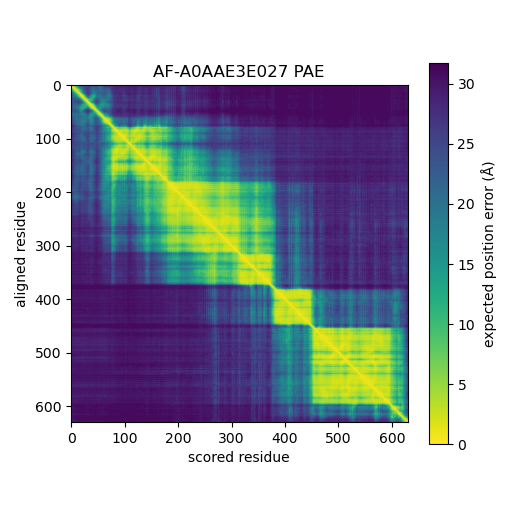499 3.418 1.00 88.81 367 GLN A N 1
ATOM 3033 C CA . GLN A 1 367 ? -28.219 22.869 3.265 1.00 88.81 367 GLN A CA 1
ATOM 3034 C C . GLN A 1 367 ? -27.272 23.711 2.395 1.00 88.81 367 GLN A C 1
ATOM 3036 O O . GLN A 1 367 ? -27.732 24.357 1.461 1.00 88.81 367 GLN A O 1
ATOM 3041 N N . ASP A 1 368 ? -25.962 23.664 2.664 1.00 91.75 368 ASP A N 1
ATOM 3042 C CA . ASP A 1 368 ? -24.932 24.380 1.890 1.00 91.75 368 ASP A CA 1
ATOM 3043 C C . ASP A 1 368 ? -24.877 23.913 0.424 1.00 91.75 368 ASP A C 1
ATOM 3045 O O . ASP A 1 368 ? -24.604 24.703 -0.473 1.00 91.75 368 ASP A O 1
ATOM 3049 N N . LEU A 1 369 ? -25.162 22.630 0.170 1.00 92.25 369 LEU A N 1
ATOM 3050 C CA . LEU A 1 369 ? -25.130 22.024 -1.166 1.00 92.25 369 LEU A CA 1
ATOM 3051 C C . LEU A 1 369 ? -26.496 21.981 -1.878 1.00 92.25 369 LEU A C 1
ATOM 3053 O O . LEU A 1 369 ? -26.573 21.444 -2.982 1.00 92.25 369 LEU A O 1
ATOM 3057 N N . GLY A 1 370 ? -27.568 22.504 -1.271 1.00 88.88 370 GLY A N 1
ATOM 3058 C CA . GLY A 1 370 ? -28.920 22.476 -1.847 1.00 88.88 370 GLY A CA 1
ATOM 3059 C C . GLY A 1 370 ? -29.523 21.071 -1.998 1.00 88.88 370 GLY A C 1
ATOM 3060 O O . GLY A 1 370 ? -30.328 20.838 -2.895 1.00 88.88 370 GLY A O 1
ATOM 3061 N N . LEU A 1 371 ? -29.115 20.119 -1.154 1.00 88.31 371 LEU A N 1
ATOM 3062 C CA . LEU A 1 371 ? -29.585 18.732 -1.165 1.00 88.31 371 LEU A CA 1
ATOM 3063 C C . LEU A 1 371 ? -30.765 18.522 -0.209 1.00 88.31 371 LEU A C 1
ATOM 3065 O O . LEU A 1 371 ? -30.847 19.141 0.851 1.00 88.31 371 LEU A O 1
ATOM 3069 N N . GLU A 1 372 ? -31.636 17.570 -0.544 1.00 83.31 372 GLU A N 1
ATOM 3070 C CA . GLU A 1 372 ? -32.817 17.245 0.257 1.00 83.31 372 GLU A CA 1
ATOM 3071 C C . GLU A 1 372 ? -32.454 16.725 1.666 1.00 83.31 372 GLU A C 1
ATOM 3073 O O . GLU A 1 372 ? -31.671 15.778 1.867 1.00 83.31 372 GLU A O 1
ATOM 3078 N N . ILE A 1 373 ? -33.050 17.355 2.678 1.00 78.44 373 ILE A N 1
ATOM 3079 C CA . ILE A 1 373 ? -32.861 17.023 4.089 1.00 78.44 373 ILE A CA 1
ATOM 3080 C C . ILE A 1 373 ? -33.935 16.014 4.498 1.00 78.44 373 ILE A C 1
ATOM 3082 O O . ILE A 1 373 ? -34.991 16.375 5.001 1.00 78.44 373 ILE A O 1
ATOM 3086 N N . ASN A 1 374 ? -33.651 14.724 4.304 1.00 62.50 374 ASN A N 1
ATOM 3087 C CA . ASN A 1 374 ? -34.470 13.671 4.900 1.00 62.50 374 ASN A CA 1
ATOM 3088 C C . ASN A 1 374 ? -34.207 13.581 6.412 1.00 62.50 374 ASN A C 1
ATOM 3090 O O . ASN A 1 374 ? -33.106 13.207 6.826 1.00 62.50 374 ASN A O 1
ATOM 3094 N N . ILE A 1 375 ? -35.262 13.864 7.182 1.00 55.16 375 ILE A N 1
ATOM 3095 C CA . ILE A 1 375 ? -35.414 13.800 8.644 1.00 55.16 375 ILE A CA 1
ATOM 3096 C C . ILE A 1 375 ? -34.906 15.042 9.397 1.00 55.16 375 ILE A C 1
ATOM 3098 O O . ILE A 1 375 ? -33.702 15.309 9.500 1.00 55.16 375 ILE A O 1
ATOM 3102 N N . ASP A 1 376 ? -35.876 15.740 10.003 1.00 42.53 376 ASP A N 1
ATOM 3103 C CA . ASP A 1 376 ? -35.699 16.652 11.129 1.00 42.53 376 ASP A CA 1
ATOM 3104 C C . ASP A 1 376 ? -34.999 15.911 12.266 1.00 42.53 376 ASP A C 1
ATOM 3106 O O . ASP A 1 376 ? -35.602 15.243 13.096 1.00 42.53 376 ASP A O 1
ATOM 3110 N N . SER A 1 377 ? -33.685 16.074 12.302 1.00 42.94 377 SER A N 1
ATOM 3111 C CA . SER A 1 377 ? -32.889 15.997 13.509 1.00 42.94 377 SER A CA 1
ATOM 3112 C C . SER A 1 377 ? -32.809 14.632 14.228 1.00 42.94 377 SER A C 1
ATOM 3114 O O . SER A 1 377 ? -33.744 14.087 14.802 1.00 42.94 377 SER A O 1
ATOM 3116 N N . MET A 1 378 ? -31.579 14.161 14.400 1.00 44.97 378 MET A N 1
ATOM 3117 C CA . MET A 1 378 ? -31.183 13.865 15.772 1.00 44.97 378 MET A CA 1
ATOM 3118 C C . MET A 1 378 ? -30.836 15.217 16.403 1.00 44.97 378 MET A C 1
ATOM 3120 O O . MET A 1 378 ? -29.670 15.609 16.404 1.00 44.97 378 MET A O 1
ATOM 3124 N N . ILE A 1 379 ? -31.838 15.985 16.857 1.00 44.06 379 ILE A N 1
ATOM 3125 C CA . ILE A 1 379 ? -31.595 17.017 17.869 1.00 44.06 379 ILE A CA 1
ATOM 3126 C C . ILE A 1 379 ? -30.936 16.230 19.002 1.00 44.06 379 ILE A C 1
ATOM 3128 O O . IL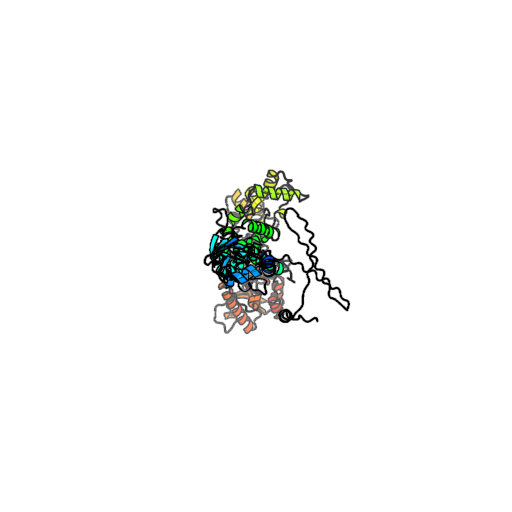E A 1 379 ? -31.473 15.207 19.435 1.00 44.06 379 ILE A O 1
ATOM 3132 N N . ASP A 1 380 ? -29.741 16.639 19.432 1.00 42.34 380 ASP A N 1
ATOM 3133 C CA . ASP A 1 380 ? -29.209 16.195 20.719 1.00 42.34 380 ASP A CA 1
ATOM 3134 C C . ASP A 1 380 ? -30.355 16.362 21.716 1.00 42.34 380 ASP A C 1
ATOM 3136 O O . ASP A 1 380 ? -30.738 17.507 21.947 1.00 42.34 380 ASP A O 1
ATOM 3140 N N . LYS A 1 381 ? -30.942 15.266 22.233 1.00 53.03 381 LYS A N 1
ATOM 3141 C CA . LYS A 1 381 ? -32.031 15.314 23.222 1.00 53.03 381 LYS A CA 1
ATOM 3142 C C . LYS A 1 381 ? -31.644 16.369 24.259 1.00 53.03 381 LYS A C 1
ATOM 3144 O O . LYS A 1 381 ? -30.706 16.161 25.039 1.00 53.03 381 LYS A O 1
ATOM 3149 N N . GLN A 1 382 ? -32.274 17.540 24.190 1.00 63.50 382 GLN A N 1
ATOM 3150 C CA . GLN A 1 382 ? -32.002 18.580 25.159 1.00 63.50 382 GLN A CA 1
ATOM 3151 C C . GLN A 1 382 ? -32.766 18.191 26.406 1.00 63.50 382 GLN A C 1
ATOM 3153 O O . GLN A 1 382 ? -33.989 18.147 26.385 1.00 63.50 382 GLN A O 1
ATOM 3158 N N . LEU A 1 383 ? -32.033 17.821 27.452 1.00 76.88 383 LEU A N 1
ATOM 3159 C CA . LEU A 1 383 ? -32.629 17.539 28.744 1.00 76.88 383 LEU A CA 1
ATOM 3160 C C . LEU A 1 383 ? -32.894 18.893 29.410 1.00 76.88 383 LEU A C 1
ATOM 3162 O O . LEU A 1 383 ? -31.951 19.677 29.599 1.00 76.88 383 LEU A O 1
ATOM 3166 N N . SER A 1 384 ? -34.163 19.198 29.688 1.00 86.88 384 SER A N 1
ATOM 3167 C CA . SER A 1 384 ? -34.529 20.393 30.454 1.00 86.88 384 SER A CA 1
ATOM 3168 C C . SER A 1 384 ? -33.949 20.298 31.872 1.00 86.88 384 SER A C 1
ATOM 3170 O O . SER A 1 384 ? -33.425 19.252 32.270 1.00 86.88 384 SER A O 1
ATOM 3172 N N . LYS A 1 385 ? -33.948 21.404 32.623 1.00 89.25 385 LYS A N 1
ATOM 3173 C CA . LYS A 1 385 ? -33.444 21.369 34.003 1.00 89.25 385 LYS A CA 1
ATOM 3174 C C . LYS A 1 385 ? -34.382 20.533 34.876 1.00 89.25 385 LYS A C 1
ATOM 3176 O O . LYS A 1 385 ? -33.908 19.733 35.671 1.00 89.25 385 LYS A O 1
ATOM 3181 N N . GLU A 1 386 ? -35.682 20.675 34.655 1.00 88.88 386 GLU A N 1
ATOM 3182 C CA . GLU A 1 386 ? -36.748 19.946 35.334 1.00 88.88 386 GLU A CA 1
ATOM 3183 C C . GLU A 1 386 ? -36.630 18.436 35.074 1.00 88.88 386 GLU A C 1
ATOM 3185 O O . GLU A 1 386 ? -36.503 17.666 36.020 1.00 88.88 386 GLU A O 1
ATOM 3190 N N . ASP A 1 387 ? -36.512 18.014 33.807 1.00 87.25 387 ASP A N 1
ATOM 3191 C CA . ASP A 1 387 ? -36.343 16.591 33.461 1.00 87.25 387 ASP A CA 1
ATOM 3192 C C . ASP A 1 387 ? -35.037 16.003 34.018 1.00 87.25 387 ASP A C 1
ATOM 3194 O O . ASP A 1 387 ? -34.946 14.808 34.307 1.00 87.25 387 ASP A O 1
ATOM 3198 N N . PHE A 1 388 ? -33.983 16.822 34.114 1.00 92.38 388 PHE A N 1
ATOM 3199 C CA . PHE A 1 388 ? -32.735 16.411 34.748 1.00 92.38 388 PHE A CA 1
ATOM 3200 C C . PHE A 1 388 ? -32.943 16.179 36.247 1.00 92.38 388 PHE A C 1
ATOM 3202 O O . PHE A 1 388 ? -32.577 15.112 36.737 1.00 92.38 388 PHE A O 1
ATOM 3209 N N . ASP A 1 389 ? -33.546 17.137 36.951 1.00 91.56 389 ASP A N 1
ATOM 3210 C CA . ASP A 1 389 ? -33.783 17.073 38.394 1.00 91.56 389 ASP A CA 1
ATOM 3211 C C . ASP A 1 389 ? -34.692 15.883 38.763 1.00 91.56 389 ASP A C 1
ATOM 3213 O O . ASP A 1 389 ? -34.336 15.090 39.640 1.00 91.56 389 ASP A O 1
ATOM 3217 N N . ASP A 1 390 ? -35.787 15.678 38.023 1.00 91.75 390 ASP A N 1
ATOM 3218 C CA . ASP A 1 390 ? -36.712 14.547 38.202 1.00 91.75 390 ASP A CA 1
ATOM 3219 C C . ASP A 1 390 ? -36.016 13.196 37.997 1.00 91.75 390 ASP A C 1
ATOM 3221 O O . ASP A 1 390 ? -36.264 12.211 38.704 1.00 91.75 390 ASP A O 1
ATOM 3225 N N . MET A 1 391 ? -35.087 13.137 37.044 1.00 92.19 391 MET A N 1
ATOM 3226 C CA . MET A 1 391 ? -34.324 11.929 36.759 1.00 92.19 391 MET A CA 1
ATOM 3227 C C . MET A 1 391 ? -33.283 11.634 37.836 1.00 92.19 391 MET A C 1
ATOM 3229 O O . MET A 1 391 ? -33.105 10.469 38.194 1.00 92.19 391 MET A O 1
ATOM 3233 N N . ILE A 1 392 ? -32.636 12.657 38.404 1.00 93.69 392 ILE A N 1
ATOM 3234 C CA . ILE A 1 392 ? -31.769 12.478 39.576 1.00 93.69 392 ILE A CA 1
ATOM 3235 C C . ILE A 1 392 ? -32.585 11.971 40.768 1.00 93.69 392 ILE A C 1
ATOM 3237 O O . ILE A 1 392 ? -32.162 11.009 41.407 1.00 93.69 392 ILE A O 1
ATOM 3241 N N . ALA A 1 393 ? -33.765 12.542 41.030 1.00 91.44 393 ALA A N 1
ATOM 3242 C CA . ALA A 1 393 ? -34.647 12.087 42.105 1.00 91.44 393 ALA A CA 1
ATOM 3243 C C . ALA A 1 393 ? -35.065 10.619 41.916 1.00 91.44 393 ALA A C 1
ATOM 3245 O O . ALA A 1 393 ? -34.884 9.804 42.819 1.00 91.44 393 ALA A O 1
ATOM 3246 N N . THR A 1 394 ? -35.494 10.253 40.704 1.00 92.31 394 THR A N 1
ATOM 3247 C CA . THR A 1 394 ? -35.860 8.872 40.344 1.00 92.31 394 THR A CA 1
ATOM 3248 C C . THR A 1 394 ? -34.706 7.893 40.578 1.00 92.31 394 THR A C 1
ATOM 3250 O O . THR A 1 394 ? -34.908 6.793 41.095 1.00 92.31 394 THR A O 1
ATOM 3253 N N . ILE A 1 395 ? -33.479 8.279 40.212 1.00 90.06 395 ILE A N 1
ATOM 3254 C CA . ILE A 1 395 ? -32.282 7.464 40.445 1.00 90.06 395 ILE A CA 1
ATOM 3255 C C . ILE A 1 395 ? -32.018 7.312 41.950 1.00 90.06 395 ILE A C 1
ATOM 3257 O O . ILE A 1 395 ? -31.757 6.203 42.417 1.00 90.06 395 ILE A O 1
ATOM 3261 N N . CYS A 1 396 ? -32.106 8.400 42.718 1.00 89.06 396 CYS A N 1
ATOM 3262 C CA . CYS A 1 396 ? -31.922 8.375 44.168 1.00 89.06 396 CYS A CA 1
ATOM 3263 C C . CYS A 1 396 ? -32.950 7.473 44.866 1.00 89.06 396 CYS A C 1
ATOM 3265 O O . CYS A 1 396 ? -32.581 6.694 45.746 1.00 89.06 396 CYS A O 1
ATOM 3267 N N . ASP A 1 397 ? -34.215 7.529 44.458 1.00 88.50 397 ASP A N 1
ATOM 3268 C CA . ASP A 1 397 ? -35.282 6.716 45.045 1.00 88.50 397 ASP A CA 1
ATOM 3269 C C . ASP A 1 397 ? -35.143 5.237 44.685 1.00 88.50 397 ASP A C 1
ATOM 3271 O O . ASP A 1 397 ? -35.289 4.378 45.556 1.00 88.50 397 ASP A O 1
ATOM 3275 N N . PHE A 1 398 ? -34.739 4.929 43.448 1.00 86.00 398 PHE A N 1
ATOM 3276 C CA . PHE A 1 398 ? -34.372 3.570 43.053 1.00 86.00 398 PHE A CA 1
ATOM 3277 C C . PHE A 1 398 ? -33.264 3.002 43.953 1.00 86.00 398 PHE A C 1
ATOM 3279 O O . PHE A 1 398 ? -33.393 1.902 44.488 1.00 86.00 398 PHE A O 1
ATOM 3286 N N . ILE A 1 399 ? -32.199 3.775 44.188 1.00 79.81 399 ILE A N 1
ATOM 3287 C CA . ILE A 1 399 ? -31.069 3.376 45.039 1.00 79.81 399 ILE A CA 1
ATOM 3288 C C . ILE A 1 399 ? -31.522 3.126 46.485 1.00 79.81 399 ILE A C 1
ATOM 3290 O O . ILE A 1 399 ? -31.163 2.102 47.066 1.00 79.81 399 ILE A O 1
ATOM 3294 N N . ARG A 1 400 ? -32.352 4.013 47.048 1.00 81.44 400 ARG A N 1
ATOM 3295 C CA . ARG A 1 400 ? -32.886 3.862 48.412 1.00 81.44 400 ARG A CA 1
ATOM 3296 C C . ARG A 1 400 ? -33.817 2.663 48.549 1.00 81.44 400 ARG A C 1
ATOM 3298 O O . ARG A 1 400 ? -33.744 1.968 49.558 1.00 81.44 400 ARG A O 1
ATOM 3305 N N . SER A 1 401 ? -34.659 2.404 47.547 1.00 74.62 401 SER A N 1
ATOM 3306 C CA . SER A 1 401 ? -35.573 1.254 47.548 1.00 74.62 401 SER A CA 1
ATOM 3307 C C . SER A 1 401 ? -34.834 -0.090 47.564 1.00 74.62 401 SER A C 1
ATOM 3309 O O . SER A 1 401 ? -35.319 -1.048 48.155 1.00 74.62 401 SER A O 1
ATOM 3311 N N . ASP A 1 402 ? -33.624 -0.132 46.998 1.00 64.56 402 ASP A N 1
ATOM 3312 C CA . ASP A 1 402 ? -32.734 -1.300 46.996 1.00 64.56 402 ASP A CA 1
ATOM 3313 C C . ASP A 1 402 ? -31.831 -1.363 48.254 1.00 64.56 402 ASP A C 1
ATOM 3315 O O . ASP A 1 402 ? -30.938 -2.201 48.354 1.00 64.56 402 ASP A O 1
ATOM 3319 N N . GLY A 1 403 ? -32.035 -0.472 49.238 1.00 66.06 403 GLY A N 1
ATOM 3320 C CA . GLY A 1 403 ? -31.321 -0.482 50.523 1.00 66.06 403 GLY A CA 1
ATOM 3321 C C . GLY A 1 403 ? -29.824 -0.167 50.426 1.00 66.06 403 GLY A C 1
ATOM 3322 O O . GLY A 1 403 ? -29.053 -0.503 51.326 1.00 66.06 403 GLY A O 1
ATOM 3323 N N . ARG A 1 404 ? -29.393 0.464 49.333 1.00 60.84 404 ARG A N 1
ATOM 3324 C CA . ARG A 1 404 ? -27.989 0.778 49.035 1.00 60.84 404 ARG A CA 1
ATOM 3325 C C . ARG A 1 404 ? -27.756 2.286 49.019 1.00 60.84 404 ARG A C 1
ATOM 3327 O O . ARG A 1 404 ? -28.683 3.079 48.923 1.00 60.84 404 ARG A O 1
ATOM 3334 N N . ASN A 1 405 ? -26.493 2.689 49.107 1.00 74.12 405 ASN A N 1
ATOM 3335 C CA . ASN A 1 405 ? -26.056 4.089 49.118 1.00 74.12 405 ASN A CA 1
ATOM 3336 C C . ASN A 1 405 ? -24.974 4.359 48.060 1.00 74.12 405 ASN A C 1
ATOM 3338 O O . ASN A 1 405 ? -24.095 5.201 48.250 1.00 74.12 405 ASN A O 1
ATOM 3342 N N . PHE A 1 406 ? -24.988 3.610 46.958 1.00 70.31 406 PHE A N 1
ATOM 3343 C CA . PHE A 1 406 ? -24.033 3.795 45.875 1.00 70.31 406 PHE A CA 1
ATOM 3344 C C . PHE A 1 406 ? -24.655 3.512 44.510 1.00 70.31 406 PHE A C 1
ATOM 3346 O O . PHE A 1 406 ? -25.596 2.728 44.393 1.00 70.31 406 PHE A O 1
ATOM 3353 N N . ILE A 1 407 ? -24.098 4.144 43.478 1.00 75.44 407 ILE A N 1
ATOM 3354 C CA . ILE A 1 407 ? -24.429 3.887 42.075 1.00 75.44 407 ILE A CA 1
ATOM 3355 C C . ILE A 1 407 ? -23.173 3.952 41.211 1.00 75.44 407 ILE A C 1
ATOM 3357 O O . ILE A 1 407 ? -22.186 4.613 41.538 1.00 75.44 407 ILE A O 1
ATOM 3361 N N . THR A 1 408 ? -23.194 3.241 40.088 1.00 68.50 408 THR A N 1
ATOM 3362 C CA . THR A 1 408 ? -22.099 3.247 39.114 1.00 68.50 408 THR A CA 1
ATOM 3363 C C . THR A 1 408 ? -22.529 3.917 37.813 1.00 68.50 408 THR A C 1
ATOM 3365 O O . THR A 1 408 ? -23.693 3.846 37.418 1.00 68.50 408 THR A O 1
ATOM 3368 N N . THR A 1 409 ? -21.569 4.494 37.078 1.00 65.62 409 THR A N 1
ATOM 3369 C CA . THR A 1 409 ? -21.790 5.003 35.704 1.00 65.62 409 THR A CA 1
ATOM 3370 C C . THR A 1 409 ? -22.492 3.980 34.814 1.00 65.62 409 THR A C 1
ATOM 3372 O O . THR A 1 409 ? -23.276 4.321 33.931 1.00 65.62 409 THR A O 1
ATOM 3375 N N . ARG A 1 410 ? -22.190 2.704 35.048 1.00 56.22 410 ARG A N 1
ATOM 3376 C CA . ARG A 1 410 ? -22.683 1.575 34.282 1.00 56.22 410 ARG A CA 1
ATOM 3377 C C . ARG A 1 410 ? -24.168 1.325 34.491 1.00 56.22 410 ARG A C 1
ATOM 3379 O O . ARG A 1 410 ? -24.873 1.088 33.521 1.00 56.22 410 ARG A O 1
ATOM 3386 N N . GLU A 1 411 ? -24.620 1.381 35.732 1.00 66.12 411 GLU A N 1
ATOM 3387 C CA . GLU A 1 411 ? -26.021 1.166 36.069 1.00 66.12 411 GLU A CA 1
ATOM 3388 C C . GLU A 1 411 ? -26.908 2.293 35.544 1.00 66.12 411 GLU A C 1
ATOM 3390 O O . GLU A 1 411 ? -27.953 2.026 34.958 1.00 66.12 411 GLU A O 1
ATOM 3395 N N . ILE A 1 412 ? -26.414 3.535 35.617 1.00 74.25 412 ILE A N 1
ATOM 3396 C CA . ILE A 1 412 ? -27.067 4.688 34.987 1.00 74.25 412 ILE A CA 1
ATOM 3397 C C . ILE A 1 412 ? -27.287 4.438 33.491 1.00 74.25 412 ILE A C 1
ATOM 3399 O O . ILE A 1 412 ? -28.373 4.651 32.964 1.00 74.25 412 ILE A O 1
ATOM 3403 N N . ASN A 1 413 ? -26.254 3.948 32.804 1.00 65.62 413 ASN A N 1
ATOM 3404 C CA . ASN A 1 413 ? -26.312 3.664 31.370 1.00 65.62 413 ASN A CA 1
ATOM 3405 C C . ASN A 1 413 ? -27.169 2.439 31.006 1.00 65.62 413 ASN A C 1
ATOM 3407 O O . ASN A 1 413 ? -27.528 2.293 29.839 1.00 65.62 413 ASN A O 1
ATOM 3411 N N . ALA A 1 414 ? -27.431 1.536 31.954 1.00 62.66 414 ALA A N 1
ATOM 3412 C CA . ALA A 1 414 ? -28.152 0.287 31.714 1.00 62.66 414 ALA A CA 1
ATOM 3413 C C . ALA A 1 414 ? -29.675 0.446 31.818 1.00 62.66 414 ALA A C 1
ATOM 3415 O O . ALA A 1 414 ? -30.415 -0.375 31.272 1.00 62.66 414 ALA A O 1
ATOM 3416 N N . HIS A 1 415 ? -30.145 1.489 32.498 1.00 72.62 415 HIS A N 1
ATOM 3417 C CA . HIS A 1 415 ? -31.564 1.722 32.709 1.00 72.62 415 HIS A CA 1
ATOM 3418 C C . HIS A 1 415 ? -32.183 2.423 31.492 1.00 72.62 415 HIS A C 1
ATOM 3420 O O . HIS A 1 415 ? -31.823 3.549 31.156 1.00 72.62 415 HIS A O 1
ATOM 3426 N N . SER A 1 416 ? -33.138 1.768 30.824 1.00 69.88 416 SER A N 1
ATOM 3427 C CA . SER A 1 416 ? -33.728 2.253 29.561 1.00 69.88 416 SER A CA 1
ATOM 3428 C C . SER A 1 416 ? -34.431 3.604 29.684 1.00 69.88 416 SER A C 1
ATOM 3430 O O . SER A 1 416 ? -34.509 4.351 28.711 1.00 69.88 416 SER A O 1
ATOM 3432 N N . ASN A 1 417 ? -34.944 3.898 30.877 1.00 78.69 417 ASN A N 1
ATOM 3433 C CA . ASN A 1 417 ? -35.716 5.106 31.156 1.00 78.69 417 ASN A CA 1
ATOM 3434 C C . ASN A 1 417 ? -34.832 6.271 31.612 1.00 78.69 417 ASN A C 1
ATOM 3436 O O . ASN A 1 417 ? -35.346 7.365 31.816 1.00 78.69 417 ASN A O 1
ATOM 3440 N N . TRP A 1 418 ? -33.525 6.049 31.784 1.00 84.19 418 TRP A N 1
ATOM 3441 C CA . TRP A 1 418 ? -32.604 7.092 32.208 1.00 84.19 418 TRP A CA 1
ATOM 3442 C C . TRP A 1 418 ? -31.773 7.618 31.046 1.00 84.19 418 TRP A C 1
ATOM 3444 O O . TRP A 1 418 ? -31.419 6.908 30.102 1.00 84.19 418 TRP A O 1
ATOM 3454 N N . SER A 1 419 ? -31.425 8.898 31.126 1.00 83.31 419 SER A N 1
ATOM 3455 C CA . SER A 1 419 ? -30.386 9.446 30.265 1.00 83.31 419 SER A CA 1
ATOM 3456 C C . SER A 1 419 ? -29.042 8.826 30.632 1.00 83.31 419 SER A C 1
ATOM 3458 O O . SER A 1 419 ? -28.729 8.628 31.804 1.00 83.31 419 SER A O 1
ATOM 3460 N N . ASN A 1 420 ? -28.221 8.540 29.622 1.00 81.75 420 ASN A N 1
ATOM 3461 C CA . ASN A 1 420 ? -26.894 7.986 29.866 1.00 81.75 420 ASN A CA 1
ATOM 3462 C C . ASN A 1 420 ? -26.036 8.947 30.715 1.00 81.75 420 ASN A C 1
ATOM 3464 O O . ASN A 1 420 ? -26.209 10.167 30.683 1.00 81.75 420 ASN A O 1
ATOM 3468 N N . TYR A 1 421 ? -25.063 8.387 31.427 1.00 82.19 421 TYR A N 1
ATOM 3469 C CA . TYR A 1 421 ? -24.136 9.087 32.305 1.00 82.19 421 TYR A CA 1
ATOM 3470 C C . TYR A 1 421 ? -23.501 10.309 31.639 1.00 82.19 421 TYR A C 1
ATOM 3472 O O . TYR A 1 421 ? -23.488 11.375 32.234 1.00 82.19 421 TYR A O 1
ATOM 3480 N N . ASN A 1 422 ? -23.022 10.193 30.396 1.00 78.62 422 ASN A N 1
ATOM 3481 C CA . ASN A 1 422 ? -22.371 11.316 29.709 1.00 78.62 422 ASN A CA 1
ATOM 3482 C C . ASN A 1 422 ? -23.332 12.493 29.490 1.00 78.62 422 ASN A C 1
ATOM 3484 O O . ASN A 1 422 ? -22.925 13.652 29.547 1.00 78.62 422 ASN A O 1
ATOM 3488 N N . THR A 1 423 ? -24.606 12.192 29.239 1.00 83.44 423 THR A N 1
ATOM 3489 C CA . THR A 1 423 ? -25.666 13.190 29.092 1.00 83.44 423 THR A CA 1
ATOM 3490 C C . THR A 1 423 ? -25.946 13.840 30.442 1.00 83.44 423 THR A C 1
ATOM 3492 O O . THR A 1 423 ? -25.879 15.061 30.545 1.00 83.44 423 THR A O 1
ATOM 3495 N N . LEU A 1 424 ? -26.157 13.046 31.493 1.00 87.69 424 LEU A N 1
ATOM 3496 C CA . LEU A 1 424 ? -26.383 13.562 32.846 1.00 87.69 424 LEU A CA 1
ATOM 3497 C C . LEU A 1 424 ? -25.187 14.377 33.370 1.00 87.69 424 LEU A C 1
ATOM 3499 O O . LEU A 1 424 ? -25.382 15.464 33.890 1.00 87.69 424 LEU A O 1
ATOM 3503 N N . GLU A 1 425 ? -23.949 13.933 33.156 1.00 88.25 425 GLU A N 1
ATOM 3504 C CA . GLU A 1 425 ? -22.715 14.645 33.525 1.00 88.25 425 GLU A CA 1
ATOM 3505 C C . GLU A 1 425 ? -22.584 15.991 32.790 1.00 88.25 425 GLU A C 1
ATOM 3507 O O . GLU A 1 425 ? -22.180 16.995 33.378 1.00 88.25 425 GLU A O 1
ATOM 3512 N N . LYS A 1 426 ? -22.960 16.041 31.504 1.00 87.25 426 LYS A N 1
ATOM 3513 C CA . LYS A 1 426 ? -23.011 17.290 30.728 1.00 87.25 426 LYS A CA 1
ATOM 3514 C C . LYS A 1 426 ? -24.025 18.269 31.325 1.00 87.25 426 LYS A C 1
ATOM 3516 O O . LYS A 1 426 ? -23.716 19.454 31.440 1.00 87.25 426 LYS A O 1
ATOM 3521 N N . TYR A 1 427 ? -25.218 17.797 31.690 1.00 90.44 427 TYR A N 1
ATOM 3522 C CA . TYR A 1 427 ? -26.279 18.652 32.235 1.00 90.44 427 TYR A CA 1
ATOM 3523 C C . TYR A 1 427 ? -26.063 19.028 33.706 1.00 90.44 427 TYR A C 1
ATOM 3525 O O . TYR A 1 427 ? -26.351 20.164 34.068 1.00 90.44 427 TYR A O 1
ATOM 3533 N N . ALA A 1 428 ? -25.434 18.167 34.509 1.00 90.12 428 ALA A N 1
ATOM 3534 C CA . ALA A 1 428 ? -24.947 18.489 35.850 1.00 90.12 428 ALA A CA 1
ATOM 3535 C C . ALA A 1 428 ? -23.989 19.691 35.818 1.00 90.12 428 ALA A C 1
ATOM 3537 O O . ALA A 1 428 ? -24.173 20.671 36.541 1.00 90.12 428 ALA A O 1
ATOM 3538 N N . LYS A 1 429 ? -23.023 19.676 34.888 1.00 90.62 429 LYS A N 1
ATOM 3539 C CA . LYS A 1 429 ? -22.103 20.803 34.672 1.00 90.62 429 LYS A CA 1
ATOM 3540 C C . LYS A 1 429 ? -22.814 22.043 34.142 1.00 90.62 429 LYS A C 1
ATOM 3542 O O . LYS A 1 429 ? -22.483 23.145 34.559 1.00 90.62 429 LYS A O 1
ATOM 3547 N N . LYS A 1 430 ? -23.785 21.875 33.240 1.00 89.94 430 LYS A N 1
ATOM 3548 C CA . LYS A 1 430 ? -24.539 22.988 32.643 1.00 89.94 430 LYS A CA 1
ATOM 3549 C C . LYS A 1 430 ? -25.415 23.718 33.665 1.00 89.94 430 LYS A C 1
ATOM 3551 O O . LYS A 1 430 ? -25.444 24.941 33.647 1.00 89.94 430 LYS A O 1
ATOM 3556 N N . TYR A 1 431 ? -26.152 22.984 34.499 1.00 92.12 431 TYR A N 1
ATOM 3557 C CA . TYR A 1 431 ? -27.165 23.561 35.389 1.00 92.12 431 TYR A CA 1
ATOM 3558 C C . TYR A 1 431 ? -26.648 23.860 36.794 1.00 92.12 431 TYR A C 1
ATOM 3560 O O . TYR A 1 431 ? -27.140 24.787 37.429 1.00 92.12 431 TYR A O 1
ATOM 3568 N N . TYR A 1 432 ? -25.648 23.114 37.267 1.00 90.56 432 TYR A N 1
ATOM 3569 C CA . TYR A 1 432 ? -25.175 23.204 38.648 1.00 90.56 432 TYR A CA 1
ATOM 3570 C C . TYR A 1 432 ? -23.675 23.466 38.779 1.00 90.56 432 TYR A C 1
ATOM 3572 O O . TYR A 1 432 ? -23.193 23.588 39.903 1.00 90.56 432 TYR A O 1
ATOM 3580 N N . SER A 1 433 ? -22.930 23.548 37.668 1.00 90.31 433 SER A N 1
ATOM 3581 C CA . SER A 1 433 ? -21.464 23.690 37.665 1.00 90.31 433 SER A CA 1
ATOM 3582 C C . SER A 1 433 ? -20.751 22.633 38.523 1.00 90.31 433 SER A C 1
ATOM 3584 O O . SER A 1 433 ? -19.685 22.893 39.076 1.00 90.31 433 SER A O 1
ATOM 3586 N N . LYS A 1 434 ? -21.345 21.439 38.631 1.00 89.25 434 LYS A N 1
ATOM 3587 C CA . LYS A 1 434 ? -20.871 20.309 39.442 1.00 89.25 434 LYS A CA 1
ATOM 3588 C C . LYS A 1 434 ? -20.725 19.050 38.597 1.00 89.25 434 LYS A C 1
ATOM 3590 O O . LYS A 1 434 ? -21.382 18.898 37.565 1.00 89.25 434 LYS A O 1
ATOM 3595 N N . GLN A 1 435 ? -19.872 18.137 39.039 1.00 87.25 435 GLN A N 1
ATOM 3596 C CA . GLN A 1 435 ? -19.841 16.760 38.555 1.00 87.25 435 GLN A CA 1
ATOM 3597 C C . GLN A 1 435 ? -21.087 16.017 39.036 1.00 87.25 435 GLN A C 1
ATOM 3599 O O . GLN A 1 435 ? -21.623 16.298 40.109 1.00 87.25 435 GLN A O 1
ATOM 3604 N N . LEU A 1 436 ? -21.535 15.022 38.270 1.00 86.19 436 LEU A N 1
ATOM 3605 C CA . LEU A 1 436 ? -22.708 14.237 38.654 1.00 86.19 436 LEU A CA 1
ATOM 3606 C C . LEU A 1 436 ? -22.490 13.497 39.987 1.00 86.19 436 LEU A C 1
ATOM 3608 O O . LEU A 1 436 ? -23.426 13.337 40.765 1.00 86.19 436 LEU A O 1
ATOM 3612 N N . SER A 1 437 ? -21.249 13.096 40.278 1.00 81.56 437 SER A N 1
ATOM 3613 C CA . SER A 1 437 ? -20.872 12.495 41.562 1.00 81.56 437 SER A CA 1
ATOM 3614 C C . SER A 1 437 ? -21.124 13.430 42.744 1.00 81.56 437 SER A C 1
ATOM 3616 O O . SER A 1 437 ? -21.660 12.991 43.752 1.00 81.56 437 SER A O 1
ATOM 3618 N N . GLU A 1 438 ? -20.801 14.717 42.600 1.00 85.06 438 GLU A N 1
ATOM 3619 C CA . GLU A 1 438 ? -21.002 15.722 43.650 1.00 85.06 438 GLU A CA 1
ATOM 3620 C C . GLU A 1 438 ? -22.494 15.973 43.892 1.00 85.06 438 GLU A C 1
ATOM 3622 O O . GLU A 1 438 ? -22.891 16.270 45.011 1.00 85.06 438 GLU A O 1
ATOM 3627 N N . ILE A 1 439 ? -23.336 15.831 42.861 1.00 89.88 439 ILE A N 1
ATOM 3628 C CA . ILE A 1 439 ? -24.796 15.898 43.013 1.00 89.88 439 ILE A CA 1
ATOM 3629 C C . ILE A 1 439 ? -25.308 14.677 43.789 1.00 89.88 439 ILE A C 1
ATOM 3631 O O . ILE A 1 439 ? -26.094 14.841 44.715 1.00 89.88 439 ILE A O 1
ATOM 3635 N N . PHE A 1 440 ? -24.849 13.461 43.477 1.00 86.12 440 PHE A N 1
ATOM 3636 C CA . PHE A 1 440 ? -25.256 12.260 44.221 1.00 86.12 440 PHE A CA 1
ATOM 3637 C C . PHE A 1 440 ? -24.762 12.247 45.675 1.00 86.12 440 PHE A C 1
ATOM 3639 O O . PHE A 1 440 ? -25.491 11.794 46.559 1.00 86.12 440 PHE A O 1
ATOM 3646 N N . GLU A 1 441 ? -23.584 12.810 45.954 1.00 84.88 441 GLU A N 1
ATOM 3647 C CA . GLU A 1 441 ? -23.065 12.959 47.320 1.00 84.88 441 GLU A CA 1
ATOM 3648 C C . GLU A 1 441 ? -24.003 13.792 48.206 1.00 84.88 441 GLU A C 1
ATOM 3650 O O . GLU A 1 441 ? -24.192 13.458 49.374 1.00 84.88 441 GLU A O 1
ATOM 3655 N N . GLN A 1 442 ? -24.683 14.802 47.646 1.00 88.19 442 GLN A N 1
ATOM 3656 C CA . GLN A 1 442 ? -25.696 15.587 48.370 1.00 88.19 442 GLN A CA 1
ATOM 3657 C C . GLN A 1 442 ? -26.902 14.749 48.817 1.00 88.19 442 GLN A C 1
ATOM 3659 O O . GLN A 1 442 ? -27.592 15.119 49.764 1.00 88.19 442 GLN A O 1
ATOM 3664 N N . TYR A 1 443 ? -27.139 13.610 48.167 1.00 85.69 443 TYR A N 1
ATOM 3665 C CA . TYR A 1 443 ? -28.187 12.654 48.515 1.00 85.69 443 TYR A CA 1
ATOM 3666 C C . TYR A 1 443 ? -27.675 11.475 49.360 1.00 85.69 443 TYR A C 1
ATOM 3668 O O . TYR A 1 443 ? -28.403 10.494 49.518 1.00 85.69 443 TYR A O 1
ATOM 3676 N N . ASN A 1 444 ? -26.456 11.564 49.914 1.00 82.12 444 ASN A N 1
ATOM 3677 C CA . ASN A 1 444 ? -25.749 10.480 50.612 1.00 82.12 444 ASN A CA 1
ATOM 3678 C C . ASN A 1 444 ? -25.533 9.228 49.743 1.00 82.12 444 ASN A C 1
ATOM 3680 O O . ASN A 1 444 ? -25.536 8.102 50.244 1.00 82.12 444 ASN A O 1
ATOM 3684 N N . ILE A 1 445 ? -25.345 9.417 48.435 1.00 78.31 445 ILE A N 1
ATOM 3685 C CA . ILE A 1 445 ? -25.103 8.341 47.475 1.00 78.31 445 ILE A CA 1
ATOM 3686 C C . ILE A 1 445 ? -23.684 8.475 46.921 1.00 78.31 445 ILE A C 1
ATOM 3688 O O . ILE A 1 445 ? -23.322 9.475 46.309 1.00 78.31 445 ILE A O 1
ATOM 3692 N N . SER A 1 446 ? -22.876 7.437 47.111 1.00 74.69 446 SER A N 1
ATOM 3693 C CA . SER A 1 446 ? -21.499 7.379 46.621 1.00 74.69 446 SER A CA 1
ATOM 3694 C C . SER A 1 446 ? -21.422 6.925 45.158 1.00 74.69 446 SER A C 1
ATOM 3696 O O . SER A 1 446 ? -22.142 6.029 44.711 1.00 74.69 446 SER A O 1
ATOM 3698 N N . PHE A 1 447 ? -20.528 7.545 44.384 1.00 65.81 447 PHE A N 1
ATOM 3699 C CA . PHE A 1 447 ? -20.371 7.257 42.959 1.00 65.81 447 PHE A CA 1
ATOM 3700 C C . PHE A 1 447 ? -19.160 6.351 42.698 1.00 65.81 447 PHE A C 1
ATOM 3702 O O . PHE A 1 447 ? -18.007 6.753 42.870 1.00 65.81 447 PHE A O 1
ATOM 3709 N N . GLY A 1 448 ? -19.399 5.110 42.270 1.00 56.34 448 GLY A N 1
ATOM 3710 C CA . GLY A 1 448 ? -18.335 4.132 42.028 1.00 56.34 448 GLY A CA 1
ATOM 3711 C C . GLY A 1 448 ? -17.515 4.451 40.771 1.00 56.34 448 GLY A C 1
ATOM 3712 O O . GLY A 1 448 ? -18.050 4.448 39.658 1.00 56.34 448 GLY A O 1
ATOM 3713 N N . LYS A 1 449 ? -16.200 4.683 40.914 1.00 44.22 449 LYS A N 1
ATOM 3714 C CA . LYS A 1 449 ? -15.280 4.840 39.770 1.00 44.22 449 LYS A CA 1
ATOM 3715 C C . LYS A 1 449 ? -15.011 3.502 39.074 1.00 44.22 449 LYS A C 1
ATOM 3717 O O . LYS A 1 449 ? -14.823 2.465 39.705 1.00 44.22 449 LYS A O 1
ATOM 3722 N N . GLN A 1 450 ? -14.936 3.548 37.746 1.00 38.38 450 GLN A N 1
ATOM 3723 C CA . GLN A 1 450 ? -14.646 2.403 36.886 1.00 38.38 450 GLN A CA 1
ATOM 3724 C C . GLN A 1 450 ? -13.268 1.795 37.229 1.00 38.38 450 GLN A C 1
ATOM 3726 O O . GLN A 1 450 ? -12.247 2.466 37.106 1.00 38.38 450 GLN A O 1
ATOM 3731 N N . GLY A 1 451 ? -13.229 0.517 37.627 1.00 39.88 451 GLY A N 1
ATOM 3732 C CA . GLY A 1 451 ? -11.986 -0.264 37.737 1.00 39.88 451 GLY A CA 1
ATOM 3733 C C . GLY A 1 451 ? -11.329 -0.371 39.121 1.00 39.88 451 GLY A C 1
ATOM 3734 O O . GLY A 1 451 ? -10.308 -1.048 39.221 1.00 39.88 451 GLY A O 1
ATOM 3735 N N . CYS A 1 452 ? -11.907 0.204 40.176 1.00 37.56 452 CYS A N 1
ATOM 3736 C CA . CYS A 1 452 ? -11.515 -0.089 41.560 1.00 37.56 452 CYS A CA 1
ATOM 3737 C C . CYS A 1 452 ? -12.564 -1.007 42.202 1.00 37.56 452 CYS A C 1
ATOM 3739 O O . CYS A 1 452 ? -13.749 -0.881 41.905 1.00 37.56 452 CYS A O 1
ATOM 3741 N N . GLY A 1 453 ? -12.117 -1.965 43.018 1.00 52.88 453 GLY A N 1
ATOM 3742 C CA . GLY A 1 453 ? -12.979 -2.934 43.697 1.00 52.88 453 GLY A CA 1
ATOM 3743 C C . GLY A 1 453 ? -14.159 -2.279 44.419 1.00 52.88 453 GLY A C 1
ATOM 3744 O O . GLY A 1 453 ? -14.041 -1.169 44.939 1.00 52.88 453 GLY A O 1
ATOM 3745 N N . ILE A 1 454 ? -15.308 -2.956 44.410 1.00 58.78 454 ILE A N 1
ATOM 3746 C CA . ILE A 1 454 ? -16.459 -2.567 45.227 1.00 58.78 454 ILE A CA 1
ATOM 3747 C C . ILE A 1 454 ? -16.054 -2.814 46.674 1.00 58.78 454 ILE A C 1
ATOM 3749 O O . ILE A 1 454 ? -15.872 -3.966 47.032 1.00 58.78 454 ILE A O 1
ATOM 3753 N N . ASN A 1 455 ? -15.909 -1.763 47.479 1.00 66.62 455 ASN A N 1
ATOM 3754 C CA . ASN A 1 455 ? -15.833 -1.896 48.931 1.00 66.62 455 ASN A CA 1
ATOM 3755 C C . ASN A 1 455 ? -17.258 -1.787 49.462 1.00 66.62 455 ASN A C 1
ATOM 3757 O O . ASN A 1 455 ? -17.823 -0.695 49.481 1.00 66.62 455 ASN A O 1
ATOM 3761 N N . PHE A 1 456 ? -17.848 -2.916 49.838 1.00 73.50 456 PHE A N 1
ATOM 3762 C CA . PHE A 1 456 ? -19.212 -2.959 50.349 1.00 73.50 456 PHE A CA 1
ATOM 3763 C C . PHE A 1 456 ? -19.257 -3.729 51.661 1.00 73.50 456 PHE A C 1
ATOM 3765 O O . PHE A 1 456 ? -18.629 -4.778 51.793 1.00 73.50 456 PHE A O 1
ATOM 3772 N N . THR A 1 457 ? -20.006 -3.193 52.619 1.00 82.38 457 THR A N 1
ATOM 3773 C CA . THR A 1 457 ? -20.248 -3.834 53.909 1.00 82.38 457 THR A CA 1
ATOM 3774 C C . THR A 1 457 ? -21.740 -4.114 54.020 1.00 82.38 457 THR A C 1
ATOM 3776 O O . THR A 1 457 ? -22.544 -3.184 54.000 1.00 82.38 457 THR A O 1
ATOM 3779 N N . PHE A 1 458 ? -22.108 -5.393 54.094 1.00 83.00 458 PHE A N 1
ATOM 3780 C CA . PHE A 1 458 ? -23.488 -5.816 54.325 1.00 83.00 458 PHE A CA 1
ATOM 3781 C C . PHE A 1 458 ? -23.933 -5.451 55.750 1.00 83.00 458 PHE A C 1
ATOM 3783 O O . PHE A 1 458 ? -23.111 -5.202 56.632 1.00 83.00 458 PHE A O 1
ATOM 3790 N N . SER A 1 459 ? -25.244 -5.458 55.997 1.00 84.69 459 SER A N 1
ATOM 3791 C CA . SER A 1 459 ? -25.828 -5.140 57.310 1.00 84.69 459 SER A CA 1
ATOM 3792 C C . SER A 1 459 ? -25.357 -6.058 58.446 1.00 84.69 459 SER A C 1
ATOM 3794 O O . SER A 1 459 ? -25.457 -5.689 59.610 1.00 84.69 459 SER A O 1
ATOM 3796 N N . ASP A 1 460 ? -24.843 -7.246 58.126 1.00 84.38 460 ASP A N 1
ATOM 3797 C CA . ASP A 1 460 ? -24.263 -8.213 59.064 1.00 84.38 460 ASP A CA 1
ATOM 3798 C C . ASP A 1 460 ? -22.730 -8.105 59.188 1.00 84.38 460 ASP A C 1
ATOM 3800 O O . ASP A 1 460 ? -22.070 -9.032 59.655 1.00 84.38 460 ASP A O 1
ATOM 3804 N N . ASN A 1 461 ? -22.161 -6.960 58.794 1.00 88.12 461 ASN A N 1
ATOM 3805 C CA . ASN A 1 461 ? -20.729 -6.648 58.814 1.00 88.12 461 ASN A CA 1
ATOM 3806 C C . ASN A 1 461 ? -19.856 -7.522 57.897 1.00 88.12 461 ASN A C 1
ATOM 3808 O O . ASN A 1 461 ? -18.628 -7.486 58.006 1.00 88.12 461 ASN A O 1
ATOM 3812 N N . GLU A 1 462 ? -20.442 -8.285 56.969 1.00 89.56 462 GLU A N 1
ATOM 3813 C CA . GLU A 1 462 ? -19.654 -8.913 55.910 1.00 89.56 462 GLU A CA 1
ATOM 3814 C C . GLU A 1 462 ? -19.060 -7.838 55.000 1.00 89.56 462 GLU A C 1
ATOM 3816 O O . GLU A 1 462 ? -19.793 -7.063 54.385 1.00 89.56 462 GLU A O 1
ATOM 3821 N N . HIS A 1 463 ? -17.734 -7.824 54.881 1.00 88.19 463 HIS A N 1
ATOM 3822 C CA . HIS A 1 463 ? -17.021 -6.918 53.995 1.00 88.19 463 HIS A CA 1
ATOM 3823 C C . HIS A 1 463 ? -16.568 -7.637 52.723 1.00 88.19 463 HIS A C 1
ATOM 3825 O O . HIS A 1 463 ? -15.927 -8.687 52.784 1.00 88.19 463 HIS A O 1
ATOM 3831 N N . VAL A 1 464 ? -16.867 -7.045 51.569 1.00 85.06 464 VAL A N 1
ATOM 3832 C CA . VAL A 1 464 ? -16.470 -7.547 50.251 1.00 85.06 464 VAL A CA 1
ATOM 3833 C C . VAL A 1 464 ? -15.727 -6.461 49.478 1.00 85.06 464 VAL A C 1
ATOM 3835 O O . VAL A 1 464 ? -16.043 -5.279 49.611 1.00 85.06 464 VAL A O 1
ATOM 3838 N N . THR A 1 465 ? -14.738 -6.867 48.674 1.00 78.94 465 THR A N 1
ATOM 3839 C CA . THR A 1 465 ? -13.824 -5.948 47.954 1.00 78.94 465 THR A CA 1
ATOM 3840 C C . THR A 1 465 ? -13.933 -6.055 46.428 1.00 78.94 465 THR A C 1
ATOM 3842 O O . THR A 1 465 ? -13.230 -5.381 45.669 1.00 78.94 465 THR A O 1
ATOM 3845 N N . SER A 1 466 ? -14.822 -6.921 45.941 1.00 76.31 466 SER A N 1
ATOM 3846 C CA . SER A 1 466 ? -15.004 -7.227 44.525 1.00 76.31 466 SER A CA 1
ATOM 3847 C C . SER A 1 466 ? -16.483 -7.342 44.180 1.00 76.31 466 SER A C 1
ATOM 3849 O O . SER A 1 466 ? -17.281 -7.861 44.955 1.00 76.31 466 SER A O 1
ATOM 3851 N N . GLN A 1 467 ? -16.846 -6.933 42.964 1.00 72.12 467 GLN A N 1
ATOM 3852 C CA . GLN A 1 467 ? -18.201 -7.128 42.444 1.00 72.12 467 GLN A CA 1
ATOM 3853 C C . GLN A 1 467 ? -18.602 -8.602 42.392 1.00 72.12 467 GLN A C 1
ATOM 3855 O O . GLN A 1 467 ? -19.745 -8.947 42.670 1.00 72.12 467 GLN A O 1
ATOM 3860 N N . PHE A 1 468 ? -17.652 -9.475 42.069 1.00 82.44 468 PHE A N 1
ATOM 3861 C CA . PHE A 1 468 ? -17.893 -10.912 42.014 1.00 82.44 468 PHE A CA 1
ATOM 3862 C C . PHE A 1 468 ? -18.149 -11.506 43.401 1.00 82.44 468 PHE A C 1
ATOM 3864 O O . PHE A 1 468 ? -18.977 -12.399 43.540 1.00 82.44 468 PHE A O 1
ATOM 3871 N N . GLU A 1 469 ? -17.472 -10.974 44.422 1.00 85.31 469 GLU A N 1
ATOM 3872 C CA . GLU A 1 469 ? -17.723 -11.336 45.816 1.00 85.31 469 GLU A CA 1
ATOM 3873 C C . GLU A 1 469 ? -19.097 -10.845 46.262 1.00 85.31 469 GLU A C 1
ATOM 3875 O O . GLU A 1 469 ? -19.872 -11.634 46.780 1.00 85.31 469 GLU A O 1
ATOM 3880 N N . TYR A 1 470 ? -19.441 -9.585 45.974 1.00 82.69 470 TYR A N 1
ATOM 3881 C CA . TYR A 1 470 ? -20.765 -9.037 46.272 1.00 82.69 470 TYR A CA 1
ATOM 3882 C C . TYR A 1 470 ? -21.893 -9.894 45.683 1.00 82.69 470 TYR A C 1
ATOM 3884 O O . TYR A 1 470 ? -22.822 -10.251 46.402 1.00 82.69 470 TYR A O 1
ATOM 3892 N N . MET A 1 471 ? -21.796 -10.264 44.400 1.00 80.69 471 MET A N 1
ATOM 3893 C CA . MET A 1 471 ? -22.799 -11.107 43.738 1.00 80.69 471 MET A CA 1
ATOM 3894 C C . MET A 1 471 ? -22.956 -12.465 44.429 1.00 80.69 471 MET A C 1
ATOM 3896 O O . MET A 1 471 ? -24.077 -12.937 44.610 1.00 80.69 471 MET A O 1
ATOM 3900 N N . PHE A 1 472 ? -21.841 -13.091 44.811 1.00 88.06 472 PHE A N 1
ATOM 3901 C CA . PHE A 1 472 ? -21.867 -14.397 45.457 1.00 88.06 472 PHE A CA 1
ATOM 3902 C C . PHE A 1 472 ? -22.421 -14.309 46.884 1.00 88.06 472 PHE A C 1
ATOM 3904 O O . PHE A 1 472 ? -23.363 -15.027 47.208 1.00 88.06 472 PHE A O 1
ATOM 3911 N N . SER A 1 473 ? -21.935 -13.372 47.704 1.00 90.19 473 SER A N 1
ATOM 3912 C CA . SER A 1 473 ? -22.441 -13.133 49.063 1.00 90.19 473 SER A CA 1
ATOM 3913 C C . SER A 1 473 ? -23.925 -12.767 49.075 1.00 90.19 473 SER A C 1
ATOM 3915 O O . SER A 1 473 ? -24.680 -13.297 49.887 1.00 90.19 473 SER A O 1
ATOM 3917 N N . LYS A 1 474 ? -24.375 -11.909 48.147 1.00 84.25 474 LYS A N 1
ATOM 3918 C CA . LYS A 1 474 ? -25.796 -11.563 47.997 1.00 84.25 474 LYS A CA 1
ATOM 3919 C C . LYS A 1 474 ? -26.631 -12.812 47.724 1.00 84.25 474 LYS A C 1
ATOM 3921 O O . LYS A 1 474 ? -27.646 -13.004 48.382 1.00 84.25 474 LYS A O 1
ATOM 3926 N N . TYR A 1 475 ? -26.178 -13.686 46.824 1.00 88.19 475 TYR A N 1
ATOM 3927 C CA . TYR A 1 475 ? -26.879 -14.934 46.527 1.00 88.19 475 TYR A CA 1
ATOM 3928 C C . TYR A 1 475 ? -26.986 -15.864 47.744 1.00 88.19 475 TYR A C 1
ATOM 3930 O O . TYR A 1 475 ? -28.059 -16.403 48.009 1.00 88.19 475 TYR A O 1
ATOM 3938 N N . LEU A 1 476 ? -25.898 -16.037 48.505 1.00 91.88 476 LEU A N 1
ATOM 3939 C CA . LEU A 1 476 ? -25.909 -16.862 49.721 1.00 91.88 476 LEU A CA 1
ATOM 3940 C C . LEU A 1 476 ? -26.943 -16.342 50.731 1.00 91.88 476 LEU A C 1
ATOM 3942 O O . LEU A 1 476 ? -27.740 -17.119 51.257 1.00 91.88 476 LEU A O 1
ATOM 3946 N N . LYS A 1 477 ? -26.994 -15.021 50.932 1.00 90.69 477 LYS A N 1
ATOM 3947 C CA . LYS A 1 477 ? -27.977 -14.378 51.816 1.00 90.69 477 LYS A CA 1
ATOM 3948 C C . LYS A 1 477 ? -29.408 -14.484 51.284 1.00 90.69 477 LYS A C 1
ATOM 3950 O O . LYS A 1 477 ? -30.314 -14.756 52.063 1.00 90.69 477 LYS A O 1
ATOM 3955 N N . GLU A 1 478 ? -29.628 -14.330 49.973 1.00 86.62 478 GLU A N 1
ATOM 3956 C CA . GLU A 1 478 ? -30.939 -14.541 49.325 1.00 86.62 478 GLU A CA 1
ATOM 3957 C C . GLU A 1 478 ? -31.461 -15.974 49.544 1.00 86.62 478 GLU A C 1
ATOM 3959 O O . GLU A 1 478 ? -32.669 -16.191 49.622 1.00 86.62 478 GLU A O 1
ATOM 3964 N N . LYS A 1 479 ? -30.557 -16.950 49.691 1.00 88.69 479 LYS A N 1
ATOM 3965 C CA . LYS A 1 479 ? -30.874 -18.347 50.024 1.00 88.69 479 LYS A CA 1
ATOM 3966 C C . LYS A 1 479 ? -31.018 -18.613 51.525 1.00 88.69 479 LYS A C 1
ATOM 3968 O O . LYS A 1 479 ? -31.270 -19.749 51.916 1.00 88.69 479 LYS A O 1
ATOM 3973 N N . GLY A 1 480 ? -30.895 -17.581 52.358 1.00 90.69 480 GLY A N 1
ATOM 3974 C CA . GLY A 1 480 ? -31.063 -17.663 53.806 1.00 90.69 480 GLY A CA 1
ATOM 3975 C C . GLY A 1 480 ? -29.812 -18.080 54.581 1.00 90.69 480 GLY A C 1
ATOM 3976 O O . GLY A 1 480 ? -29.913 -18.252 55.795 1.00 90.69 480 GLY A O 1
ATOM 3977 N N . LEU A 1 481 ? -28.649 -18.216 53.931 1.00 93.31 481 LEU A N 1
ATOM 3978 C CA . LEU A 1 481 ? -27.392 -18.506 54.624 1.00 93.31 481 LEU A CA 1
ATOM 3979 C C . LEU A 1 481 ? -26.873 -17.254 55.342 1.00 93.31 481 LEU A C 1
ATOM 3981 O O . LEU A 1 481 ? -26.894 -16.147 54.796 1.00 93.31 481 LEU A O 1
ATOM 3985 N N . LYS A 1 482 ? -26.359 -17.435 56.558 1.00 94.31 482 LYS A N 1
ATOM 3986 C CA . LYS A 1 482 ? -25.858 -16.359 57.417 1.00 94.31 482 LYS A CA 1
ATOM 3987 C C . LYS A 1 482 ? -24.333 -16.326 57.449 1.00 94.31 482 LYS A C 1
ATOM 3989 O O . LYS A 1 482 ? -23.670 -17.347 57.654 1.00 94.31 482 LYS A O 1
ATOM 3994 N N . TYR A 1 483 ? -23.778 -15.126 57.300 1.00 95.50 483 TYR A N 1
ATOM 3995 C CA . TYR A 1 483 ? -22.343 -14.889 57.412 1.00 95.50 483 TYR A CA 1
ATOM 3996 C C . TYR A 1 483 ? -21.831 -15.238 58.819 1.00 95.50 483 TYR A C 1
ATOM 3998 O O . TYR A 1 483 ? -22.492 -14.947 59.815 1.00 95.50 483 TYR A O 1
ATOM 4006 N N . ASN A 1 484 ? -20.654 -15.863 58.901 1.00 94.50 484 ASN A N 1
ATOM 4007 C CA . ASN A 1 484 ? -20.026 -16.397 60.119 1.00 94.50 484 ASN A CA 1
ATOM 4008 C C . ASN A 1 484 ? -20.822 -17.485 60.863 1.00 94.50 484 ASN A C 1
ATOM 4010 O O . ASN A 1 484 ? -20.480 -17.823 61.997 1.00 94.50 484 ASN A O 1
ATOM 4014 N N . ILE A 1 485 ? -21.855 -18.051 60.238 1.00 93.19 485 ILE A N 1
ATOM 4015 C CA . ILE A 1 485 ? -22.622 -19.179 60.778 1.00 93.19 485 ILE A CA 1
ATOM 4016 C C . ILE A 1 485 ? -22.630 -20.304 59.744 1.00 93.19 485 ILE A C 1
ATOM 4018 O O . ILE A 1 485 ? -22.040 -21.358 59.972 1.00 93.19 485 ILE A O 1
ATOM 4022 N N . ASP A 1 486 ? -23.240 -20.041 58.589 1.00 95.62 486 ASP A N 1
ATOM 4023 C CA . ASP A 1 486 ? -23.399 -21.011 57.505 1.00 95.62 486 ASP A CA 1
ATOM 4024 C C . ASP A 1 486 ? -22.301 -20.858 56.453 1.00 95.62 486 ASP A C 1
ATOM 4026 O O . ASP A 1 486 ? -21.934 -21.816 55.785 1.00 95.62 486 ASP A O 1
ATOM 4030 N N . TYR A 1 487 ? -21.736 -19.661 56.294 1.00 96.69 487 TYR A N 1
ATOM 4031 C CA . TYR A 1 487 ? -20.559 -19.465 55.455 1.00 96.69 487 TYR A CA 1
ATOM 4032 C C . TYR A 1 487 ? -19.579 -18.467 56.056 1.00 96.69 487 TYR A C 1
ATOM 4034 O O . TYR A 1 487 ? -19.944 -17.518 56.750 1.00 96.69 487 TYR A O 1
ATOM 4042 N N . PHE A 1 488 ? -18.309 -18.681 55.741 1.00 96.25 488 PHE A N 1
ATOM 4043 C CA . PHE A 1 488 ? -17.171 -17.933 56.249 1.00 96.25 488 PHE A CA 1
ATOM 4044 C C . PHE A 1 488 ? -16.341 -17.440 55.080 1.00 96.25 488 PHE A C 1
ATOM 4046 O O . PHE A 1 488 ? -16.203 -18.133 54.069 1.00 96.25 488 PHE A O 1
ATOM 4053 N N . ARG A 1 489 ? -15.753 -16.260 55.238 1.00 94.38 489 ARG A N 1
ATOM 4054 C CA . ARG A 1 489 ? -14.871 -15.666 54.241 1.00 94.38 489 ARG A CA 1
ATOM 4055 C C . ARG A 1 489 ? -13.420 -15.660 54.681 1.00 94.38 489 ARG A C 1
ATOM 4057 O O . ARG A 1 489 ? -13.125 -15.684 55.873 1.00 94.38 489 ARG A O 1
ATOM 4064 N N . ASP A 1 490 ? -12.529 -15.579 53.695 1.00 92.69 490 ASP A N 1
ATOM 4065 C CA . ASP A 1 490 ? -11.098 -15.345 53.900 1.00 92.69 490 ASP A CA 1
ATOM 4066 C C . ASP A 1 490 ? -10.461 -16.345 54.894 1.00 92.69 490 ASP A C 1
ATOM 4068 O O . ASP A 1 490 ? -9.567 -16.020 55.681 1.00 92.69 490 ASP A O 1
ATOM 4072 N N . VAL A 1 491 ? -10.910 -17.605 54.838 1.00 94.81 491 VAL A N 1
ATOM 4073 C CA . VAL A 1 491 ? -10.541 -18.663 55.788 1.00 94.81 491 VAL A CA 1
ATOM 4074 C C . VAL A 1 491 ? -9.146 -19.193 55.476 1.00 94.81 491 VAL A C 1
ATOM 4076 O O . VAL A 1 491 ? -8.878 -19.668 54.373 1.00 94.81 491 VAL A O 1
ATOM 4079 N N . LYS A 1 492 ? -8.233 -19.157 56.448 1.00 95.25 492 LYS A N 1
ATOM 4080 C CA . LYS A 1 492 ? -6.853 -19.635 56.263 1.00 95.25 492 LYS A CA 1
ATOM 4081 C C . LYS A 1 492 ? -6.818 -21.122 55.899 1.00 95.25 492 LYS A C 1
ATOM 4083 O O . LYS A 1 492 ? -7.332 -21.949 56.634 1.00 95.25 492 LYS A O 1
ATOM 4088 N N . TYR A 1 493 ? -6.087 -21.490 54.848 1.00 96.12 493 TYR A N 1
ATOM 4089 C CA . TYR A 1 493 ? -5.875 -22.891 54.449 1.00 96.12 493 TYR A CA 1
ATOM 4090 C C . TYR A 1 493 ? -5.262 -23.744 55.567 1.00 96.12 493 TYR A C 1
ATOM 4092 O O . TYR A 1 493 ? -5.496 -24.946 55.629 1.00 96.12 493 TYR A O 1
ATOM 4100 N N . SER A 1 494 ? -4.490 -23.135 56.471 1.00 93.75 494 SER A N 1
ATOM 4101 C CA . SER A 1 494 ? -3.889 -23.829 57.612 1.00 93.75 494 SER A CA 1
ATOM 4102 C C . SER A 1 494 ? -4.916 -24.339 58.628 1.00 93.75 494 SER A C 1
ATOM 4104 O O . SER A 1 494 ? -4.552 -25.142 59.478 1.00 93.75 494 SER A O 1
ATOM 4106 N N . THR A 1 495 ? -6.173 -23.874 58.586 1.00 92.94 495 THR A N 1
ATOM 4107 C CA . THR A 1 495 ? -7.219 -24.334 59.516 1.00 92.94 495 THR A CA 1
ATOM 4108 C C . THR A 1 495 ? -7.882 -25.631 59.067 1.00 92.94 495 THR A C 1
ATOM 4110 O O . THR A 1 495 ? -8.437 -26.332 59.903 1.00 92.94 495 THR A O 1
ATOM 4113 N N . PHE A 1 496 ? -7.811 -25.970 57.776 1.00 93.00 496 PHE A N 1
ATOM 4114 C CA . PHE A 1 496 ? -8.471 -27.154 57.213 1.00 93.00 496 PHE A CA 1
ATOM 4115 C C . PHE A 1 496 ? -7.543 -28.059 56.385 1.00 93.00 496 PHE A C 1
ATOM 4117 O O . PHE A 1 496 ? -7.977 -29.100 55.900 1.00 93.00 496 PHE A O 1
ATOM 4124 N N . ILE A 1 497 ? -6.259 -27.706 56.238 1.00 93.38 497 ILE A N 1
ATOM 4125 C CA . ILE A 1 497 ? -5.239 -28.553 55.604 1.00 93.38 497 ILE A CA 1
ATOM 4126 C C . ILE A 1 497 ? -4.116 -28.847 56.609 1.00 93.38 497 ILE A C 1
ATOM 4128 O O . ILE A 1 497 ? -3.268 -27.978 56.834 1.00 93.38 497 ILE A O 1
ATOM 4132 N N . PRO A 1 498 ? -4.044 -30.075 57.164 1.00 85.75 498 PRO A N 1
ATOM 4133 C CA . PRO A 1 498 ? -3.150 -30.414 58.279 1.00 85.75 498 PRO A CA 1
ATOM 4134 C C . PRO A 1 498 ? -1.663 -30.098 58.048 1.00 85.75 498 PRO A C 1
ATOM 4136 O O . PRO A 1 498 ? -0.954 -29.702 58.968 1.00 85.75 498 PRO A O 1
ATOM 4139 N N . ASN A 1 499 ? -1.185 -30.232 56.807 1.00 86.94 499 ASN A N 1
ATOM 4140 C CA . ASN A 1 499 ? 0.234 -30.078 56.461 1.00 86.94 499 ASN A CA 1
ATOM 4141 C C . ASN A 1 499 ? 0.592 -28.702 55.872 1.00 86.94 499 ASN A C 1
ATOM 4143 O O . ASN A 1 499 ? 1.729 -28.483 55.446 1.00 86.94 499 ASN A O 1
ATOM 4147 N N . TYR A 1 500 ? -0.353 -27.762 55.815 1.00 91.25 500 TYR A N 1
ATOM 4148 C CA . TYR A 1 500 ? -0.125 -26.452 55.214 1.00 91.25 500 TYR A CA 1
ATOM 4149 C C . TYR A 1 500 ? 0.149 -25.375 56.274 1.00 91.25 500 TYR A C 1
ATOM 4151 O O . TYR A 1 500 ? -0.738 -24.979 57.022 1.00 91.25 500 TYR A O 1
ATOM 4159 N N . LYS A 1 501 ? 1.379 -24.842 56.296 1.00 89.38 501 LYS A N 1
ATOM 4160 C CA . LYS A 1 501 ? 1.826 -23.792 57.242 1.00 89.38 501 LYS A CA 1
ATOM 4161 C C . LYS A 1 501 ? 1.922 -22.383 56.637 1.00 89.38 501 LYS A C 1
ATOM 4163 O O . LYS A 1 501 ? 2.561 -21.507 57.209 1.00 89.38 501 LYS A O 1
ATOM 4168 N N . GLY A 1 502 ? 1.386 -22.172 55.435 1.00 89.44 502 GLY A N 1
ATOM 4169 C CA . GLY A 1 502 ? 1.445 -20.865 54.774 1.00 89.44 502 GLY A CA 1
ATOM 4170 C C . GLY A 1 502 ? 0.248 -19.964 55.096 1.00 89.44 502 GLY A C 1
ATOM 4171 O O . GLY A 1 502 ? -0.686 -20.367 55.778 1.00 89.44 502 GLY A O 1
ATOM 4172 N N . ASN A 1 503 ? 0.254 -18.755 54.530 1.00 90.06 503 ASN A N 1
ATOM 4173 C CA . ASN A 1 503 ? -0.761 -17.718 54.772 1.00 90.06 503 ASN A CA 1
ATOM 4174 C C . ASN A 1 503 ? -1.747 -17.550 53.597 1.00 90.06 503 ASN A C 1
ATOM 4176 O O . ASN A 1 503 ? -2.102 -16.430 53.233 1.00 90.06 503 ASN A O 1
ATOM 4180 N N . MET A 1 504 ? -2.126 -18.636 52.916 1.00 92.81 504 MET A N 1
ATOM 4181 C CA . MET A 1 504 ? -3.193 -18.574 51.908 1.00 92.81 504 MET A CA 1
ATOM 4182 C C . MET A 1 504 ? -4.565 -18.637 52.574 1.00 92.81 504 MET A C 1
ATOM 4184 O O . MET A 1 504 ? -4.761 -19.431 53.488 1.00 92.81 504 MET A O 1
ATOM 4188 N N . ASN A 1 505 ? -5.505 -17.850 52.053 1.00 94.00 505 ASN A N 1
ATOM 4189 C CA . ASN A 1 505 ? -6.909 -17.843 52.459 1.00 94.00 505 ASN A CA 1
ATOM 4190 C C . ASN A 1 505 ? -7.777 -18.399 51.329 1.00 94.00 505 ASN A C 1
ATOM 4192 O O . ASN A 1 505 ? -7.449 -18.172 50.164 1.00 94.00 505 ASN A O 1
ATOM 4196 N N . CYS A 1 506 ? -8.834 -19.121 51.681 1.00 94.75 506 CYS A N 1
ATOM 4197 C CA . CYS A 1 506 ? -9.926 -19.540 50.811 1.00 94.75 506 CYS A CA 1
ATOM 4198 C C . CYS A 1 506 ? -10.994 -18.456 50.830 1.00 94.75 506 CYS A C 1
ATOM 4200 O O . CYS A 1 506 ? -11.319 -17.959 51.910 1.00 94.75 506 CYS A O 1
ATOM 4202 N N . ASP A 1 507 ? -11.516 -18.092 49.661 1.00 94.56 507 ASP A N 1
ATOM 4203 C CA . ASP A 1 507 ? -12.405 -16.936 49.555 1.00 94.56 507 ASP A CA 1
ATOM 4204 C C . ASP A 1 507 ? -13.716 -17.200 50.306 1.00 94.56 507 ASP A C 1
ATOM 4206 O O . ASP A 1 507 ? -14.122 -16.360 51.106 1.00 94.56 507 ASP A O 1
ATOM 4210 N N . TYR A 1 508 ? -14.313 -18.390 50.134 1.00 96.69 508 TYR A N 1
ATOM 4211 C CA . TYR A 1 508 ? -15.458 -18.842 50.934 1.00 96.69 508 TYR A CA 1
ATOM 4212 C C . TYR A 1 508 ? -15.307 -20.289 51.405 1.00 96.69 508 TYR A C 1
ATOM 4214 O O . TYR A 1 508 ? -14.798 -21.148 50.680 1.00 96.69 508 TYR A O 1
ATOM 4222 N N . VAL A 1 509 ? -15.822 -20.555 52.603 1.00 96.69 509 VAL A N 1
ATOM 4223 C CA . VAL A 1 509 ? -16.094 -21.889 53.146 1.00 96.69 509 VAL A CA 1
ATOM 4224 C C . VAL A 1 509 ? -17.561 -21.921 53.544 1.00 96.69 509 VAL A C 1
ATOM 4226 O O . VAL A 1 509 ? -17.984 -21.111 54.361 1.00 96.69 509 VAL A O 1
ATOM 4229 N N . ILE A 1 510 ? -18.339 -22.817 52.945 1.00 96.75 510 ILE A N 1
ATOM 4230 C CA . ILE A 1 510 ? -19.792 -22.897 53.118 1.00 96.75 510 ILE A CA 1
ATOM 4231 C C . ILE A 1 510 ? -20.132 -24.226 53.782 1.00 96.75 510 ILE A C 1
ATOM 4233 O O . ILE A 1 510 ? -19.696 -25.279 53.320 1.00 96.75 510 ILE A O 1
ATOM 4237 N N . HIS A 1 511 ? -20.906 -24.169 54.855 1.00 94.62 511 HIS A N 1
ATOM 4238 C CA . HIS A 1 511 ? -21.467 -25.301 55.573 1.00 94.62 511 HIS A CA 1
ATOM 4239 C C . HIS A 1 511 ? -22.940 -25.427 55.184 1.00 94.62 511 HIS A C 1
ATOM 4241 O O . HIS A 1 511 ? -23.755 -24.575 55.523 1.00 94.62 511 HIS A O 1
ATOM 4247 N N . ILE A 1 512 ? -23.280 -26.482 54.448 1.00 91.06 512 ILE A N 1
ATOM 4248 C CA . ILE A 1 512 ? -24.654 -26.734 54.004 1.00 91.06 512 ILE A CA 1
ATOM 4249 C C . ILE A 1 5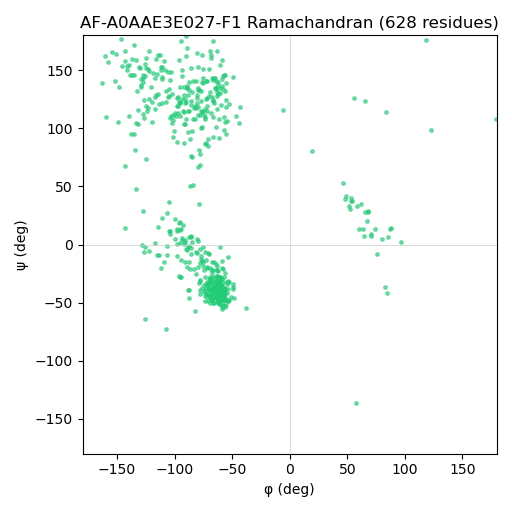12 ? -24.897 -28.240 53.922 1.00 91.06 512 ILE A C 1
ATOM 4251 O O . ILE A 1 512 ? -24.034 -28.984 53.457 1.00 91.06 512 ILE A O 1
ATOM 4255 N N . ASP A 1 513 ? -26.040 -28.704 54.430 1.00 86.38 513 ASP A N 1
ATOM 4256 C CA . ASP A 1 513 ? -26.464 -30.114 54.408 1.00 86.38 513 ASP A CA 1
ATOM 4257 C C . ASP A 1 513 ? -25.390 -31.113 54.888 1.00 86.38 513 ASP A C 1
ATOM 4259 O O . ASP A 1 513 ? -25.166 -32.169 54.292 1.00 86.38 513 ASP A O 1
ATOM 4263 N N . GLY A 1 514 ? -24.667 -30.758 55.958 1.00 85.88 514 GLY A N 1
ATOM 4264 C CA . GLY A 1 514 ? -23.594 -31.583 56.532 1.00 85.88 514 GLY A CA 1
ATOM 4265 C C . GLY A 1 514 ? -22.324 -31.679 55.674 1.00 85.88 514 GLY A C 1
ATOM 4266 O O . GLY A 1 514 ? -21.420 -32.447 56.001 1.00 85.88 514 GLY A O 1
ATOM 4267 N N . LYS A 1 515 ? -22.233 -30.907 54.586 1.00 90.75 515 LYS A N 1
ATOM 4268 C CA . LYS A 1 515 ? -21.067 -30.818 53.702 1.00 90.75 515 LYS A CA 1
ATOM 4269 C C . LYS A 1 515 ? -20.367 -29.476 53.876 1.00 90.75 515 LYS A C 1
ATOM 4271 O O . LYS A 1 515 ? -20.992 -28.457 54.162 1.00 90.75 515 LYS A O 1
ATOM 4276 N N . ILE A 1 516 ? -19.056 -29.488 53.647 1.00 94.75 516 ILE A N 1
ATOM 4277 C CA . ILE A 1 516 ? -18.225 -28.285 53.608 1.00 94.75 516 ILE A CA 1
ATOM 4278 C C . ILE A 1 516 ? -17.771 -28.067 52.168 1.00 94.75 516 ILE A C 1
ATOM 4280 O O . ILE A 1 516 ? -17.145 -28.946 51.572 1.00 94.75 516 ILE A O 1
ATOM 4284 N N . ILE A 1 517 ? -18.098 -26.902 51.616 1.00 95.38 517 ILE A N 1
ATOM 4285 C CA . ILE A 1 517 ? -17.796 -26.513 50.239 1.00 95.38 517 ILE A CA 1
ATOM 4286 C C . ILE A 1 517 ? -16.810 -25.344 50.255 1.00 95.38 517 ILE A C 1
ATOM 4288 O O . ILE A 1 517 ? -17.044 -24.334 50.916 1.00 95.38 517 ILE A O 1
ATOM 4292 N N . TYR A 1 518 ? -15.726 -25.462 49.493 1.00 96.38 518 TYR A N 1
ATOM 4293 C CA . TYR A 1 518 ? -14.680 -24.443 49.378 1.00 96.38 518 TYR A CA 1
ATOM 4294 C C . TYR A 1 518 ? -14.785 -23.714 48.034 1.00 96.38 518 TYR A C 1
ATOM 4296 O O . TYR A 1 518 ? -14.788 -24.354 46.981 1.00 96.38 518 TYR A O 1
ATOM 4304 N N . ILE A 1 519 ? -14.845 -22.382 48.045 1.00 96.25 519 ILE A N 1
ATOM 4305 C CA . ILE A 1 519 ? -14.986 -21.571 46.827 1.00 96.25 519 ILE A CA 1
ATOM 4306 C C . ILE A 1 519 ? -13.812 -20.607 46.682 1.00 96.25 519 ILE A C 1
ATOM 4308 O O . ILE A 1 519 ? -13.417 -19.929 47.629 1.00 96.25 519 ILE A O 1
ATOM 4312 N N . GLU A 1 520 ? -13.295 -20.525 45.459 1.00 95.69 520 GLU A N 1
ATOM 4313 C CA . GLU A 1 520 ? -12.270 -19.576 45.022 1.00 95.69 520 GLU A CA 1
ATOM 4314 C C . GLU A 1 520 ? -12.815 -18.751 43.850 1.00 95.69 520 GLU A C 1
ATOM 4316 O O . GLU A 1 520 ? -13.233 -19.323 42.843 1.00 95.69 520 GLU A O 1
ATOM 4321 N N . ILE A 1 521 ? -12.799 -17.420 43.941 1.00 92.12 521 ILE A N 1
ATOM 4322 C CA . ILE A 1 521 ? -13.302 -16.515 42.901 1.00 92.12 521 ILE A CA 1
ATOM 4323 C C . ILE A 1 521 ? -12.129 -15.926 42.105 1.00 92.12 521 ILE A C 1
ATOM 4325 O O . ILE A 1 521 ? -11.432 -14.992 42.508 1.00 92.12 521 ILE A O 1
ATOM 4329 N N . ALA A 1 522 ? -11.940 -16.427 40.885 1.00 89.25 522 ALA A N 1
ATOM 4330 C CA . ALA A 1 522 ? -10.813 -16.105 40.012 1.00 89.25 522 ALA A CA 1
ATOM 4331 C C . ALA A 1 522 ? -11.032 -14.843 39.147 1.00 89.25 522 ALA A C 1
ATOM 4333 O O . ALA A 1 522 ? -10.801 -14.850 37.932 1.00 89.25 522 ALA A O 1
ATOM 4334 N N . GLY A 1 523 ? -11.448 -13.724 39.754 1.00 80.38 523 GLY A N 1
ATOM 4335 C CA . GLY A 1 523 ? -11.813 -12.492 39.031 1.00 80.38 523 GLY A CA 1
ATOM 4336 C C . GLY A 1 523 ? -10.701 -11.921 38.132 1.00 80.38 523 GLY A C 1
ATOM 4337 O O . GLY A 1 523 ? -10.940 -11.530 36.984 1.00 80.38 523 GLY A O 1
ATOM 4338 N N . ILE A 1 524 ? -9.451 -11.942 38.613 1.00 79.81 524 ILE A N 1
ATOM 4339 C CA . ILE A 1 524 ? -8.271 -11.409 37.900 1.00 79.81 524 ILE A CA 1
ATOM 4340 C C . ILE A 1 524 ? -7.964 -12.194 36.609 1.00 79.81 524 ILE A C 1
ATOM 4342 O O . ILE A 1 524 ? -7.429 -11.631 35.644 1.00 79.81 524 ILE A O 1
ATOM 4346 N N . LEU A 1 525 ? -8.330 -13.479 36.564 1.00 78.88 525 LEU A N 1
ATOM 4347 C CA . LEU A 1 525 ? -8.101 -14.382 35.433 1.00 78.88 525 LEU A CA 1
ATOM 4348 C C . LEU A 1 525 ? -9.329 -14.561 34.536 1.00 78.88 525 LEU A C 1
ATOM 4350 O O . LEU A 1 525 ? -9.382 -15.533 33.790 1.00 78.88 525 LEU A O 1
ATOM 4354 N N . SER A 1 526 ? -10.278 -13.620 34.557 1.00 69.44 526 SER A N 1
ATOM 4355 C CA . SER A 1 526 ? -11.517 -13.650 33.758 1.00 69.44 526 SER A CA 1
ATOM 4356 C C . SER A 1 526 ? -11.373 -14.212 32.335 1.00 69.44 526 SER A C 1
ATOM 4358 O O . SER A 1 526 ? -12.046 -15.169 31.969 1.00 69.44 526 SER A O 1
ATOM 4360 N N . GLU A 1 527 ? -10.452 -13.663 31.543 1.00 71.06 527 GLU A N 1
ATOM 4361 C CA . GLU A 1 527 ? -10.220 -14.057 30.142 1.00 71.06 527 GLU A CA 1
ATOM 4362 C C . GLU A 1 527 ? -9.369 -15.336 29.980 1.00 71.06 527 GLU A C 1
ATOM 4364 O O . GLU A 1 527 ? -9.197 -15.837 28.870 1.00 71.06 527 GLU A O 1
ATOM 4369 N N . TYR A 1 528 ? -8.814 -15.864 31.071 1.00 79.19 528 TYR A N 1
ATOM 4370 C CA . TYR A 1 528 ? -7.761 -16.882 31.077 1.00 79.19 528 TYR A CA 1
ATOM 4371 C C . TYR A 1 528 ? -8.205 -18.228 31.666 1.00 79.19 528 TYR A C 1
ATOM 4373 O O . TYR A 1 528 ? -7.352 -19.073 31.921 1.00 79.19 528 TYR A O 1
ATOM 4381 N N . LYS A 1 529 ? -9.511 -18.481 31.837 1.00 85.19 529 LYS A N 1
ATOM 4382 C CA . LYS A 1 529 ? -10.019 -19.765 32.363 1.00 85.19 529 LYS A CA 1
ATOM 4383 C C . LYS A 1 529 ? -9.511 -20.989 31.582 1.00 85.19 529 LYS A C 1
ATOM 4385 O O . LYS A 1 529 ? -8.950 -21.904 32.174 1.00 85.19 529 LYS A O 1
ATOM 4390 N N . THR A 1 530 ? -9.593 -20.982 30.249 1.00 83.94 530 THR A N 1
ATOM 4391 C CA . THR A 1 530 ? -9.044 -22.069 29.407 1.00 83.94 530 THR A CA 1
ATOM 4392 C C . THR A 1 530 ? -7.537 -22.226 29.567 1.00 83.94 530 THR A C 1
ATOM 4394 O O . THR A 1 530 ? -7.020 -23.333 29.500 1.00 83.94 530 THR A O 1
ATOM 4397 N N . TRP A 1 531 ? -6.818 -21.127 29.796 1.00 86.31 531 TRP A N 1
ATOM 4398 C CA . TRP A 1 531 ? -5.369 -21.155 29.975 1.00 86.31 531 TRP A CA 1
ATOM 4399 C C . TRP A 1 531 ? -4.994 -21.710 31.345 1.00 86.31 531 TRP A C 1
ATOM 4401 O O . TRP A 1 531 ? -3.994 -22.409 31.450 1.00 86.31 531 TRP A O 1
ATOM 4411 N N . PHE A 1 532 ? -5.796 -21.432 32.374 1.00 89.75 532 PHE A N 1
ATOM 4412 C CA . PHE A 1 532 ? -5.633 -22.017 33.699 1.00 89.75 532 PHE A CA 1
ATOM 4413 C C . PHE A 1 532 ? -5.721 -23.548 33.628 1.00 89.75 532 PHE A C 1
ATOM 4415 O O . PHE A 1 532 ? -4.742 -24.212 33.963 1.00 89.75 532 PHE A O 1
ATOM 4422 N N . TYR A 1 533 ? -6.811 -24.094 33.075 1.00 88.56 533 TYR A N 1
ATOM 4423 C CA . TYR A 1 533 ? -6.997 -25.548 32.971 1.00 88.56 533 TYR A CA 1
ATOM 4424 C C . TYR A 1 533 ? -6.054 -26.228 31.966 1.00 88.56 533 TYR A C 1
ATOM 4426 O O . TYR A 1 533 ? -5.644 -27.362 32.186 1.00 88.56 533 TYR A O 1
ATOM 4434 N N . ALA A 1 534 ? -5.635 -25.536 30.900 1.00 87.44 534 ALA A N 1
ATOM 4435 C CA . ALA A 1 534 ? -4.605 -26.033 29.979 1.00 87.44 534 ALA A CA 1
ATOM 4436 C C . ALA A 1 534 ? -3.165 -25.858 30.510 1.00 87.44 534 ALA A C 1
ATOM 4438 O O . ALA A 1 534 ? -2.209 -26.122 29.782 1.00 87.44 534 ALA A O 1
ATOM 4439 N N . ASN A 1 535 ? -2.998 -25.346 31.736 1.00 88.62 535 ASN A N 1
ATOM 4440 C CA . ASN A 1 535 ? -1.713 -24.986 32.339 1.00 88.62 535 ASN A CA 1
ATOM 4441 C C . ASN A 1 535 ? -0.807 -24.132 31.422 1.00 88.62 535 ASN A C 1
ATOM 4443 O O . ASN A 1 535 ? 0.412 -24.299 31.355 1.00 88.62 535 ASN A O 1
ATOM 4447 N N . LYS A 1 536 ? -1.410 -23.191 30.693 1.00 90.12 536 LYS A N 1
ATOM 4448 C CA . LYS A 1 536 ? -0.726 -22.299 29.757 1.00 90.12 536 LYS A CA 1
ATOM 4449 C C . LYS A 1 536 ? -0.286 -21.010 30.453 1.00 90.12 536 LYS A C 1
ATOM 4451 O O . LYS A 1 536 ? -1.107 -20.284 31.013 1.00 90.12 536 LYS A O 1
ATOM 4456 N N . ALA A 1 537 ? 1.005 -20.690 30.361 1.00 89.19 537 ALA A N 1
ATOM 4457 C CA . ALA A 1 537 ? 1.583 -19.488 30.964 1.00 89.19 537 ALA A CA 1
ATOM 4458 C C . ALA A 1 537 ? 1.086 -18.179 30.313 1.00 89.19 537 ALA A C 1
ATOM 4460 O O . ALA A 1 537 ? 0.933 -18.083 29.090 1.00 89.19 537 ALA A O 1
ATOM 4461 N N . ILE A 1 538 ? 0.888 -17.139 31.130 1.00 88.00 538 ILE A N 1
ATOM 4462 C CA . ILE A 1 538 ? 0.457 -15.798 30.706 1.00 88.00 538 ILE A CA 1
ATOM 4463 C C . ILE A 1 538 ? 1.682 -14.879 30.575 1.00 88.00 538 ILE A C 1
ATOM 4465 O O . ILE A 1 538 ? 2.053 -14.155 31.496 1.00 88.00 538 ILE A O 1
ATOM 4469 N N . SER A 1 539 ? 2.308 -14.855 29.397 1.00 82.69 539 SER A N 1
ATOM 4470 C CA . SER A 1 539 ? 3.537 -14.072 29.165 1.00 82.69 539 SER A CA 1
ATOM 4471 C C . SER A 1 539 ? 3.331 -12.551 29.161 1.00 82.69 539 SER A C 1
ATOM 4473 O O . SER A 1 539 ? 4.234 -11.797 29.517 1.00 82.69 539 SER A O 1
ATOM 4475 N N . ARG A 1 540 ? 2.136 -12.079 28.785 1.00 82.50 540 ARG A N 1
ATOM 4476 C CA . ARG A 1 540 ? 1.837 -10.643 28.615 1.00 82.50 540 ARG A CA 1
ATOM 4477 C C . ARG A 1 540 ? 1.620 -9.883 29.927 1.00 82.50 540 ARG A C 1
ATOM 4479 O O . ARG A 1 540 ? 1.557 -8.660 29.906 1.00 82.50 540 ARG A O 1
ATOM 4486 N N . SER A 1 541 ? 1.462 -10.573 31.059 1.00 82.75 541 SER A N 1
ATOM 4487 C CA . SER A 1 541 ? 1.194 -9.931 32.351 1.00 82.75 541 SER A CA 1
ATOM 4488 C C . SER A 1 541 ? 1.786 -10.731 33.509 1.00 82.75 541 SER A C 1
ATOM 4490 O O . SER A 1 541 ? 1.234 -11.745 33.936 1.00 82.75 541 SER A O 1
ATOM 4492 N N . LYS A 1 542 ? 2.894 -10.222 34.066 1.00 86.94 542 LYS A N 1
ATOM 4493 C CA . LYS A 1 542 ? 3.583 -10.835 35.215 1.00 86.94 542 LYS A CA 1
ATOM 4494 C C . LYS A 1 542 ? 2.679 -10.950 36.450 1.00 86.94 542 LYS A C 1
ATOM 4496 O O . LYS A 1 542 ? 2.784 -11.923 37.186 1.00 86.94 542 LYS A O 1
ATOM 4501 N N . SER A 1 543 ? 1.792 -9.979 36.691 1.00 82.75 543 SER A N 1
ATOM 4502 C CA . SER A 1 543 ? 0.855 -10.015 37.825 1.00 82.75 543 SER A CA 1
ATOM 4503 C C . SER A 1 543 ? -0.197 -11.114 37.668 1.00 82.75 543 SER A C 1
ATOM 4505 O O . SER A 1 543 ? -0.420 -11.869 38.613 1.00 82.75 543 SER A O 1
ATOM 4507 N N . LYS A 1 544 ? -0.786 -11.256 36.473 1.00 87.50 544 LYS A N 1
ATOM 4508 C CA . LYS A 1 544 ? -1.754 -12.323 36.178 1.00 87.50 544 LYS A CA 1
ATOM 4509 C C . LYS A 1 544 ? -1.112 -13.705 36.225 1.00 87.50 544 LYS A C 1
ATOM 4511 O O . LYS A 1 544 ? -1.713 -14.618 36.775 1.00 87.50 544 LYS A O 1
ATOM 4516 N N . GLU A 1 545 ? 0.116 -13.857 35.731 1.00 91.75 545 GLU A N 1
ATOM 4517 C CA . GLU A 1 545 ? 0.837 -15.132 35.831 1.00 91.75 545 GLU A CA 1
ATOM 4518 C C . GLU A 1 545 ? 1.135 -15.514 37.288 1.00 91.75 545 GLU A C 1
ATOM 4520 O O . GLU A 1 545 ? 0.875 -16.650 37.680 1.00 91.75 545 GLU A O 1
ATOM 4525 N N . ARG A 1 546 ? 1.583 -14.568 38.129 1.00 91.50 546 ARG A N 1
ATOM 4526 C CA . ARG A 1 546 ? 1.754 -14.823 39.573 1.00 91.50 546 ARG A CA 1
ATOM 4527 C C . ARG A 1 546 ? 0.445 -15.248 40.241 1.00 91.50 546 ARG A C 1
ATOM 4529 O O . ARG A 1 546 ? 0.444 -16.173 41.050 1.00 91.50 546 ARG A O 1
ATOM 4536 N N . TYR A 1 547 ? -0.668 -14.601 39.890 1.00 91.94 547 TYR A N 1
ATOM 4537 C CA . TYR A 1 547 ? -1.987 -14.982 40.397 1.00 91.94 547 TYR A CA 1
ATOM 4538 C C . TYR A 1 547 ? -2.389 -16.392 39.926 1.00 91.94 547 TYR A C 1
ATOM 4540 O O . TYR A 1 547 ? -2.822 -17.197 40.745 1.00 91.94 547 TYR A O 1
ATOM 4548 N N . ARG A 1 548 ? -2.167 -16.735 38.647 1.00 93.50 548 ARG A N 1
ATOM 4549 C CA . ARG A 1 548 ? -2.410 -18.080 38.088 1.00 93.50 548 ARG A CA 1
ATOM 4550 C C . ARG A 1 548 ? -1.638 -19.161 38.833 1.00 93.50 548 ARG A C 1
ATOM 4552 O O . ARG A 1 548 ? -2.226 -20.167 39.212 1.00 93.50 548 ARG A O 1
ATOM 4559 N N . GLN A 1 549 ? -0.353 -18.939 39.092 1.00 93.50 549 GLN A N 1
ATOM 4560 C CA . GLN A 1 549 ? 0.486 -19.878 39.841 1.00 93.50 549 GLN A CA 1
ATOM 4561 C C . GLN A 1 549 ? 0.006 -20.049 41.290 1.00 93.50 549 GLN A C 1
ATOM 4563 O O . GLN A 1 549 ? -0.042 -21.170 41.797 1.00 93.50 549 GLN A O 1
ATOM 4568 N N . LYS A 1 550 ? -0.406 -18.956 41.951 1.00 93.25 550 LYS A N 1
ATOM 4569 C CA . LYS A 1 550 ? -0.989 -19.010 43.301 1.00 93.25 550 LYS A CA 1
ATOM 4570 C C . LYS A 1 550 ? -2.304 -19.798 43.315 1.00 93.25 550 LYS A C 1
ATOM 4572 O O . LYS A 1 550 ? -2.484 -20.640 44.190 1.00 93.25 550 LYS A O 1
ATOM 4577 N N . LEU A 1 551 ? -3.188 -19.562 42.345 1.00 94.88 551 LEU A N 1
ATOM 4578 C CA . LEU A 1 551 ? -4.457 -20.283 42.217 1.00 94.88 551 LEU A CA 1
ATOM 4579 C C . LEU A 1 551 ? -4.240 -21.773 41.913 1.00 94.88 551 LEU A C 1
ATOM 4581 O O . LEU A 1 551 ? -4.918 -22.613 42.486 1.00 94.88 551 LEU A O 1
ATOM 4585 N N . PHE A 1 552 ? -3.238 -22.117 41.101 1.00 94.00 552 PHE A N 1
ATOM 4586 C CA . PHE A 1 552 ? -2.876 -23.513 40.833 1.00 94.00 552 PHE A CA 1
ATOM 4587 C C . PHE A 1 552 ? -2.391 -24.229 42.103 1.00 94.00 552 PHE A C 1
ATOM 4589 O O . PHE A 1 552 ? -2.735 -25.380 42.356 1.00 94.00 552 PHE A O 1
ATOM 4596 N N . LYS A 1 553 ? -1.633 -23.528 42.957 1.00 94.00 553 LYS A N 1
ATOM 4597 C CA . LYS A 1 553 ? -1.222 -24.051 44.268 1.00 94.00 553 LYS A CA 1
ATOM 4598 C C . LYS A 1 553 ? -2.419 -24.276 45.199 1.00 94.00 553 LYS A C 1
ATOM 4600 O O . LYS A 1 553 ? -2.450 -25.286 45.895 1.00 94.00 553 LYS A O 1
ATOM 4605 N N . LYS A 1 554 ? -3.384 -23.350 45.213 1.00 94.94 554 LYS A N 1
ATOM 4606 C CA . LYS A 1 554 ? -4.648 -23.483 45.955 1.00 94.94 554 LYS A CA 1
ATOM 4607 C C . LYS A 1 554 ? -5.442 -24.701 45.477 1.00 94.94 554 LYS A C 1
ATOM 4609 O O . LYS A 1 554 ? -5.762 -25.570 46.279 1.00 94.94 554 LYS A O 1
ATOM 4614 N N . GLU A 1 555 ? -5.645 -24.818 44.166 1.00 94.56 555 GLU A N 1
ATOM 4615 C CA . GLU A 1 555 ? -6.320 -25.960 43.546 1.00 94.56 555 GLU A CA 1
ATOM 4616 C C . GLU A 1 555 ? -5.658 -27.292 43.914 1.00 94.56 555 GLU A C 1
ATOM 4618 O O . GLU A 1 555 ? -6.335 -28.235 44.320 1.00 94.56 555 GLU A O 1
ATOM 4623 N N . PHE A 1 556 ? -4.329 -27.360 43.805 1.00 94.25 556 PHE A N 1
ATOM 4624 C CA . PHE A 1 556 ? -3.566 -28.554 44.148 1.00 94.25 556 PHE A CA 1
ATOM 4625 C C . PHE A 1 556 ? -3.803 -28.986 45.597 1.00 94.25 556 PHE A C 1
ATOM 4627 O O . PHE A 1 556 ? -3.999 -30.171 45.848 1.00 94.25 556 PHE A O 1
ATOM 4634 N N . LEU A 1 557 ? -3.810 -28.039 46.539 1.00 94.56 557 LEU A N 1
ATOM 4635 C CA . LEU A 1 557 ? -4.052 -28.312 47.955 1.00 94.56 557 LEU A CA 1
ATOM 4636 C C . LEU A 1 557 ? -5.481 -28.801 48.219 1.00 94.56 557 LEU A C 1
ATOM 4638 O O . LEU A 1 557 ? -5.660 -29.778 48.941 1.00 94.56 557 LEU A O 1
ATOM 4642 N N . LEU A 1 558 ? -6.487 -28.166 47.615 1.00 93.69 558 LEU A N 1
ATOM 4643 C CA . LEU A 1 558 ? -7.883 -28.591 47.753 1.00 93.69 558 LEU A CA 1
ATOM 4644 C C . LEU A 1 558 ? -8.087 -30.005 47.185 1.00 93.69 558 LEU A C 1
ATOM 4646 O O . LEU A 1 558 ? -8.723 -30.855 47.807 1.00 93.69 558 LEU A O 1
ATOM 4650 N N . LYS A 1 559 ? -7.484 -30.280 46.022 1.00 92.31 559 LYS A N 1
ATOM 4651 C CA . LYS A 1 559 ? -7.561 -31.575 45.341 1.00 92.31 559 LYS A CA 1
ATOM 4652 C C . LYS A 1 559 ? -6.835 -32.687 46.095 1.00 92.31 559 LYS A C 1
ATOM 4654 O O . LYS A 1 559 ? -7.386 -33.774 46.227 1.00 92.31 559 LYS A O 1
ATOM 4659 N N . SER A 1 560 ? -5.616 -32.443 46.577 1.00 93.31 560 SER A N 1
ATOM 4660 C CA . SER A 1 560 ? -4.809 -33.468 47.258 1.00 93.31 560 SER A CA 1
ATOM 4661 C C . SER A 1 560 ? -5.360 -33.868 48.627 1.00 93.31 560 SER A C 1
ATOM 4663 O O . SER A 1 560 ? -5.066 -34.963 49.091 1.00 93.31 560 SER A O 1
ATOM 4665 N N . ASN A 1 561 ? -6.195 -33.022 49.237 1.00 92.31 561 ASN A N 1
ATOM 4666 C CA . ASN A 1 561 ? -6.888 -33.304 50.497 1.00 92.31 561 ASN A CA 1
ATOM 4667 C C . ASN A 1 561 ? -8.338 -33.782 50.289 1.00 92.31 561 ASN A C 1
ATOM 4669 O O . ASN A 1 561 ? -9.099 -33.849 51.247 1.00 92.31 561 ASN A O 1
ATOM 4673 N N . ASN A 1 562 ? -8.722 -34.120 49.050 1.00 90.69 562 ASN A N 1
ATOM 4674 C CA . ASN A 1 562 ? -10.041 -34.654 48.700 1.00 90.69 562 ASN A CA 1
ATOM 4675 C C . ASN A 1 562 ? -11.223 -33.778 49.173 1.00 90.69 562 ASN A C 1
ATOM 4677 O O . ASN A 1 562 ? -12.257 -34.286 49.604 1.00 90.69 562 ASN A O 1
ATOM 4681 N N . LEU A 1 563 ? -11.061 -32.453 49.106 1.00 92.44 563 LEU A N 1
ATOM 4682 C CA . LEU A 1 563 ? -12.081 -31.491 49.527 1.00 92.44 563 LEU A CA 1
ATOM 4683 C C . LEU A 1 563 ? -13.084 -31.208 48.398 1.00 92.44 563 LEU A C 1
ATOM 4685 O O . LEU A 1 563 ? -12.745 -31.265 47.212 1.00 92.44 563 LEU A O 1
ATOM 4689 N N . ILE A 1 564 ? -14.320 -30.855 48.758 1.00 92.88 564 ILE A N 1
ATOM 4690 C CA . ILE A 1 564 ? -15.351 -30.428 47.802 1.00 92.88 564 ILE A CA 1
ATOM 4691 C C . ILE A 1 564 ? -15.124 -28.952 47.486 1.00 92.88 564 ILE A C 1
ATOM 4693 O O . ILE A 1 564 ? -15.370 -28.093 48.328 1.00 92.88 564 ILE A O 1
ATOM 4697 N N . TYR A 1 565 ? -14.653 -28.639 46.279 1.00 94.81 565 TYR A N 1
ATOM 4698 C CA . TYR A 1 565 ? -14.314 -27.263 45.927 1.00 94.81 565 TYR A CA 1
ATOM 4699 C C . TYR A 1 565 ? -14.717 -26.857 44.514 1.00 94.81 565 TYR A C 1
ATOM 4701 O O . TYR A 1 565 ? -14.750 -27.689 43.603 1.00 94.81 565 TYR A O 1
ATOM 4709 N N . PHE A 1 566 ? -14.920 -25.552 44.328 1.00 95.44 566 PHE A N 1
ATOM 4710 C CA . PHE A 1 566 ? -15.160 -24.932 43.028 1.00 95.44 566 PHE A CA 1
ATOM 4711 C C . PHE A 1 566 ? -14.288 -23.686 42.851 1.00 95.44 566 PHE A C 1
ATOM 4713 O O . PHE A 1 566 ? -14.218 -22.821 43.721 1.00 95.44 566 PHE A O 1
ATOM 4720 N N . ILE A 1 567 ? -13.630 -23.592 41.694 1.00 94.69 567 ILE A N 1
ATOM 4721 C CA . ILE A 1 567 ? -12.916 -22.386 41.267 1.00 94.69 567 ILE A CA 1
ATOM 4722 C C . ILE A 1 567 ? -13.808 -21.684 40.254 1.00 94.69 567 ILE A C 1
ATOM 4724 O O . ILE A 1 567 ? -13.971 -22.155 39.130 1.00 94.69 567 ILE A O 1
ATOM 4728 N N . LEU A 1 568 ? -14.405 -20.575 40.672 1.00 91.31 568 LEU A N 1
ATOM 4729 C CA . LEU A 1 568 ? -15.371 -19.829 39.888 1.00 91.31 568 LEU A CA 1
ATOM 4730 C C . LEU A 1 568 ? -14.669 -18.671 39.194 1.00 91.31 568 LEU A C 1
ATOM 4732 O O . LEU A 1 568 ? -14.198 -17.719 39.819 1.00 91.31 568 LEU A O 1
ATOM 4736 N N . PHE A 1 569 ? -14.604 -18.731 37.872 1.00 88.12 569 PHE A N 1
ATOM 4737 C CA . PHE A 1 569 ? -14.256 -17.566 37.076 1.00 88.12 569 PHE A CA 1
ATOM 4738 C C . PHE A 1 569 ? -15.500 -16.695 36.917 1.00 88.12 569 PHE A C 1
ATOM 4740 O O . PHE A 1 569 ? -16.612 -17.168 37.120 1.00 88.12 569 PHE A O 1
ATOM 4747 N N . PRO A 1 570 ? -15.366 -15.435 36.484 1.00 80.19 570 PRO A N 1
ATOM 4748 C CA . PRO A 1 570 ? -16.523 -14.587 36.233 1.00 80.19 570 PRO A CA 1
ATOM 4749 C C . PRO A 1 570 ? -17.608 -15.237 35.366 1.00 80.19 570 PRO A C 1
ATOM 4751 O O . PRO A 1 570 ? -18.775 -15.054 35.666 1.00 80.19 570 PRO A O 1
ATOM 4754 N N . CYS A 1 571 ? -17.257 -16.056 34.360 1.00 73.38 571 CYS A N 1
ATOM 4755 C CA . CYS A 1 571 ? -18.248 -16.770 33.531 1.00 73.38 571 CYS A CA 1
ATOM 4756 C C . CYS A 1 571 ? -18.986 -17.888 34.271 1.00 73.38 571 CYS A C 1
ATOM 4758 O O . CYS A 1 571 ? -19.926 -18.440 33.729 1.00 73.38 571 CYS A O 1
ATOM 4760 N N . ASP A 1 572 ? -18.583 -18.229 35.485 1.00 81.88 572 ASP A N 1
ATOM 4761 C CA . ASP A 1 572 ? -19.215 -19.274 36.285 1.00 81.88 572 ASP A CA 1
ATOM 4762 C C . ASP A 1 572 ? -20.208 -18.701 37.295 1.00 81.88 572 ASP A C 1
ATOM 4764 O O . ASP A 1 572 ? -20.973 -19.462 37.884 1.00 81.88 572 ASP A O 1
ATOM 4768 N N . LEU A 1 573 ? -20.221 -17.374 37.474 1.00 80.94 573 LEU A N 1
ATOM 4769 C CA . LEU A 1 573 ? -21.027 -16.662 38.464 1.00 80.94 573 LEU A CA 1
ATOM 4770 C C . LEU A 1 573 ? -22.475 -16.490 37.987 1.00 80.94 573 LEU A C 1
ATOM 4772 O O . LEU A 1 573 ? -22.919 -15.390 37.661 1.00 80.94 573 LEU A O 1
ATOM 4776 N N . THR A 1 574 ? -23.188 -17.608 37.877 1.00 79.19 574 THR A N 1
ATOM 4777 C CA . THR A 1 574 ? -24.580 -17.686 37.418 1.00 79.19 574 THR A CA 1
ATOM 4778 C C . THR A 1 574 ? -25.460 -18.171 38.563 1.00 79.19 574 THR A C 1
ATOM 4780 O O . THR A 1 574 ? -25.023 -19.000 39.360 1.00 79.19 574 THR A O 1
ATOM 4783 N N . ARG A 1 575 ? -26.717 -17.707 38.629 1.00 75.38 575 ARG A N 1
ATOM 4784 C CA . ARG A 1 575 ? -27.683 -18.211 39.623 1.00 75.38 575 ARG A CA 1
ATOM 4785 C C . ARG A 1 575 ? -27.867 -19.729 39.525 1.00 75.38 575 ARG A C 1
ATOM 4787 O O . ARG A 1 575 ? -27.918 -20.392 40.550 1.00 75.38 575 ARG A O 1
ATOM 4794 N N . GLU A 1 576 ? -27.900 -20.281 38.310 1.00 81.00 576 GLU A N 1
ATOM 4795 C CA . GLU A 1 576 ? -28.003 -21.731 38.087 1.00 81.00 576 GLU A CA 1
ATOM 4796 C C . GLU A 1 576 ? -26.796 -22.482 38.669 1.00 81.00 576 GLU A C 1
ATOM 4798 O O . GLU A 1 576 ? -26.959 -23.478 39.369 1.00 81.00 576 GLU A O 1
ATOM 4803 N N . ASN A 1 577 ? -25.575 -22.001 38.421 1.00 85.50 577 ASN A N 1
ATOM 4804 C CA . ASN A 1 577 ? -24.370 -22.618 38.970 1.00 85.50 577 ASN A CA 1
ATOM 4805 C C . ASN A 1 577 ? -24.334 -22.506 40.492 1.00 85.50 577 ASN A C 1
ATOM 4807 O O . ASN A 1 577 ? -23.987 -23.481 41.149 1.00 85.50 577 ASN A O 1
ATOM 4811 N N . PHE A 1 578 ? -24.703 -21.353 41.053 1.00 88.56 578 PHE A N 1
ATOM 4812 C CA . PHE A 1 578 ? -24.763 -21.180 42.501 1.00 88.56 578 PHE A CA 1
ATOM 4813 C C . PHE A 1 578 ? -25.769 -22.140 43.138 1.00 88.56 578 PHE A C 1
ATOM 4815 O O . PHE A 1 578 ? -25.423 -22.817 44.103 1.00 88.56 578 PHE A O 1
ATOM 4822 N N . GLU A 1 579 ? -26.966 -22.275 42.561 1.00 87.88 579 GLU A N 1
ATOM 4823 C CA . GLU A 1 579 ? -27.964 -23.235 43.034 1.00 87.88 579 GLU A CA 1
ATOM 4824 C C . GLU A 1 579 ? -27.445 -24.669 42.980 1.00 87.88 579 GLU A C 1
ATOM 4826 O O . GLU A 1 579 ? -27.531 -25.401 43.965 1.00 87.88 579 GLU A O 1
ATOM 4831 N N . ASN A 1 580 ? -26.854 -25.066 41.853 1.00 88.81 580 ASN A N 1
ATOM 4832 C CA . ASN A 1 580 ? -26.315 -26.411 41.681 1.00 88.81 580 ASN A CA 1
ATOM 4833 C C . ASN A 1 580 ? -25.186 -26.705 42.682 1.00 88.81 580 ASN A C 1
ATOM 4835 O O . ASN A 1 580 ? -25.109 -27.815 43.208 1.00 88.81 580 ASN A O 1
ATOM 4839 N N . ILE A 1 581 ? -24.321 -25.721 42.959 1.00 91.88 581 ILE A N 1
ATOM 4840 C CA . ILE A 1 581 ? -23.226 -25.852 43.930 1.00 91.88 581 ILE A CA 1
ATOM 4841 C C . ILE A 1 581 ? -23.777 -26.085 45.336 1.00 91.88 581 ILE A C 1
ATOM 4843 O O . ILE A 1 581 ? -23.254 -26.942 46.043 1.00 91.88 581 ILE A O 1
ATOM 4847 N N . LEU A 1 582 ? -24.815 -25.348 45.737 1.00 90.25 582 LEU A N 1
ATOM 4848 C CA . LEU A 1 582 ? -25.394 -25.465 47.075 1.00 90.25 582 LEU A CA 1
ATOM 4849 C C . LEU A 1 582 ? -26.220 -26.746 47.250 1.00 90.25 582 LEU A C 1
ATOM 4851 O O . LEU A 1 582 ? -26.133 -27.380 48.293 1.00 90.25 582 LEU A O 1
ATOM 4855 N N . THR A 1 583 ? -26.983 -27.151 46.232 1.00 88.19 583 THR A N 1
ATOM 4856 C CA . THR A 1 583 ? -27.945 -28.266 46.337 1.00 88.19 583 THR A CA 1
ATOM 4857 C C . THR A 1 583 ? -27.338 -29.640 46.046 1.00 88.19 583 THR A C 1
ATOM 4859 O O . THR A 1 583 ? -27.673 -30.620 46.708 1.00 88.19 583 THR A O 1
ATOM 4862 N N . ASN A 1 584 ? -26.436 -29.754 45.065 1.00 87.06 584 ASN A N 1
ATOM 4863 C CA . ASN A 1 584 ? -25.826 -31.033 44.693 1.00 87.06 584 ASN A CA 1
ATOM 4864 C C . ASN A 1 584 ? -24.345 -30.883 44.294 1.00 87.06 584 ASN A C 1
ATOM 4866 O O . ASN A 1 584 ? -23.975 -31.100 43.130 1.00 87.06 584 ASN A O 1
ATOM 4870 N N . PRO A 1 585 ? -23.463 -30.542 45.253 1.00 86.25 585 PRO A N 1
ATOM 4871 C CA . PRO A 1 585 ? -22.041 -30.428 44.978 1.00 86.25 585 PRO A CA 1
ATOM 4872 C C . PRO A 1 585 ? -21.456 -31.808 44.646 1.00 86.25 585 PRO A C 1
ATOM 4874 O O . PRO A 1 585 ? -21.327 -32.676 45.512 1.00 86.25 585 PRO A O 1
ATOM 4877 N N . SER A 1 586 ? -21.085 -32.013 43.381 1.00 84.81 586 SER A N 1
ATOM 4878 C CA . SER A 1 586 ? -20.514 -33.269 42.885 1.00 84.81 586 SER A CA 1
ATOM 4879 C C . SER A 1 586 ? -19.282 -33.040 42.009 1.00 84.81 586 SER A C 1
ATOM 4881 O O . SER A 1 586 ? -19.077 -31.966 41.435 1.00 84.81 586 SER A O 1
ATOM 4883 N N . LEU A 1 587 ? -18.452 -34.080 41.867 1.00 82.31 587 LEU A N 1
ATOM 4884 C CA . LEU A 1 587 ? -17.302 -34.053 40.958 1.00 82.31 587 LEU A CA 1
ATOM 4885 C C . LEU A 1 587 ? -17.738 -33.867 39.495 1.00 82.31 587 LEU A C 1
ATOM 4887 O O . LEU A 1 587 ? -17.015 -33.261 38.706 1.00 82.31 587 LEU A O 1
ATOM 4891 N N . GLU A 1 588 ? -18.916 -34.374 39.136 1.00 85.75 588 GLU A N 1
ATOM 4892 C CA . GLU A 1 588 ? -19.504 -34.196 37.811 1.00 85.75 588 GLU A CA 1
ATOM 4893 C C . GLU A 1 588 ? -19.921 -32.743 37.574 1.00 85.75 588 GLU A C 1
ATOM 4895 O O . GLU A 1 588 ? -19.529 -32.160 36.562 1.00 85.75 588 GLU A O 1
ATOM 4900 N N . LEU A 1 589 ? -20.612 -32.118 38.537 1.00 88.19 589 LEU A N 1
ATOM 4901 C CA . LEU A 1 589 ? -20.951 -30.696 38.475 1.00 88.19 589 LEU A CA 1
ATOM 4902 C C . LEU A 1 589 ? -19.693 -29.837 38.352 1.00 88.19 589 LEU A C 1
ATOM 4904 O O . LEU A 1 589 ? -19.634 -28.936 37.519 1.00 88.19 589 LEU A O 1
ATOM 4908 N N . LYS A 1 590 ? -18.661 -30.147 39.139 1.00 88.69 590 LYS A N 1
ATOM 4909 C CA . LYS A 1 590 ? -17.373 -29.463 39.047 1.00 88.69 590 LYS A CA 1
ATOM 4910 C C . LYS A 1 590 ? -16.792 -29.575 37.642 1.00 88.69 590 LYS A C 1
ATOM 4912 O O . LYS A 1 590 ? -16.500 -28.549 37.041 1.00 88.69 590 LYS A O 1
ATOM 4917 N N . LYS A 1 591 ? -16.693 -30.782 37.074 1.00 86.75 591 LYS A N 1
ATOM 4918 C CA . LYS A 1 591 ? -16.210 -30.969 35.695 1.00 86.75 591 LYS A CA 1
ATOM 4919 C C . LYS A 1 591 ? -17.067 -30.205 34.685 1.00 86.75 591 LYS A C 1
ATOM 4921 O O . LYS A 1 591 ? -16.508 -29.623 33.758 1.00 86.75 591 LYS A O 1
ATOM 4926 N N . LYS A 1 592 ? -18.392 -30.173 34.864 1.00 87.00 592 LYS A N 1
ATOM 4927 C CA . LYS A 1 592 ? -19.311 -29.397 34.021 1.00 87.00 592 LYS A CA 1
ATOM 4928 C C . LYS A 1 592 ? -18.983 -27.905 34.090 1.00 87.00 592 LYS A C 1
ATOM 4930 O O . LYS A 1 592 ? -18.854 -27.287 33.041 1.00 87.00 592 LYS A O 1
ATOM 4935 N N . ILE A 1 593 ? -18.778 -27.349 35.285 1.00 85.62 593 ILE A N 1
ATOM 4936 C CA . ILE A 1 593 ? -18.388 -25.944 35.480 1.00 85.62 593 ILE A CA 1
ATOM 4937 C C . ILE A 1 593 ? -16.983 -25.683 34.917 1.00 85.62 593 ILE A C 1
ATOM 4939 O O . ILE A 1 593 ? -16.780 -24.687 34.237 1.00 85.62 593 ILE A O 1
ATOM 4943 N N . GLU A 1 594 ? -16.013 -26.577 35.097 1.00 85.50 594 GLU A N 1
ATOM 4944 C CA . GLU A 1 594 ? -14.656 -26.432 34.539 1.00 85.50 594 GLU A CA 1
ATOM 4945 C C . GLU A 1 594 ? -14.663 -26.381 33.002 1.00 85.50 594 GLU A C 1
ATOM 4947 O O . GLU A 1 594 ? -14.020 -25.514 32.403 1.00 85.50 594 GLU A O 1
ATOM 4952 N N . HIS A 1 595 ? -15.431 -27.275 32.366 1.00 78.25 595 HIS A N 1
ATOM 4953 C CA . HIS A 1 595 ? -15.608 -27.329 30.911 1.00 78.25 595 HIS A CA 1
ATOM 4954 C C . HIS A 1 595 ? -16.572 -26.261 30.390 1.00 78.25 595 HIS A C 1
ATOM 4956 O O . HIS A 1 595 ? -16.579 -25.983 29.186 1.00 78.25 595 HIS A O 1
ATOM 4962 N N . PHE A 1 596 ? -17.374 -25.651 31.269 1.00 70.94 596 PHE A N 1
ATOM 4963 C CA . PHE A 1 596 ? -18.249 -24.550 30.913 1.00 70.94 596 PHE A CA 1
ATOM 4964 C C . PHE A 1 596 ? -17.394 -23.369 30.474 1.00 70.94 596 PHE A C 1
ATOM 4966 O O . PHE A 1 596 ? -16.804 -22.633 31.265 1.00 70.94 596 PHE A O 1
ATOM 4973 N N . TYR A 1 597 ? -17.300 -23.199 29.166 1.00 62.56 597 TYR A N 1
ATOM 4974 C CA . TYR A 1 597 ? -16.620 -22.071 28.576 1.00 62.56 597 TYR A CA 1
ATOM 4975 C C . TYR A 1 597 ? -17.495 -21.538 27.458 1.00 62.56 597 TYR A C 1
ATOM 4977 O O . TYR A 1 597 ? -17.434 -21.989 26.312 1.00 62.56 597 TYR A O 1
ATOM 4985 N N . GLN A 1 598 ? -18.299 -20.526 27.768 1.00 56.69 598 GLN A N 1
ATOM 4986 C CA . GLN A 1 598 ? -18.857 -19.692 26.717 1.00 56.69 598 GLN A CA 1
ATOM 4987 C C . GLN A 1 598 ? -17.717 -18.839 26.135 1.00 56.69 598 GLN A C 1
ATOM 4989 O O . GLN A 1 598 ? -17.512 -17.687 26.509 1.00 56.69 598 GLN A O 1
ATOM 4994 N N . ASN A 1 599 ? -16.984 -19.424 25.172 1.00 43.84 599 ASN A N 1
ATOM 4995 C CA . ASN A 1 599 ? -15.903 -18.811 24.363 1.00 43.84 599 ASN A CA 1
ATOM 4996 C C . ASN A 1 599 ? -16.310 -17.515 23.656 1.00 43.84 599 ASN A C 1
ATOM 4998 O O . ASN A 1 599 ? -15.484 -16.795 23.092 1.00 43.84 599 ASN A O 1
ATOM 5002 N N . ASN A 1 600 ? -17.603 -17.245 23.685 1.00 43.72 600 ASN A N 1
ATOM 5003 C CA . ASN A 1 600 ? -18.236 -16.161 23.001 1.00 43.72 600 ASN A CA 1
ATOM 5004 C C . ASN A 1 600 ? -18.649 -15.046 23.965 1.00 43.72 600 ASN A C 1
ATOM 5006 O O . ASN A 1 600 ? -19.104 -14.038 23.463 1.00 43.72 600 ASN A O 1
ATOM 5010 N N . ILE A 1 601 ? -18.439 -15.144 25.283 1.00 49.59 601 ILE A N 1
ATOM 5011 C CA . ILE A 1 601 ? -18.675 -14.003 26.174 1.00 49.59 601 ILE A CA 1
ATOM 5012 C C . ILE A 1 601 ? -17.748 -12.851 25.769 1.00 49.59 601 ILE A C 1
ATOM 5014 O O . ILE A 1 601 ? -16.529 -12.887 25.964 1.00 49.59 601 ILE A O 1
ATOM 5018 N N . ASP A 1 602 ? -18.334 -11.812 25.176 1.00 52.00 602 ASP A N 1
ATOM 5019 C CA . ASP A 1 602 ? -17.634 -10.564 24.919 1.00 52.00 602 ASP A CA 1
ATOM 5020 C C . ASP A 1 602 ? -17.456 -9.839 26.255 1.00 52.00 602 ASP A C 1
ATOM 5022 O O . ASP A 1 602 ? -18.283 -9.032 26.662 1.00 52.00 602 ASP A O 1
ATOM 5026 N N . TRP A 1 603 ? -16.368 -10.147 26.962 1.00 52.16 603 TRP A N 1
ATOM 5027 C CA . TRP A 1 603 ? -16.008 -9.502 28.225 1.00 52.16 603 TRP A CA 1
ATOM 5028 C C . TRP A 1 603 ? -15.850 -7.987 28.111 1.00 52.16 603 TRP A C 1
ATOM 5030 O O . TRP A 1 603 ? -15.940 -7.304 29.125 1.00 52.16 603 TRP A O 1
ATOM 5040 N N . VAL A 1 604 ? -15.626 -7.446 26.908 1.00 46.53 604 VAL A N 1
ATOM 5041 C CA . VAL A 1 604 ? -15.655 -5.999 26.676 1.00 46.53 604 VAL A CA 1
ATOM 5042 C C . VAL A 1 604 ? -17.110 -5.533 26.718 1.00 46.53 604 VAL A C 1
ATOM 5044 O O . VAL A 1 604 ? -17.435 -4.646 27.498 1.00 46.53 604 VAL A O 1
ATOM 5047 N N . LYS A 1 605 ? -18.023 -6.207 26.011 1.00 44.66 605 LYS A N 1
ATOM 5048 C CA . LYS A 1 605 ? -19.476 -5.966 26.093 1.00 44.66 605 LYS A CA 1
ATOM 5049 C C . LYS A 1 605 ? -20.017 -6.168 27.519 1.00 44.66 605 LYS A C 1
ATOM 5051 O O . LYS A 1 605 ? -20.655 -5.264 28.031 1.00 44.66 605 LYS A O 1
ATOM 5056 N N . ILE A 1 606 ? -19.657 -7.242 28.229 1.00 44.12 606 ILE A N 1
ATOM 5057 C CA . ILE A 1 606 ? -20.036 -7.523 29.634 1.00 44.12 606 ILE A CA 1
ATOM 5058 C C . ILE A 1 606 ? -19.221 -6.709 30.659 1.00 44.12 606 ILE A C 1
ATOM 5060 O O . ILE A 1 606 ? -19.545 -6.710 31.841 1.00 44.12 606 ILE A O 1
ATOM 5064 N N . ARG A 1 607 ? -18.222 -5.913 30.270 1.00 44.84 607 ARG A N 1
ATOM 5065 C CA . ARG A 1 607 ? -17.721 -4.793 31.100 1.00 44.84 607 ARG A CA 1
ATOM 5066 C C . ARG A 1 607 ? -18.464 -3.484 30.827 1.00 44.84 607 ARG A C 1
ATOM 5068 O O . ARG A 1 607 ? -18.467 -2.610 31.687 1.00 44.84 607 ARG A O 1
ATOM 5075 N N . ASN A 1 608 ? -19.140 -3.389 29.682 1.00 40.62 608 ASN A N 1
ATOM 5076 C CA . ASN A 1 608 ? -19.733 -2.158 29.163 1.00 40.62 608 ASN A CA 1
ATOM 5077 C C . ASN A 1 608 ? -21.281 -2.117 29.207 1.00 40.62 608 ASN A C 1
ATOM 5079 O O . ASN A 1 608 ? -21.827 -1.031 29.072 1.00 40.62 608 ASN A O 1
ATOM 5083 N N . THR A 1 609 ? -21.993 -3.244 29.400 1.00 38.31 609 THR A N 1
ATOM 5084 C CA . THR A 1 609 ? -23.478 -3.322 29.363 1.00 38.31 609 THR A CA 1
ATOM 5085 C C . THR A 1 609 ? -24.158 -3.524 30.732 1.00 38.31 609 THR A C 1
ATOM 5087 O O . THR A 1 609 ? -24.705 -2.575 31.258 1.00 38.31 609 THR A O 1
ATOM 5090 N N . THR A 1 610 ? -24.092 -4.708 31.361 1.00 37.19 610 THR A N 1
ATOM 5091 C CA . THR A 1 610 ? -24.992 -5.112 32.479 1.00 37.19 610 THR A CA 1
ATOM 5092 C C . THR A 1 610 ? -24.409 -5.266 33.896 1.00 37.19 610 THR A C 1
ATOM 5094 O O . THR A 1 610 ? -25.162 -5.262 34.853 1.00 37.19 610 THR A O 1
ATOM 5097 N N . GLY A 1 611 ? -23.103 -5.437 34.091 1.00 39.62 611 GLY A N 1
ATOM 5098 C CA . GLY A 1 611 ? -22.477 -5.622 35.417 1.00 39.62 611 GLY A CA 1
ATOM 5099 C C . GLY A 1 611 ? -22.553 -7.067 35.881 1.00 39.62 611 GLY A C 1
ATOM 5100 O O . GLY A 1 611 ? -21.585 -7.594 36.412 1.00 39.62 611 GLY A O 1
ATOM 5101 N N . GLU A 1 612 ? -23.661 -7.706 35.549 1.00 37.53 612 GLU A N 1
ATOM 5102 C CA . GLU A 1 612 ? -23.961 -9.105 35.785 1.00 37.53 612 GLU A CA 1
ATOM 5103 C C . GLU A 1 612 ? -24.018 -9.869 34.457 1.00 37.53 612 GLU A C 1
ATOM 5105 O O . GLU A 1 612 ? -24.349 -9.312 33.400 1.00 37.53 612 GLU A O 1
ATOM 5110 N N . LEU A 1 613 ? -23.669 -11.154 34.497 1.00 42.97 613 LEU A N 1
ATOM 5111 C CA . LEU A 1 613 ? -23.885 -12.060 33.374 1.00 42.97 613 LEU A CA 1
ATOM 5112 C C . LEU A 1 613 ? -25.361 -12.459 33.326 1.00 42.97 613 LEU A C 1
ATOM 5114 O O . LEU A 1 613 ? -25.802 -13.338 34.059 1.00 42.97 613 LEU A O 1
ATOM 5118 N N . ASP A 1 614 ? -26.111 -11.813 32.436 1.00 41.03 614 ASP A N 1
ATOM 5119 C CA . ASP A 1 614 ? -27.469 -12.218 32.085 1.00 41.03 614 ASP A CA 1
ATOM 5120 C C . ASP A 1 614 ? -27.419 -13.297 30.988 1.00 41.03 614 ASP A C 1
ATOM 5122 O O . ASP A 1 614 ? -27.270 -13.004 29.800 1.00 41.03 614 ASP A O 1
ATOM 5126 N N . TYR A 1 615 ? -27.521 -14.565 31.396 1.00 45.12 615 TYR A N 1
ATOM 5127 C CA . TYR A 1 615 ? -27.497 -15.722 30.491 1.00 45.12 615 TYR A CA 1
ATOM 5128 C C . TYR A 1 615 ? -28.761 -15.866 29.634 1.00 45.12 615 TYR A C 1
ATOM 5130 O O . TYR A 1 615 ? -28.773 -16.695 28.726 1.00 45.12 615 TYR A O 1
ATOM 5138 N N . SER A 1 616 ? -29.799 -15.053 29.867 1.00 43.44 616 SER A N 1
ATOM 5139 C CA . SER A 1 616 ? -30.980 -15.014 28.997 1.00 43.44 616 SER A CA 1
ATOM 5140 C C . SER A 1 616 ? -30.722 -14.263 27.681 1.00 43.44 616 SER A C 1
ATOM 5142 O O . SER A 1 616 ? -31.493 -14.391 26.729 1.00 43.44 616 SER A O 1
ATOM 5144 N N . LYS A 1 617 ? -29.618 -13.502 27.588 1.00 41.97 617 LYS A N 1
ATOM 5145 C CA . LYS A 1 617 ? -29.258 -12.689 26.418 1.00 41.97 617 LYS A CA 1
ATOM 5146 C C . LYS A 1 617 ? -28.032 -13.239 25.693 1.00 41.97 617 LYS A C 1
ATOM 5148 O O . LYS A 1 617 ? -27.050 -13.681 26.284 1.00 41.97 617 LYS A O 1
ATOM 5153 N N . GLN A 1 618 ? -28.059 -13.159 24.364 1.00 45.47 618 GLN A N 1
ATOM 5154 C CA . GLN A 1 618 ? -27.022 -13.709 23.491 1.00 45.47 618 GLN A CA 1
ATOM 5155 C C . GLN A 1 618 ? -25.773 -12.799 23.461 1.00 45.47 618 GLN A C 1
ATOM 5157 O O . GLN A 1 618 ? -25.546 -12.026 22.530 1.00 45.47 618 GLN A O 1
ATOM 5162 N N . PHE A 1 619 ? -24.933 -12.857 24.497 1.00 50.50 619 PHE A N 1
ATOM 5163 C CA . PHE A 1 619 ? -23.649 -12.142 24.547 1.00 50.50 619 PHE A CA 1
ATOM 5164 C C . PHE A 1 619 ? -22.533 -12.922 23.847 1.00 50.50 619 PHE A C 1
ATOM 5166 O O . PHE A 1 619 ? -21.480 -13.141 24.434 1.00 50.50 619 PHE A O 1
ATOM 5173 N N . LEU A 1 620 ? -22.769 -13.352 22.603 1.00 45.31 620 LEU A N 1
ATOM 5174 C CA . LEU A 1 620 ? -21.794 -14.092 21.807 1.00 45.31 620 LEU A CA 1
ATOM 5175 C C . LEU A 1 620 ? -20.871 -13.131 21.023 1.00 45.31 620 LEU A C 1
ATOM 5177 O O . LEU A 1 620 ? -21.340 -12.145 20.453 1.00 45.31 620 LEU A O 1
ATOM 5181 N N . ARG A 1 621 ? -19.565 -13.427 20.931 1.00 39.34 621 ARG A N 1
ATOM 5182 C CA . ARG A 1 621 ? -18.653 -12.865 19.931 1.00 39.34 621 ARG A CA 1
ATOM 5183 C C . ARG A 1 621 ? -19.317 -13.116 18.589 1.00 39.34 621 ARG A C 1
ATOM 5185 O O . ARG A 1 621 ? -19.536 -14.272 18.234 1.00 39.34 621 ARG A O 1
ATOM 5192 N N . ASN A 1 622 ? -19.589 -12.051 17.838 1.00 36.97 622 ASN A N 1
ATOM 5193 C CA . ASN A 1 622 ? -19.865 -12.178 16.415 1.00 36.97 622 ASN A CA 1
ATOM 5194 C C . ASN A 1 622 ? -18.647 -12.867 15.797 1.00 36.97 622 ASN A C 1
ATOM 5196 O O . ASN A 1 622 ? -17.607 -12.241 15.578 1.00 36.97 622 ASN A O 1
ATOM 5200 N N . ALA A 1 623 ? -18.745 -14.177 15.587 1.00 30.45 623 ALA A N 1
ATOM 5201 C CA . ALA A 1 623 ? -17.775 -14.917 14.817 1.00 30.45 623 ALA A CA 1
ATOM 5202 C C . ALA A 1 623 ? -17.903 -14.402 13.384 1.00 30.45 623 ALA A C 1
ATOM 5204 O O . ALA A 1 623 ? -18.731 -14.873 12.610 1.00 30.45 623 ALA A O 1
ATOM 5205 N N . TYR A 1 624 ? -17.104 -13.394 13.031 1.00 29.72 624 TYR A N 1
ATOM 5206 C CA . TYR A 1 624 ? -16.796 -13.144 11.635 1.00 29.72 624 TYR A CA 1
ATOM 5207 C C . TYR A 1 624 ? -16.237 -14.454 11.087 1.00 29.72 624 TYR A C 1
ATOM 5209 O O . TYR A 1 624 ? -15.123 -14.860 11.429 1.00 29.72 624 TYR A O 1
ATOM 5217 N N . VAL A 1 625 ? -17.043 -15.137 10.277 1.00 30.25 625 VAL A N 1
ATOM 5218 C CA . VAL A 1 625 ? -16.617 -16.285 9.489 1.00 30.25 625 VAL A CA 1
ATOM 5219 C C . VAL A 1 625 ? -15.441 -15.797 8.652 1.00 30.25 625 VAL A C 1
ATOM 5221 O O . VAL A 1 625 ? -15.612 -15.024 7.708 1.00 30.25 625 VAL A O 1
ATOM 5224 N N . LYS A 1 626 ? -14.218 -16.200 9.018 1.00 30.39 626 LYS A N 1
ATOM 5225 C CA . LYS A 1 626 ? -13.079 -16.085 8.110 1.00 30.39 626 LYS A CA 1
ATOM 5226 C C . LYS A 1 626 ? -13.474 -16.866 6.864 1.00 30.39 626 LYS A C 1
ATOM 5228 O O . LYS A 1 626 ? -13.583 -18.090 6.924 1.00 30.39 626 LYS A O 1
ATOM 5233 N N . LYS A 1 627 ? -13.726 -16.150 5.764 1.00 30.91 627 LYS A N 1
ATOM 5234 C CA . LYS A 1 627 ? -13.848 -16.730 4.424 1.00 30.91 627 LYS A CA 1
ATOM 5235 C C . LYS A 1 627 ? -12.724 -17.756 4.275 1.00 30.91 627 LYS A C 1
ATOM 5237 O O . LYS A 1 627 ? -11.553 -17.392 4.397 1.00 30.91 627 LYS A O 1
ATOM 5242 N N . LYS A 1 628 ? -13.083 -19.027 4.069 1.00 33.75 628 LYS A N 1
ATOM 5243 C CA . LYS A 1 628 ? -12.130 -20.030 3.594 1.00 33.75 628 LYS A CA 1
ATOM 5244 C C . LYS A 1 628 ? -11.553 -19.477 2.294 1.00 33.75 628 LYS A C 1
ATOM 5246 O O . LYS A 1 628 ? -12.305 -19.184 1.369 1.00 33.75 628 LYS A O 1
ATOM 5251 N N . ILE A 1 629 ? -10.245 -19.263 2.280 1.00 35.34 629 ILE A N 1
ATOM 5252 C CA . ILE A 1 629 ? -9.506 -19.070 1.040 1.00 35.34 629 ILE A CA 1
ATOM 5253 C C . ILE A 1 629 ? -9.445 -20.470 0.429 1.00 35.34 629 ILE A C 1
ATOM 5255 O O . ILE A 1 629 ? -8.834 -21.359 1.023 1.00 35.34 629 ILE A O 1
ATOM 5259 N N . SER A 1 630 ? -10.202 -20.673 -0.649 1.00 40.34 630 SER A N 1
ATOM 5260 C CA . SER A 1 630 ? -10.002 -21.772 -1.596 1.00 40.34 630 SER A CA 1
ATOM 5261 C C . SER A 1 630 ? -8.767 -21.495 -2.433 1.00 40.34 630 SER A C 1
ATOM 5263 O O . SER A 1 630 ? -8.688 -20.336 -2.913 1.00 40.34 630 SER A O 1
#

Foldseek 3Di:
DDDDDDPPPVVVVVPDDDDDDDDDDDDWDDDDPDTDGDGDDDDDDPDDDDDDDDDDDDDPDPPLVVLLVCCVVPVDQPFFDAQKDKDFDDPVVVVLVVVVVDDADWDQDPNDTDHDGRDIDIDGLSSDDLQFQDWTWTAAPQPPGRDIDTGGSNVQSVCCVVQVHDHPDPDPSSVCVSVVPDPVVVLVLQLVLCVVPVAGDDQVLCDVVSVHPDHSVVNQVRQVVVVHGPLVSVVVNPQLRDPDHDLVCLVVLLVLQVVVCVVPVVCLLPVQVCVPDCNCVVSSHDRPVCNQVSPPDPVRNDDQSSCVVSVFDDPQDDPVLQLVQVVVVLVVDPDFDDQVQQPDDTGSGHHQVNCCVPQVGPVSVCVVNVTDDDDDDPPVPDQDPVNLVVLLVVVLVVCVVVVHQEDELQVQQQDPPHDHQVNSQVVCCVPPVDGVQVVSVVSSHHYDDQPFFDFDADPLRDTDGHLLLVLLVVLCVVVVHDEPPFKYAQQAPVVPQVPDPDGHGFGMWGHAPNATETEAELALCQVCLVCLVVVHADPPDPVSRVSSVVVVVVVVRCVVVVHQYAYDYLLQSDSVNSVCCRPPRDPVSRVVSSPPDLVFQPVVCCSRHDSHDDPVDDNGNPPPPPPPDD

Radius of gyration: 51.05 Å; Cα contacts (8 Å, |Δi|>4): 628; chains: 1; bounding box: 102×62×149 Å

Nearest PDB structures (foldseek):
  4le6-assembly2_C  TM=4.046E-01  e=5.248E+00  Ectopseudomonas oleovorans

Sequence (630 aa):
MGKMVSLSRFNSLIARNVMFFVYETENMKVGRHSIRLTINYVFRIGQVGVATDLYRVPTTLPYSIYYQMVARKVGYFMGLINEEVEIELNNRLITHYEGLGYIMPRIKKNYKWVIPQGTTIKVKAKDLPKSSNVYVNVKCDCPNCNNIKSIQYSKYRKNVERNGMYLCTCDVQHRDYASGLTKEHIIDSLKNFYDKNNRFPKNNEYTIENGFSFTYSTMLDRFRRYGTTLNDELAKINCYELSVPNVNYYDQYIEGLRKAIHENPQIGNNLYLLSQGDNCKKYKLPNIRWFVNNCPDKTVNNIDTFKEWAGLYTRHMTKEQCTAIILDMAKKYDRPLMYDDFRGYKYGQVSIQMIRNIWGSLNKMKQDLGLEINIDSMIDKQLSKEDFDDMIATICDFIRSDGRNFITTREINAHSNWSNYNTLEKYAKKYYSKQLSEIFEQYNISFGKQGCGINFTFSDNEHVTSQFEYMFSKYLKEKGLKYNIDYFRDVKYSTFIPNYKGNMNCDYVIHIDGKIIYIEIAGILSEYKTWFYANKAISRSKSKERYRQKLFKKEFLLKSNNLIYFILFPCDLTRENFENILTNPSLELKKKIEHFYQNNIDWVKIRNTTGELDYSKQFLRNAYVKKKIS